Protein AF-0000000076600096 (afdb_homodimer)

Radius of gyration: 20.18 Å; Cα contacts (8 Å, |Δi|>4): 884; chains: 2; bounding box: 50×54×50 Å

Solvent-accessible surface area (backbone atoms only — not comparable to full-atom values): 20828 Å² total; per-residue (Å²): 126,84,81,72,87,71,70,68,54,65,73,51,55,86,84,62,70,56,61,64,47,47,70,24,39,54,45,26,46,51,19,52,51,45,30,46,30,22,57,36,25,26,60,57,58,45,69,58,34,38,52,49,18,53,52,40,37,51,52,20,56,60,38,49,78,26,56,48,52,87,81,65,26,46,39,60,48,21,74,90,38,48,27,22,43,21,84,76,47,61,54,34,40,79,75,45,77,58,99,54,39,36,33,31,35,35,56,42,51,67,57,42,53,36,83,82,81,21,46,25,67,19,56,54,43,22,44,48,41,50,56,52,51,50,60,59,22,49,85,40,66,52,51,44,68,41,32,42,36,37,39,47,72,45,83,42,66,58,76,44,80,29,40,35,44,35,34,62,72,50,74,58,91,55,34,40,33,34,36,37,37,36,24,51,95,85,42,70,23,31,38,37,41,35,36,30,38,46,60,75,80,123,125,84,82,73,88,70,71,68,53,66,74,51,53,87,83,64,70,55,59,65,48,47,70,25,40,53,45,27,45,53,19,52,50,45,30,46,31,22,57,35,25,25,60,57,59,45,70,57,34,39,53,50,18,52,52,40,37,52,52,21,55,61,37,49,78,27,56,49,52,87,81,65,26,46,41,58,49,21,74,90,36,47,28,22,44,20,83,76,47,60,55,34,41,78,75,44,76,57,97,54,39,36,34,30,36,36,56,43,51,66,57,43,53,36,82,80,80,19,46,24,66,19,57,54,43,23,44,49,40,49,55,51,50,52,59,60,20,49,86,40,64,50,51,45,67,40,32,42,36,36,39,46,72,45,83,42,68,59,78,44,79,29,40,35,45,34,35,62,73,50,75,58,90,57,34,39,33,35,35,36,38,36,24,50,96,86,42,69,24,31,38,37,41,36,35,30,38,46,60,76,80,126

Secondary structure (DSSP, 8-state):
------PPPTTSPTT--TTTTHHHHHHHHHHHHHHHHHHHTB---HHHHHHHHHHHHHHHHHHHTTB--GGG-STT--TTSGGGG-SSS---EEEEE-SSEEEEEEE--GGGB-TTSSB-HHHHHHHHHHHHHHHHHTTS--EEEEEEEEEE-SPPPSSSEEEEEEEEEEEETTEEEEEEEEEETTEEEEEEEEEEEEPP--/------PPPTTSPTT--TTTTHHHHHHHHHHHHHHHHHHHTB---HHHHHHHHHHHHHHHHHHHTTB--GGG-STT--TTSGGGG-SSS---EEEEE-SSEEEEEEE--GGGB-TTSSB-HHHHHHHHHHHHHHHHHTTS--EEEEEEEEEE-SPPPSSSEEEEEEEEEEEETTEEEEEEEEEETTEEEEEEEEEEEEPP--

Sequence (404 aa):
MVSIDIPPHPWWKPGLDLHRGGDSYAHLLSATRGLLDAVAGVDAPEAVLAEVAGEVSRIAGRLNSYTTSDESQIAGTRMDLPGRGHPLVVPYRTTSWTSVRMTAEVTFTRIHLGDGGAVHGGVTALLFDEVLGRFANHGRQPARTAFLHVNYRRLVPLDVDLDILTKVDRAEGRKLYITAELSHDGTVLADAEGLFVAVSAQMVSIDIPPHPWWKPGLDLHRGGDSYAHLLSATRGLLDAVAGVDAPEAVLAEVAGEVSRIAGRLNSYTTSDESQIAGTRMDLPGRGHPLVVPYRTTSWTSVRMTAEVTFTRIHLGDGGAVHGGVTALLFDEVLGRFANHGRQPARTAFLHVNYRRLVPLDVDLDILTKVDRAEGRKLYITAELSHDGTVLADAEGLFVAVSAQ

Organism: Saccharopolyspora spinosa (NCBI:txid60894)

Foldseek 3Di:
DPPADFDFFPPADPPADLQPPHVVLLVVLVVLLVVLLCVLPDDDPPVVVVVVVVVVVVVVVVVVVVDDDPNRDNACRNLVFFLSSHNLQFRKHWDDDDLFKTKIKGAAGSSQDDPPQAGDVVNVQSNVCSVQQSSVRTVDARWDWPDKDKDFDAGHHHPDMWMKMKGFPDDDVQKTKMKMFIGDPPHTGMMMIIIIGHDPPD/DPPADFDFFPPADPPADLQPPHVVLLVVLVVLLVVLLCVLPDDDPPVVVVVVVVVVVVVVVVVVVVDDDPNRDNACRNLVFFLSSHNLQFRKHWDDDDLFKTKIKGAAGSSQDDPPQAGDVVNVQSNVCSVQQSSVRTVDARWDWPDKDKDFDAGHHHPDMWMKMKGFPDDDVQKTKMKMFIGDPPHTGMMMIIIIGHDPPD

Structure (mmCIF, N/CA/C/O backbone):
data_AF-0000000076600096-model_v1
#
loop_
_entity.id
_entity.type
_entity.pdbx_description
1 polymer 'Acyl-coenzyme A thioesterase THEM4'
#
loop_
_atom_site.group_PDB
_atom_site.id
_atom_site.type_symbol
_atom_site.label_atom_id
_atom_site.label_alt_id
_atom_site.label_comp_id
_atom_site.label_asym_id
_atom_site.label_entity_id
_atom_site.label_seq_id
_atom_site.pdbx_PDB_ins_code
_atom_site.Cartn_x
_atom_site.Cartn_y
_atom_site.Cartn_z
_atom_site.occupancy
_atom_site.B_iso_or_equiv
_atom_site.auth_seq_id
_atom_site.auth_comp_id
_atom_site.auth_asym_id
_atom_site.auth_atom_id
_atom_site.pdbx_PDB_model_num
ATOM 1 N N . MET A 1 1 ? 2.463 25.812 -10.523 1 37.25 1 MET A N 1
ATOM 2 C CA . MET A 1 1 ? 1.539 24.938 -9.828 1 37.25 1 MET A CA 1
ATOM 3 C C . MET A 1 1 ? 0.868 25.656 -8.664 1 37.25 1 MET A C 1
ATOM 5 O O . MET A 1 1 ? 1.521 26.391 -7.926 1 37.25 1 MET A O 1
ATOM 9 N N . VAL A 1 2 ? -0.386 26.016 -8.805 1 42.91 2 VAL A N 1
ATOM 10 C CA . VAL A 1 2 ? -1.06 26.828 -7.793 1 42.91 2 VAL A CA 1
ATOM 11 C C . VAL A 1 2 ? -0.783 26.25 -6.406 1 42.91 2 VAL A C 1
ATOM 13 O O . VAL A 1 2 ? -0.913 25.047 -6.188 1 42.91 2 VAL A O 1
ATOM 16 N N . SER A 1 3 ? 0.034 26.953 -5.652 1 53.97 3 SER A N 1
ATOM 17 C CA . SER A 1 3 ? 0.345 26.609 -4.266 1 53.97 3 SER A CA 1
ATOM 18 C C . SER A 1 3 ? -0.925 26.391 -3.455 1 53.97 3 SER A C 1
ATOM 20 O O . SER A 1 3 ? -1.774 27.281 -3.361 1 53.97 3 SER A O 1
ATOM 22 N N . ILE A 1 4 ? -1.529 25.188 -3.529 1 65.19 4 ILE A N 1
ATOM 23 C CA . ILE A 1 4 ? -2.693 24.891 -2.699 1 65.19 4 ILE A CA 1
ATOM 24 C C . ILE A 1 4 ? -2.295 24.906 -1.226 1 65.19 4 ILE A C 1
ATOM 26 O O . ILE A 1 4 ? -1.246 24.391 -0.85 1 65.19 4 ILE A O 1
ATOM 30 N N . ASP A 1 5 ? -2.793 25.875 -0.562 1 67.12 5 ASP A N 1
ATOM 31 C CA . ASP A 1 5 ? -2.57 25.938 0.88 1 67.12 5 ASP A CA 1
ATOM 32 C C . ASP A 1 5 ? -3.242 24.766 1.591 1 67.12 5 ASP A C 1
ATOM 34 O O . ASP A 1 5 ? -4.469 24.734 1.716 1 67.12 5 ASP A O 1
ATOM 38 N N . ILE A 1 6 ? -2.5 23.75 1.876 1 68.38 6 ILE A N 1
ATOM 39 C CA . ILE A 1 6 ? -3.025 22.578 2.57 1 68.38 6 ILE A CA 1
ATOM 40 C C . ILE A 1 6 ? -2.656 22.656 4.051 1 68.38 6 ILE A C 1
ATOM 42 O O . ILE A 1 6 ? -1.474 22.672 4.402 1 68.38 6 ILE A O 1
ATOM 46 N N . PRO A 1 7 ? -3.684 22.812 4.855 1 70.75 7 PRO A N 1
ATOM 47 C CA . PRO A 1 7 ? -3.342 22.844 6.277 1 70.75 7 PRO A CA 1
ATOM 48 C C . PRO A 1 7 ? -2.678 21.547 6.746 1 70.75 7 PRO A C 1
ATOM 50 O O . PRO A 1 7 ? -2.885 20.484 6.145 1 70.75 7 PRO A O 1
ATOM 53 N N . PRO A 1 8 ? -1.939 21.688 7.875 1 76.69 8 PRO A N 1
ATOM 54 C CA . PRO A 1 8 ? -1.324 20.484 8.43 1 76.69 8 PRO A CA 1
ATOM 55 C C . PRO A 1 8 ? -2.346 19.531 9.062 1 76.69 8 PRO A C 1
ATOM 57 O O . PRO A 1 8 ? -3.445 19.953 9.422 1 76.69 8 PRO A O 1
ATOM 60 N N . HIS A 1 9 ? -1.987 18.328 9.117 1 80.25 9 HIS A N 1
ATOM 61 C CA . HIS A 1 9 ? -2.834 17.344 9.781 1 80.25 9 HIS A CA 1
ATOM 62 C C . HIS A 1 9 ? -2.949 17.625 11.273 1 80.25 9 HIS A C 1
ATOM 64 O O . HIS A 1 9 ? -1.956 17.953 11.922 1 80.25 9 HIS A O 1
ATOM 70 N N . PRO A 1 10 ? -4.109 17.469 11.75 1 78.06 10 PRO A N 1
ATOM 71 C CA . PRO A 1 10 ? -4.336 17.812 13.148 1 78.06 10 PRO A CA 1
ATOM 72 C C . PRO A 1 10 ? -3.564 16.922 14.117 1 78.06 10 PRO A C 1
ATOM 74 O O . PRO A 1 10 ? -3.393 17.281 15.289 1 78.06 10 PRO A O 1
ATOM 77 N N . TRP A 1 11 ? -3.055 15.828 13.625 1 77 11 TRP A N 1
ATOM 78 C CA . TRP A 1 11 ? -2.316 14.906 14.484 1 77 11 TRP A CA 1
ATOM 79 C C . TRP A 1 11 ? -0.838 15.273 14.539 1 77 11 TRP A C 1
ATOM 81 O O . TRP A 1 11 ? -0.084 14.734 15.352 1 77 11 TRP A O 1
ATOM 91 N N . TRP A 1 12 ? -0.467 16.188 13.695 1 80.88 12 TRP A N 1
ATOM 92 C CA . TRP A 1 12 ? 0.95 16.531 13.648 1 80.88 12 TRP A CA 1
ATOM 93 C C . TRP A 1 12 ? 1.323 17.469 14.797 1 80.88 12 TRP A C 1
ATOM 95 O O . TRP A 1 12 ? 0.49 18.234 15.266 1 80.88 12 TRP A O 1
ATOM 105 N N . LYS A 1 13 ? 2.525 17.312 15.188 1 79.19 13 LYS A N 1
ATOM 106 C CA . LYS A 1 13 ? 3.047 18.234 16.188 1 79.19 13 LYS A CA 1
ATOM 107 C C . LYS A 1 13 ? 2.959 19.672 15.719 1 79.19 13 LYS A C 1
ATOM 109 O O . LYS A 1 13 ? 3.355 19.984 14.594 1 79.19 13 LYS A O 1
ATOM 114 N N . PRO A 1 14 ? 2.404 20.547 16.625 1 79.56 14 PRO A N 1
ATOM 115 C CA . PRO A 1 14 ? 2.359 21.953 16.234 1 79.56 14 PRO A CA 1
ATOM 116 C C . PRO A 1 14 ? 3.744 22.531 15.953 1 79.56 14 PRO A C 1
ATOM 118 O O . PRO A 1 14 ? 4.711 22.203 16.641 1 79.56 14 PRO A O 1
ATOM 121 N N . GLY A 1 15 ? 3.906 23.266 14.875 1 80.75 15 GLY A N 1
ATOM 122 C CA . GLY A 1 15 ? 5.152 23.953 14.562 1 80.75 15 GLY A CA 1
ATOM 123 C C . GLY A 1 15 ? 6.117 23.094 13.766 1 80.75 15 GLY A C 1
ATOM 124 O O . GLY A 1 15 ? 7.266 23.484 13.539 1 80.75 15 GLY A O 1
ATOM 125 N N . LEU A 1 16 ? 5.605 21.938 13.414 1 84.06 16 LEU A N 1
ATOM 126 C CA . LEU A 1 16 ? 6.453 21.078 12.594 1 84.06 16 LEU A CA 1
ATOM 127 C C . LEU A 1 16 ? 6.871 21.797 11.312 1 84.06 16 LEU A C 1
ATOM 129 O O . LEU A 1 16 ? 6.043 22.422 10.648 1 84.06 16 LEU A O 1
ATOM 133 N N . ASP A 1 17 ? 8.203 21.766 11.055 1 86.56 17 ASP A N 1
ATOM 134 C CA . ASP A 1 17 ? 8.672 22.266 9.766 1 86.56 17 ASP A CA 1
ATOM 135 C C . ASP A 1 17 ? 8.25 21.328 8.633 1 86.56 17 ASP A C 1
ATOM 137 O O . ASP A 1 17 ? 8.789 20.234 8.5 1 86.56 17 ASP A O 1
ATOM 141 N N . LEU A 1 18 ? 7.391 21.75 7.777 1 87.06 18 LEU A N 1
ATOM 142 C CA . LEU A 1 18 ? 6.793 20.906 6.742 1 87.06 18 LEU A CA 1
ATOM 143 C C . LEU A 1 18 ? 7.668 20.875 5.496 1 87.06 18 LEU A C 1
ATOM 145 O O . LEU A 1 18 ? 7.293 20.281 4.484 1 87.06 18 LEU A O 1
ATOM 149 N N . HIS A 1 19 ? 8.852 21.484 5.602 1 90.75 19 HIS A N 1
ATOM 150 C CA . HIS A 1 19 ? 9.773 21.469 4.469 1 90.75 19 HIS A CA 1
ATOM 151 C C . HIS A 1 19 ? 11.125 20.875 4.867 1 90.75 19 HIS A C 1
ATOM 153 O O . HIS A 1 19 ? 12.102 21 4.129 1 90.75 19 HIS A O 1
ATOM 159 N N . ARG A 1 20 ? 11.117 20.312 6.012 1 90.5 20 ARG A N 1
ATOM 160 C CA . ARG A 1 20 ? 12.336 19.672 6.5 1 90.5 20 ARG A CA 1
ATOM 161 C C . ARG A 1 20 ? 12.867 18.672 5.492 1 90.5 20 ARG A C 1
ATOM 163 O O . ARG A 1 20 ? 12.102 18.094 4.715 1 90.5 20 ARG A O 1
ATOM 170 N N . GLY A 1 21 ? 14.242 18.469 5.559 1 95 21 GLY A N 1
ATOM 171 C CA . GLY A 1 21 ? 14.93 17.625 4.602 1 95 21 GLY A CA 1
ATOM 172 C C . GLY A 1 21 ? 15.195 18.312 3.273 1 95 21 GLY A C 1
ATOM 173 O O . GLY A 1 21 ? 16 17.828 2.477 1 95 21 GLY A O 1
ATOM 174 N N . GLY A 1 22 ? 14.352 19.328 2.922 1 96.31 22 GLY A N 1
ATOM 175 C CA . GLY A 1 22 ? 14.578 20.141 1.738 1 96.31 22 GLY A CA 1
ATOM 176 C C . GLY A 1 22 ? 14.562 19.328 0.45 1 96.31 22 GLY A C 1
ATOM 177 O O . GLY A 1 22 ? 13.906 18.297 0.366 1 96.31 22 GLY A O 1
ATOM 178 N N . ASP A 1 23 ? 15.258 19.828 -0.551 1 97.88 23 ASP A N 1
ATOM 179 C CA . ASP A 1 23 ? 15.336 19.188 -1.861 1 97.88 23 ASP A CA 1
ATOM 180 C C . ASP A 1 23 ? 16.031 17.828 -1.769 1 97.88 23 ASP A C 1
ATOM 182 O O . ASP A 1 23 ? 15.766 16.938 -2.568 1 97.88 23 ASP A O 1
ATOM 186 N N . SER A 1 24 ? 16.891 17.734 -0.771 1 98.56 24 SER A N 1
ATOM 187 C CA . SER A 1 24 ? 17.625 16.484 -0.612 1 98.56 24 SER A CA 1
ATOM 188 C C . SER A 1 24 ? 16.688 15.344 -0.231 1 98.56 24 SER A C 1
ATOM 190 O O . SER A 1 24 ? 16.828 14.227 -0.736 1 98.56 24 SER A O 1
ATOM 192 N N . TYR A 1 25 ? 15.758 15.641 0.637 1 98.5 25 TYR A N 1
ATOM 193 C CA . TYR A 1 25 ? 14.789 14.602 0.965 1 98.5 25 TYR A CA 1
ATOM 194 C C . TYR A 1 25 ? 13.914 14.273 -0.24 1 98.5 25 TYR A C 1
ATOM 196 O O . TYR A 1 25 ? 13.578 13.109 -0.468 1 98.5 25 TYR A O 1
ATOM 204 N N . ALA A 1 26 ? 13.523 15.273 -0.985 1 98.5 26 ALA A N 1
ATOM 205 C CA . ALA A 1 26 ? 12.758 15.047 -2.205 1 98.5 26 ALA A CA 1
ATOM 206 C C . ALA A 1 26 ? 13.508 14.125 -3.164 1 98.5 26 ALA A C 1
ATOM 208 O O . ALA A 1 26 ? 12.914 13.227 -3.768 1 98.5 26 ALA A O 1
ATOM 209 N N . HIS A 1 27 ? 14.773 14.359 -3.307 1 98.69 27 HIS A N 1
ATOM 210 C CA . HIS A 1 27 ? 15.609 13.523 -4.164 1 98.69 27 HIS A CA 1
ATOM 211 C C . HIS A 1 27 ? 15.695 12.102 -3.627 1 98.69 27 HIS A C 1
ATOM 213 O O . HIS A 1 27 ? 15.625 11.133 -4.395 1 98.69 27 HIS A O 1
ATOM 219 N N . LEU A 1 28 ? 15.859 11.977 -2.328 1 98.81 28 LEU A N 1
ATOM 220 C CA . LEU A 1 28 ? 15.906 10.656 -1.717 1 98.81 28 LEU A CA 1
ATOM 221 C C . LEU A 1 28 ? 14.609 9.898 -1.945 1 98.81 28 LEU A C 1
ATOM 223 O O . LEU A 1 28 ? 14.625 8.703 -2.264 1 98.81 28 LEU A O 1
ATOM 227 N N . LEU A 1 29 ? 13.508 10.594 -1.752 1 98.69 29 LEU A N 1
ATOM 228 C CA . LEU A 1 29 ? 12.195 9.992 -1.991 1 98.69 29 LEU A CA 1
ATOM 229 C C . LEU A 1 29 ? 12.086 9.469 -3.42 1 98.69 29 LEU A C 1
ATOM 231 O O . LEU A 1 29 ? 11.695 8.32 -3.641 1 98.69 29 LEU A O 1
ATOM 235 N N . SER A 1 30 ? 12.477 10.297 -4.352 1 98.62 30 SER A N 1
ATOM 236 C CA . SER A 1 30 ? 12.422 9.922 -5.762 1 98.62 30 SER A CA 1
ATOM 237 C C . SER A 1 30 ? 13.336 8.734 -6.051 1 98.62 30 SER A C 1
ATOM 239 O O . SER A 1 30 ? 12.953 7.809 -6.766 1 98.62 30 SER A O 1
ATOM 241 N N . ALA A 1 31 ? 14.531 8.758 -5.516 1 98.88 31 ALA A N 1
ATOM 242 C CA . ALA A 1 31 ? 15.484 7.664 -5.699 1 98.88 31 ALA A CA 1
ATOM 243 C C . ALA A 1 31 ? 14.945 6.367 -5.105 1 98.88 31 ALA A C 1
ATOM 245 O O . ALA A 1 31 ? 15.094 5.297 -5.695 1 98.88 31 ALA A O 1
ATOM 246 N N . THR A 1 32 ? 14.383 6.473 -3.951 1 98.88 32 THR A N 1
ATOM 247 C CA . THR A 1 32 ? 13.82 5.305 -3.281 1 98.88 32 THR A CA 1
ATOM 248 C C . THR A 1 32 ? 12.703 4.688 -4.117 1 98.88 32 THR A C 1
ATOM 250 O O . THR A 1 32 ? 12.664 3.469 -4.301 1 98.88 32 THR A O 1
ATOM 253 N N . ARG A 1 33 ? 11.844 5.488 -4.688 1 98.69 33 ARG A N 1
ATOM 254 C CA . ARG A 1 33 ? 10.781 4.98 -5.543 1 98.69 33 ARG A CA 1
ATOM 255 C C . ARG A 1 33 ? 11.344 4.375 -6.824 1 98.69 33 ARG A C 1
ATOM 257 O O . ARG A 1 33 ? 10.82 3.379 -7.328 1 98.69 33 ARG A O 1
ATOM 264 N N . GLY A 1 34 ? 12.352 5.023 -7.32 1 98.75 34 GLY A N 1
ATOM 265 C CA . GLY A 1 34 ? 13.031 4.438 -8.461 1 98.75 34 GLY A CA 1
ATOM 266 C C . GLY A 1 34 ? 13.609 3.066 -8.172 1 98.75 34 GLY A C 1
ATOM 267 O O . GLY A 1 34 ? 13.539 2.166 -9.008 1 98.75 34 GLY A O 1
ATOM 268 N N . LEU A 1 35 ? 14.219 2.908 -7.031 1 98.88 35 LEU A N 1
ATOM 269 C CA . LEU A 1 35 ? 14.758 1.611 -6.633 1 98.88 35 LEU A CA 1
ATOM 270 C C . LEU A 1 35 ? 13.641 0.574 -6.516 1 98.88 35 LEU A C 1
ATOM 272 O O . LEU A 1 35 ? 13.812 -0.575 -6.93 1 98.88 35 LEU A O 1
ATOM 276 N N . LEU A 1 36 ? 12.547 0.968 -5.945 1 98.75 36 LEU A N 1
ATOM 277 C CA . LEU A 1 36 ? 11.414 0.058 -5.812 1 98.75 36 LEU A CA 1
ATOM 278 C C . LEU A 1 36 ? 10.953 -0.436 -7.18 1 98.75 36 LEU A C 1
ATOM 280 O O . LEU A 1 36 ? 10.719 -1.633 -7.363 1 98.75 36 LEU A O 1
ATOM 284 N N . ASP A 1 37 ? 10.836 0.479 -8.133 1 98.62 37 ASP A N 1
ATOM 285 C CA . ASP A 1 37 ? 10.461 0.089 -9.484 1 98.62 37 ASP A CA 1
ATOM 286 C C . ASP A 1 37 ? 11.477 -0.875 -10.086 1 98.62 37 ASP A C 1
ATOM 288 O O . ASP A 1 37 ? 11.109 -1.856 -10.734 1 98.62 37 ASP A O 1
ATOM 292 N N . ALA A 1 38 ? 12.719 -0.57 -9.883 1 98.81 38 ALA A N 1
ATOM 293 C CA . ALA A 1 38 ? 13.781 -1.413 -10.422 1 98.81 38 ALA A CA 1
ATOM 294 C C . ALA A 1 38 ? 13.734 -2.814 -9.82 1 98.81 38 ALA A C 1
ATOM 296 O O . ALA A 1 38 ? 13.883 -3.809 -10.539 1 98.81 38 ALA A O 1
ATOM 297 N N . VAL A 1 39 ? 13.516 -2.914 -8.539 1 98.69 39 VAL A N 1
ATOM 298 C CA . VAL A 1 39 ? 13.438 -4.203 -7.863 1 98.69 39 VAL A CA 1
ATOM 299 C C . VAL A 1 39 ? 12.219 -4.977 -8.352 1 98.69 39 VAL A C 1
ATOM 301 O O . VAL A 1 39 ? 12.281 -6.188 -8.57 1 98.69 39 VAL A O 1
ATOM 304 N N . ALA A 1 40 ? 11.125 -4.312 -8.586 1 97.88 40 ALA A N 1
ATOM 305 C CA . ALA A 1 40 ? 9.891 -4.945 -9.047 1 97.88 40 ALA A CA 1
ATOM 306 C C . ALA A 1 40 ? 10.094 -5.617 -10.398 1 97.88 40 ALA A C 1
ATOM 308 O O . ALA A 1 40 ? 9.508 -6.668 -10.672 1 97.88 40 ALA A O 1
ATOM 309 N N . GLY A 1 41 ? 10.938 -5.059 -11.164 1 97.5 41 GLY A N 1
ATOM 310 C CA . GLY A 1 41 ? 11.047 -5.543 -12.531 1 97.5 41 GLY A CA 1
ATOM 311 C C . GLY A 1 41 ? 12.352 -6.273 -12.805 1 97.5 41 GLY A C 1
ATOM 312 O O . GLY A 1 41 ? 12.656 -6.602 -13.953 1 97.5 41 GLY A O 1
ATOM 313 N N . VAL A 1 42 ? 13.094 -6.594 -11.844 1 97.69 42 VAL A N 1
ATOM 314 C CA . VAL A 1 42 ? 14.469 -7.02 -12.07 1 97.69 42 VAL A CA 1
ATOM 315 C C . VAL A 1 42 ? 14.516 -8.523 -12.328 1 97.69 42 VAL A C 1
ATOM 317 O O . VAL A 1 42 ? 13.766 -9.289 -11.703 1 97.69 42 VAL A O 1
ATOM 320 N N . ASP A 1 43 ? 15.25 -8.938 -13.211 1 95.81 43 ASP A N 1
ATOM 321 C CA . ASP A 1 43 ? 15.719 -10.305 -13.391 1 95.81 43 ASP A CA 1
ATOM 322 C C . ASP A 1 43 ? 17.219 -10.336 -13.688 1 95.81 43 ASP A C 1
ATOM 324 O O . ASP A 1 43 ? 17.625 -10.508 -14.836 1 95.81 43 ASP A O 1
ATOM 328 N N . ALA A 1 44 ? 18.078 -10.234 -12.703 1 97.06 44 ALA A N 1
ATOM 329 C CA . ALA A 1 44 ? 19.531 -10.117 -12.789 1 97.06 44 ALA A CA 1
ATOM 330 C C . ALA A 1 44 ? 20.219 -11.391 -12.312 1 97.06 44 ALA A C 1
ATOM 332 O O . ALA A 1 44 ? 19.609 -12.203 -11.609 1 97.06 44 ALA A O 1
ATOM 333 N N . PRO A 1 45 ? 21.484 -11.641 -12.727 1 96.75 45 PRO A N 1
ATOM 334 C CA . PRO A 1 45 ? 22.25 -12.734 -12.141 1 96.75 45 PRO A CA 1
ATOM 335 C C . PRO A 1 45 ? 22.359 -12.633 -10.617 1 96.75 45 PRO A C 1
ATOM 337 O O . PRO A 1 45 ? 22.406 -11.531 -10.07 1 96.75 45 PRO A O 1
ATOM 340 N N . GLU A 1 46 ? 22.406 -13.75 -9.953 1 97.25 46 GLU A N 1
ATOM 341 C CA . GLU A 1 46 ? 22.406 -13.805 -8.492 1 97.25 46 GLU A CA 1
ATOM 342 C C . GLU A 1 46 ? 23.562 -12.992 -7.914 1 97.25 46 GLU A C 1
ATOM 344 O O . GLU A 1 46 ? 23.438 -12.391 -6.848 1 97.25 46 GLU A O 1
ATOM 349 N N . ALA A 1 47 ? 24.672 -13.016 -8.586 1 98.12 47 ALA A N 1
ATOM 350 C CA . ALA A 1 47 ? 25.828 -12.266 -8.094 1 98.12 47 ALA A CA 1
ATOM 351 C C . ALA A 1 47 ? 25.531 -10.773 -8.047 1 98.12 47 ALA A C 1
ATOM 353 O O . ALA A 1 47 ? 25.938 -10.086 -7.109 1 98.12 47 ALA A O 1
ATOM 354 N N . VAL A 1 48 ? 24.844 -10.258 -9.086 1 98.44 48 VAL A N 1
ATOM 355 C CA . VAL A 1 48 ? 24.453 -8.852 -9.133 1 98.44 48 VAL A CA 1
ATOM 356 C C . VAL A 1 48 ? 23.469 -8.547 -8.023 1 98.44 48 VAL A C 1
ATOM 358 O O . VAL A 1 48 ? 23.609 -7.559 -7.301 1 98.44 48 VAL A O 1
ATOM 361 N N . LEU A 1 49 ? 22.469 -9.359 -7.82 1 98.69 49 LEU A N 1
ATOM 362 C CA . LEU A 1 49 ? 21.484 -9.188 -6.77 1 98.69 49 LEU A CA 1
ATOM 363 C C . LEU A 1 49 ? 22.141 -9.141 -5.398 1 98.69 49 LEU A C 1
ATOM 365 O O . LEU A 1 49 ? 21.781 -8.312 -4.559 1 98.69 49 LEU A O 1
ATOM 369 N N . ALA A 1 50 ? 23.078 -10.039 -5.176 1 98.69 50 ALA A N 1
ATOM 370 C CA . ALA A 1 50 ? 23.781 -10.102 -3.893 1 98.69 50 ALA A CA 1
ATOM 371 C C . ALA A 1 50 ? 24.562 -8.82 -3.629 1 98.69 50 ALA A C 1
ATOM 373 O O . ALA A 1 50 ? 24.547 -8.289 -2.518 1 98.69 50 ALA A O 1
ATOM 374 N N . GLU A 1 51 ? 25.266 -8.383 -4.637 1 98.69 51 GLU A N 1
ATOM 375 C CA . GLU A 1 51 ? 26.047 -7.156 -4.504 1 98.69 51 GLU A CA 1
ATOM 376 C C . GLU A 1 51 ? 25.141 -5.965 -4.184 1 98.69 51 GLU A C 1
ATOM 378 O O . GLU A 1 51 ? 25.438 -5.184 -3.275 1 98.69 51 GLU A O 1
ATOM 383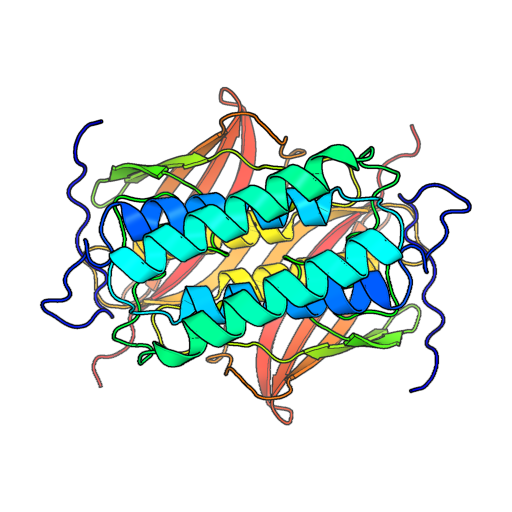 N N . VAL A 1 52 ? 24.094 -5.84 -4.938 1 98.81 52 VAL A N 1
ATOM 384 C CA . VAL A 1 52 ? 23.156 -4.734 -4.742 1 98.81 52 VAL A CA 1
ATOM 385 C C . VAL A 1 52 ? 22.531 -4.836 -3.357 1 98.81 52 VAL A C 1
ATOM 387 O O . VAL A 1 52 ? 22.375 -3.826 -2.662 1 98.81 52 VAL A O 1
ATOM 390 N N . ALA A 1 53 ? 22.188 -6.023 -2.93 1 98.88 53 ALA A N 1
ATOM 391 C CA . ALA A 1 53 ? 21.625 -6.223 -1.595 1 98.88 53 ALA A CA 1
ATOM 392 C C . ALA A 1 53 ? 22.562 -5.68 -0.52 1 98.88 53 ALA A C 1
ATOM 394 O O . ALA A 1 53 ? 22.109 -5.012 0.42 1 98.88 53 ALA A O 1
ATOM 395 N N . GLY A 1 54 ? 23.797 -6.012 -0.674 1 98.88 54 GLY A N 1
ATOM 396 C CA . GLY A 1 54 ? 24.781 -5.504 0.268 1 98.88 54 GLY A CA 1
ATOM 397 C C . GLY A 1 54 ? 24.859 -3.988 0.293 1 98.88 54 GLY A C 1
ATOM 398 O O . GLY A 1 54 ? 24.953 -3.385 1.364 1 98.88 54 GLY A O 1
ATOM 399 N N . GLU A 1 55 ? 24.859 -3.379 -0.883 1 98.88 55 GLU A N 1
ATOM 400 C CA . GLU A 1 55 ? 24.906 -1.925 -0.982 1 98.88 55 GLU A CA 1
ATOM 401 C C . GLU A 1 55 ? 23.688 -1.281 -0.346 1 98.88 55 GLU A C 1
ATOM 403 O O . GLU A 1 55 ? 23.797 -0.32 0.416 1 98.88 55 GLU A O 1
ATOM 408 N N . VAL A 1 56 ? 22.531 -1.808 -0.631 1 98.94 56 VAL A N 1
ATOM 409 C CA . VAL A 1 56 ? 21.281 -1.276 -0.096 1 98.94 56 VAL A CA 1
ATOM 410 C C . VAL A 1 56 ? 21.266 -1.42 1.424 1 98.94 56 VAL A C 1
ATOM 412 O O . VAL A 1 56 ? 20.859 -0.499 2.137 1 98.94 56 VAL A O 1
ATOM 415 N N . SER A 1 57 ? 21.766 -2.535 1.901 1 98.88 57 SER A N 1
ATOM 416 C CA . SER A 1 57 ? 21.844 -2.77 3.34 1 98.88 57 SER A CA 1
ATOM 417 C C . SER A 1 57 ? 22.75 -1.755 4.023 1 98.88 57 SER A C 1
ATOM 419 O O . SER A 1 57 ? 22.438 -1.259 5.105 1 98.88 57 SER A O 1
ATOM 421 N N . ARG A 1 58 ? 23.812 -1.473 3.4 1 98.75 58 ARG A N 1
ATOM 422 C CA . ARG A 1 58 ? 24.75 -0.498 3.959 1 98.75 58 ARG A CA 1
ATOM 423 C C . ARG A 1 58 ? 24.125 0.891 4.012 1 98.75 58 ARG A C 1
ATOM 425 O O . ARG A 1 58 ? 24.281 1.612 5 1 98.75 58 ARG A O 1
ATOM 432 N N . ILE A 1 59 ? 23.422 1.246 2.994 1 98.88 59 ILE A N 1
ATOM 433 C CA . ILE A 1 59 ? 22.75 2.537 2.934 1 98.88 59 ILE A CA 1
ATOM 434 C C . ILE A 1 59 ? 21.703 2.621 4.039 1 98.88 59 ILE A C 1
ATOM 436 O O . ILE A 1 59 ? 21.609 3.633 4.738 1 98.88 59 ILE A O 1
ATOM 440 N N . ALA A 1 60 ? 20.906 1.581 4.211 1 98.81 60 ALA A N 1
ATOM 441 C CA . ALA A 1 60 ? 19.906 1.541 5.281 1 98.81 60 ALA A CA 1
ATOM 442 C C . ALA A 1 60 ? 20.562 1.717 6.648 1 98.81 60 ALA A C 1
ATOM 444 O O . ALA A 1 60 ? 20.062 2.455 7.496 1 98.81 60 ALA A O 1
ATOM 445 N N . GLY A 1 61 ? 21.641 1.037 6.859 1 98.62 61 GLY A N 1
ATOM 446 C CA . GLY A 1 61 ? 22.375 1.178 8.102 1 98.62 61 GLY A CA 1
ATOM 447 C C . GLY A 1 61 ? 22.812 2.605 8.383 1 98.62 61 GLY A C 1
ATOM 448 O O . GLY A 1 61 ? 22.719 3.072 9.523 1 98.62 61 GLY A O 1
ATOM 449 N N . ARG A 1 62 ? 23.297 3.301 7.379 1 98.44 62 ARG A N 1
ATOM 450 C CA . ARG A 1 62 ? 23.688 4.699 7.5 1 98.44 62 ARG A CA 1
ATOM 451 C C . ARG A 1 62 ? 22.5 5.574 7.895 1 98.44 62 ARG A C 1
ATOM 453 O O . ARG A 1 62 ? 22.625 6.418 8.789 1 98.44 62 ARG A O 1
ATOM 460 N N . LEU A 1 63 ? 21.391 5.387 7.258 1 98.69 63 LEU A N 1
ATOM 461 C CA . LEU A 1 63 ? 20.219 6.195 7.547 1 98.69 63 LEU A CA 1
ATOM 462 C C . LEU A 1 63 ? 19.688 5.906 8.953 1 98.69 63 LEU A C 1
ATOM 464 O O . LEU A 1 63 ? 19.172 6.801 9.617 1 98.69 63 LEU A O 1
ATOM 468 N N . ASN A 1 64 ? 19.859 4.672 9.398 1 98.44 64 ASN A N 1
ATOM 469 C CA . ASN A 1 64 ? 19.359 4.273 10.703 1 98.44 64 ASN A CA 1
ATOM 470 C C . ASN A 1 64 ? 20.047 5.031 11.828 1 98.44 64 ASN A C 1
ATOM 472 O O . ASN A 1 64 ? 19.531 5.121 12.945 1 98.44 64 ASN A O 1
ATOM 476 N N . SER A 1 65 ? 21.219 5.629 11.633 1 98.31 65 SER A N 1
ATOM 477 C CA . SER A 1 65 ? 21.922 6.426 12.625 1 98.31 65 SER A CA 1
ATOM 478 C C . SER A 1 65 ? 21.234 7.762 12.859 1 98.31 65 SER A C 1
ATOM 480 O O . SER A 1 65 ? 21.531 8.469 13.828 1 98.31 65 SER A O 1
ATOM 482 N N . TYR A 1 66 ? 20.25 8.078 12 1 98.12 66 TYR A N 1
ATOM 483 C CA . TYR A 1 66 ? 19.531 9.344 12.086 1 98.12 66 TYR A CA 1
ATOM 484 C C . TYR A 1 66 ? 18.047 9.117 12.328 1 98.12 66 TYR A C 1
ATOM 486 O O . TYR A 1 66 ? 17.219 9.977 12.016 1 98.12 66 TYR A O 1
ATOM 494 N N . THR A 1 67 ? 17.672 7.918 12.797 1 97.94 67 THR A N 1
ATOM 495 C CA . THR A 1 67 ? 16.266 7.602 13.055 1 97.94 67 THR A CA 1
ATOM 496 C C . THR A 1 67 ? 15.68 8.555 14.094 1 97.94 67 THR A C 1
ATOM 498 O O . THR A 1 67 ? 16.328 8.867 15.094 1 97.94 67 THR A O 1
ATOM 501 N N . THR A 1 68 ? 14.523 9.023 13.852 1 95.5 68 THR A N 1
ATOM 502 C CA . THR A 1 68 ? 13.844 9.922 14.781 1 95.5 68 THR A CA 1
ATOM 503 C C . THR A 1 68 ? 12.531 9.312 15.266 1 95.5 68 THR A C 1
ATOM 505 O O . THR A 1 68 ? 12.18 8.195 14.875 1 95.5 68 THR A O 1
ATOM 508 N N . SER A 1 69 ? 11.836 10.039 16.141 1 92.81 69 SER A N 1
ATOM 509 C CA . SER A 1 69 ? 10.562 9.578 16.672 1 92.81 69 SER A CA 1
ATOM 510 C C . SER A 1 69 ? 9.445 9.664 15.641 1 92.81 69 SER A C 1
ATOM 512 O O . SER A 1 69 ? 9.594 10.344 14.625 1 92.81 69 SER A O 1
ATOM 514 N N . ASP A 1 70 ? 8.414 8.969 15.914 1 89.75 70 ASP A N 1
ATOM 515 C CA . ASP A 1 70 ? 7.246 8.977 15.031 1 89.75 70 ASP A CA 1
ATOM 516 C C . ASP A 1 70 ? 6.746 10.398 14.789 1 89.75 70 ASP A C 1
ATOM 518 O O . ASP A 1 70 ? 6.395 10.75 13.664 1 89.75 70 ASP A O 1
ATOM 522 N N . GLU A 1 71 ? 6.777 11.242 15.789 1 86.88 71 GLU A N 1
ATOM 523 C CA . GLU A 1 71 ? 6.191 12.57 15.734 1 86.88 71 GLU A CA 1
ATOM 524 C C . GLU A 1 71 ? 7.09 13.539 14.961 1 86.88 71 GLU A C 1
ATOM 526 O O . GLU A 1 71 ? 6.648 14.609 14.547 1 86.88 71 GLU A O 1
ATOM 531 N N . SER A 1 72 ? 8.359 13.094 14.742 1 88.19 72 SER A N 1
ATOM 532 C CA . SER A 1 72 ? 9.328 14.031 14.18 1 88.19 72 SER A CA 1
ATOM 533 C C . SER A 1 72 ? 9.781 13.594 12.789 1 88.19 72 SER A C 1
ATOM 535 O O . SER A 1 72 ? 10.609 14.258 12.164 1 88.19 72 SER A O 1
ATOM 537 N N . GLN A 1 73 ? 9.234 12.516 12.32 1 89.62 73 GLN A N 1
ATOM 538 C CA . GLN A 1 73 ? 9.734 12 11.055 1 89.62 73 GLN A CA 1
ATOM 539 C C . GLN A 1 73 ? 9.344 12.914 9.898 1 89.62 73 GLN A C 1
ATOM 541 O O . GLN A 1 73 ? 8.32 13.602 9.961 1 89.62 73 GLN A O 1
ATOM 546 N N . ILE A 1 74 ? 10.125 12.852 8.805 1 94.62 74 ILE A N 1
ATOM 547 C CA . ILE A 1 74 ? 9.898 13.648 7.605 1 94.62 74 ILE A CA 1
ATOM 548 C C . ILE A 1 74 ? 8.789 13.008 6.766 1 94.62 74 ILE A C 1
ATOM 550 O O . ILE A 1 74 ? 7.875 13.695 6.309 1 94.62 74 ILE A O 1
ATOM 554 N N . ALA A 1 75 ? 8.867 11.688 6.637 1 95.88 75 ALA A N 1
ATOM 555 C CA . ALA A 1 75 ? 7.957 10.938 5.781 1 95.88 75 ALA A CA 1
ATOM 556 C C . ALA A 1 75 ? 6.504 11.188 6.172 1 95.88 75 ALA A C 1
ATOM 558 O O . ALA A 1 75 ? 6.145 11.102 7.348 1 95.88 75 ALA A O 1
ATOM 559 N N . GLY A 1 76 ? 5.742 11.586 5.223 1 93.81 76 GLY A N 1
ATOM 560 C CA . GLY A 1 76 ? 4.312 11.75 5.434 1 93.81 76 GLY A CA 1
ATOM 561 C C . GLY A 1 76 ? 3.926 13.164 5.832 1 93.81 76 GLY A C 1
ATOM 562 O O . GLY A 1 76 ? 2.748 13.445 6.055 1 93.81 76 GLY A O 1
ATOM 563 N N . THR A 1 77 ? 4.918 14.102 5.922 1 92.25 77 THR A N 1
ATOM 564 C CA . THR A 1 77 ? 4.582 15.453 6.371 1 92.25 77 THR A CA 1
ATOM 565 C C . THR A 1 77 ? 4.957 16.484 5.312 1 92.25 77 THR A C 1
ATOM 567 O O . THR A 1 77 ? 4.797 17.688 5.527 1 92.25 77 THR A O 1
ATOM 570 N N . ARG A 1 78 ? 5.496 16.016 4.172 1 92.88 78 ARG A N 1
ATOM 571 C CA . ARG A 1 78 ? 5.883 16.891 3.07 1 92.88 78 ARG A CA 1
ATOM 572 C C . ARG A 1 78 ? 4.742 17.047 2.068 1 92.88 78 ARG A C 1
ATOM 574 O O . ARG A 1 78 ? 4.758 16.422 1.008 1 92.88 78 ARG A O 1
ATOM 581 N N . MET A 1 79 ? 3.859 17.938 2.316 1 89.62 79 MET A N 1
ATOM 582 C CA . MET A 1 79 ? 2.654 18.109 1.512 1 89.62 79 MET A CA 1
ATOM 583 C C . MET A 1 79 ? 2.998 18.625 0.119 1 89.62 79 MET A C 1
ATOM 585 O O . MET A 1 79 ? 2.176 18.562 -0.795 1 89.62 79 MET A O 1
ATOM 589 N N . ASP A 1 80 ? 4.195 19.125 -0.02 1 91.88 80 ASP A N 1
ATOM 590 C CA . ASP A 1 80 ? 4.633 19.656 -1.308 1 91.88 80 ASP A CA 1
ATOM 591 C C . ASP A 1 80 ? 5.133 18.531 -2.221 1 91.88 80 ASP A C 1
ATOM 593 O O . ASP A 1 80 ? 5.391 18.766 -3.404 1 91.88 80 ASP A O 1
ATOM 597 N N . LEU A 1 81 ? 5.277 17.328 -1.71 1 95.5 81 LEU A N 1
ATOM 598 C CA . LEU A 1 81 ? 5.789 16.203 -2.479 1 95.5 81 LEU A CA 1
ATOM 599 C C . LEU A 1 81 ? 4.68 15.188 -2.764 1 95.5 81 LEU A C 1
ATOM 601 O O . LEU A 1 81 ? 3.727 15.078 -1.992 1 95.5 81 LEU A O 1
ATOM 605 N N . PRO A 1 82 ? 4.781 14.422 -3.861 1 96.44 82 PRO A N 1
ATOM 606 C CA . PRO A 1 82 ? 3.797 13.375 -4.145 1 96.44 82 PRO A CA 1
ATOM 607 C C . PRO A 1 82 ? 3.631 12.391 -2.984 1 96.44 82 PRO A C 1
ATOM 609 O O . PRO A 1 82 ? 4.613 12.023 -2.338 1 96.44 82 PRO A O 1
ATOM 612 N N . GLY A 1 83 ? 2.324 12.109 -2.689 1 96.25 83 GLY A N 1
ATOM 613 C CA . GLY A 1 83 ? 2.068 11.203 -1.583 1 96.25 83 GLY A CA 1
ATOM 614 C C . GLY A 1 83 ? 2.502 11.758 -0.24 1 96.25 83 GLY A C 1
ATOM 615 O O . GLY A 1 83 ? 2.916 11.008 0.646 1 96.25 83 GLY A O 1
ATOM 616 N N . ARG A 1 84 ? 2.613 13.094 -0.134 1 93.81 84 ARG A N 1
ATOM 617 C CA . ARG A 1 84 ? 3.055 13.852 1.029 1 93.81 84 ARG A CA 1
ATOM 618 C C . ARG A 1 84 ? 4.453 13.43 1.464 1 93.81 84 ARG A C 1
ATOM 620 O O . ARG A 1 84 ? 4.766 13.43 2.656 1 93.81 84 ARG A O 1
ATOM 627 N N . GLY A 1 85 ? 5.188 12.859 0.542 1 96.56 85 GLY A N 1
ATOM 628 C CA . GLY A 1 85 ? 6.59 12.547 0.786 1 96.56 85 GLY A CA 1
ATOM 629 C C . GLY A 1 85 ? 6.797 11.195 1.437 1 96.56 85 GLY A C 1
ATOM 630 O O . GLY A 1 85 ? 7.879 10.914 1.957 1 96.56 85 GLY A O 1
ATOM 631 N N . HIS A 1 86 ? 5.816 10.391 1.499 1 97.12 86 HIS A N 1
ATOM 632 C CA . HIS A 1 86 ? 5.938 9.055 2.072 1 97.12 86 HIS A CA 1
ATOM 633 C C . HIS A 1 86 ? 6.336 8.031 1.013 1 97.12 86 HIS A C 1
ATOM 635 O O . HIS A 1 86 ? 5.711 7.957 -0.048 1 97.12 86 HIS A O 1
ATOM 641 N N . PRO A 1 87 ? 7.301 7.164 1.253 1 96.69 87 PRO A N 1
ATOM 642 C CA . PRO A 1 87 ? 7.809 6.262 0.216 1 96.69 87 PRO A CA 1
ATOM 643 C C . PRO A 1 87 ? 6.797 5.191 -0.181 1 96.69 87 PRO A C 1
ATOM 645 O O . PRO A 1 87 ? 6.816 4.707 -1.315 1 96.69 87 PRO A O 1
ATOM 648 N N . LEU A 1 88 ? 5.961 4.816 0.739 1 96.69 88 LEU A N 1
ATOM 649 C CA . LEU A 1 88 ? 5.031 3.719 0.492 1 96.69 88 LEU A CA 1
ATOM 650 C C . LEU A 1 88 ? 3.705 4.242 -0.049 1 96.69 88 LEU A C 1
ATOM 652 O O . LEU A 1 88 ? 3.025 3.555 -0.815 1 96.69 88 LEU A O 1
ATOM 656 N N . VAL A 1 89 ? 3.309 5.438 0.353 1 96.94 89 VAL A N 1
ATOM 657 C CA . VAL A 1 89 ? 2.049 6.012 -0.104 1 96.94 89 VAL A CA 1
ATOM 658 C C . VAL A 1 89 ? 2.131 6.316 -1.598 1 96.94 89 VAL A C 1
ATOM 660 O O . VAL A 1 89 ? 3.15 6.816 -2.082 1 96.94 89 VAL A O 1
ATOM 663 N N . VAL A 1 90 ? 1.104 5.973 -2.334 1 97.44 90 VAL A N 1
ATOM 664 C CA . VAL A 1 90 ? 1.027 6.207 -3.771 1 97.44 90 VAL A CA 1
ATOM 665 C C . VAL A 1 90 ? 1.301 7.68 -4.07 1 97.44 90 VAL A C 1
ATOM 667 O O . VAL A 1 90 ? 0.801 8.562 -3.373 1 97.44 90 VAL A O 1
ATOM 670 N N . PRO A 1 91 ? 2.031 7.973 -5.133 1 98 91 PRO A N 1
ATOM 671 C CA . PRO A 1 91 ? 2.48 9.344 -5.387 1 98 91 PRO A CA 1
ATOM 672 C C . PRO A 1 91 ? 1.4 10.203 -6.039 1 98 91 PRO A C 1
ATOM 674 O O . PRO A 1 91 ? 1.6 10.727 -7.137 1 98 91 PRO A O 1
ATOM 677 N N . TYR A 1 92 ? 0.341 10.438 -5.367 1 98.25 92 TYR A N 1
ATOM 678 C CA . TYR A 1 92 ? -0.692 11.344 -5.852 1 98.25 92 TYR A CA 1
ATOM 679 C C . TYR A 1 92 ? -0.313 12.797 -5.582 1 98.25 92 TYR A C 1
ATOM 681 O O . TYR A 1 92 ? 0.526 13.078 -4.723 1 98.25 92 TYR A O 1
ATOM 689 N N . ARG A 1 93 ? -0.867 13.703 -6.348 1 96.69 93 ARG A N 1
ATOM 690 C CA . ARG A 1 93 ? -0.705 15.141 -6.172 1 96.69 93 ARG A CA 1
ATOM 691 C C . ARG A 1 93 ? -2.059 15.844 -6.105 1 96.69 93 ARG A C 1
ATOM 693 O O . ARG A 1 93 ? -2.852 15.758 -7.047 1 96.69 93 ARG A O 1
ATOM 700 N N . THR A 1 94 ? -2.283 16.531 -5.035 1 95.31 94 THR A N 1
ATOM 701 C CA . THR A 1 94 ? -3.52 17.281 -4.898 1 95.31 94 THR A CA 1
ATOM 702 C C . THR A 1 94 ? -3.518 18.5 -5.828 1 95.31 94 THR A C 1
ATOM 704 O O . THR A 1 94 ? -2.521 19.219 -5.922 1 95.31 94 THR A O 1
ATOM 707 N N . THR A 1 95 ? -4.566 18.719 -6.535 1 95.38 95 THR A N 1
ATOM 708 C CA . THR A 1 95 ? -4.621 19.797 -7.508 1 95.38 95 THR A CA 1
ATOM 709 C C . THR A 1 95 ? -5.605 20.875 -7.062 1 95.38 95 THR A C 1
ATOM 711 O O . THR A 1 95 ? -5.535 22.016 -7.523 1 95.38 95 THR A O 1
ATOM 714 N N . SER A 1 96 ? -6.551 20.5 -6.242 1 93.19 96 SER A N 1
ATOM 715 C CA . SER A 1 96 ? -7.469 21.469 -5.652 1 93.19 96 SER A CA 1
ATOM 716 C C . SER A 1 96 ? -8.055 20.953 -4.344 1 93.19 96 SER A C 1
ATOM 718 O O . SER A 1 96 ? -8.125 19.734 -4.125 1 93.19 96 SER A O 1
ATOM 720 N N . TRP A 1 97 ? -8.438 21.922 -3.504 1 90.5 97 TRP A N 1
ATOM 721 C CA . TRP A 1 97 ? -8.945 21.578 -2.184 1 90.5 97 TRP A CA 1
ATOM 722 C C . TRP A 1 97 ? -9.914 22.641 -1.675 1 90.5 97 TRP A C 1
ATOM 724 O O . TRP A 1 97 ? -9.547 23.812 -1.545 1 90.5 97 TRP A O 1
ATOM 734 N N . THR A 1 98 ? -11.086 22.25 -1.492 1 88.81 98 THR A N 1
ATOM 735 C CA . THR A 1 98 ? -12.078 23.031 -0.767 1 88.81 98 THR A CA 1
ATOM 736 C C . THR A 1 98 ? -12.602 22.266 0.441 1 88.81 98 THR A C 1
ATOM 738 O O . THR A 1 98 ? -12.125 21.156 0.736 1 88.81 98 THR A O 1
ATOM 741 N N . SER A 1 99 ? -13.547 22.844 1.121 1 85.56 99 SER A N 1
ATOM 742 C CA . SER A 1 99 ? -14.086 22.188 2.307 1 85.56 99 SER A CA 1
ATOM 743 C C . SER A 1 99 ? -14.93 20.984 1.933 1 85.56 99 SER A C 1
ATOM 745 O O . SER A 1 99 ? -15.172 20.109 2.766 1 85.56 99 SER A O 1
ATOM 747 N N . VAL A 1 100 ? -15.367 20.828 0.658 1 90.44 100 VAL A N 1
ATOM 748 C CA . VAL A 1 100 ? -16.297 19.734 0.367 1 90.44 100 VAL A CA 1
ATOM 749 C C . VAL A 1 100 ? -15.82 18.953 -0.854 1 90.44 100 VAL A C 1
ATOM 751 O O . VAL A 1 100 ? -16.469 17.984 -1.269 1 90.44 100 VAL A O 1
ATOM 754 N N . ARG A 1 101 ? -14.68 19.422 -1.425 1 94.25 101 ARG A N 1
ATOM 755 C CA . ARG A 1 101 ? -14.211 18.766 -2.645 1 94.25 101 ARG A CA 1
ATOM 756 C C . ARG A 1 101 ? -12.695 18.844 -2.752 1 94.25 101 ARG A C 1
ATOM 758 O O . ARG A 1 101 ? -12.094 19.875 -2.453 1 94.25 101 ARG A O 1
ATOM 765 N N . MET A 1 102 ? -12.109 17.719 -3.154 1 95.31 102 MET A N 1
ATOM 766 C CA . MET A 1 102 ? -10.672 17.641 -3.406 1 95.31 102 MET A CA 1
ATOM 767 C C . MET A 1 102 ? -10.391 16.922 -4.719 1 95.31 102 MET A C 1
ATOM 769 O O . MET A 1 102 ? -11.008 15.898 -5.012 1 95.31 102 MET A O 1
ATOM 773 N N . THR A 1 103 ? -9.508 17.469 -5.52 1 97.31 103 THR A N 1
ATOM 774 C CA . THR A 1 103 ? -9.055 16.797 -6.727 1 97.31 103 THR A CA 1
ATOM 775 C C . THR A 1 103 ? -7.559 16.5 -6.645 1 97.31 103 THR A C 1
ATOM 777 O O . THR A 1 103 ? -6.809 17.219 -5.996 1 97.31 103 THR A O 1
ATOM 780 N N . ALA A 1 104 ? -7.172 15.422 -7.27 1 97.94 104 ALA A N 1
ATOM 781 C CA . ALA A 1 104 ? -5.773 15.008 -7.34 1 97.94 104 ALA A CA 1
ATOM 782 C C . ALA A 1 104 ? -5.504 14.203 -8.609 1 97.94 104 ALA A C 1
ATOM 784 O O . ALA A 1 104 ? -6.43 13.883 -9.352 1 97.94 104 ALA A O 1
ATOM 785 N N . GLU A 1 105 ? -4.238 14.031 -8.844 1 98.69 105 GLU A N 1
ATOM 786 C CA . GLU A 1 105 ? -3.752 13.195 -9.945 1 98.69 105 GLU A CA 1
ATOM 787 C C . GLU A 1 105 ? -2.758 12.148 -9.445 1 98.69 105 GLU A C 1
ATOM 789 O O . GLU A 1 105 ? -2.113 12.344 -8.406 1 98.69 105 GLU A O 1
ATOM 794 N N . VAL A 1 106 ? -2.734 11.07 -10.227 1 98.81 106 VAL A N 1
ATOM 795 C CA . VAL A 1 106 ? -1.799 10.016 -9.836 1 98.81 106 VAL A CA 1
ATOM 796 C C . VAL A 1 106 ? -1.331 9.258 -11.078 1 98.81 106 VAL A C 1
ATOM 798 O O . VAL A 1 106 ? -2.08 9.117 -12.047 1 98.81 106 VAL A O 1
ATOM 801 N N . THR A 1 107 ? -0.117 8.852 -11.094 1 98.75 107 THR A N 1
ATOM 802 C CA . THR A 1 107 ? 0.454 7.926 -12.062 1 98.75 107 THR A CA 1
ATOM 803 C C . THR A 1 107 ? 1.07 6.719 -11.359 1 98.75 107 THR A C 1
ATOM 805 O O . THR A 1 107 ? 2.012 6.863 -10.578 1 98.75 107 THR A O 1
ATOM 808 N N . PHE A 1 108 ? 0.491 5.562 -11.641 1 98.75 108 PHE A N 1
ATOM 809 C CA . PHE A 1 108 ? 1.046 4.328 -11.102 1 98.75 108 PHE A CA 1
ATOM 810 C C . PHE A 1 108 ? 2.199 3.83 -11.961 1 98.75 108 PHE A C 1
ATOM 812 O O . PHE A 1 108 ? 2.186 3.992 -13.188 1 98.75 108 PHE A O 1
ATOM 819 N N . THR A 1 109 ? 3.162 3.232 -11.289 1 98.12 109 THR A N 1
ATOM 820 C CA . THR A 1 109 ? 4.352 2.74 -11.977 1 98.12 109 THR A CA 1
ATOM 821 C C . THR A 1 109 ? 4.539 1.246 -11.734 1 98.12 109 THR A C 1
ATOM 823 O O . THR A 1 109 ? 3.637 0.577 -11.227 1 98.12 109 THR A O 1
ATOM 826 N N . ARG A 1 110 ? 5.621 0.694 -12.055 1 97.94 110 ARG A N 1
ATOM 827 C CA . ARG A 1 110 ? 5.895 -0.739 -12.094 1 97.94 110 ARG A CA 1
ATOM 828 C C . ARG A 1 110 ? 5.688 -1.378 -10.727 1 97.94 110 ARG A C 1
ATOM 830 O O . ARG A 1 110 ? 5.18 -2.498 -10.633 1 97.94 110 ARG A O 1
ATOM 837 N N . ILE A 1 111 ? 6.066 -0.705 -9.695 1 98.38 111 ILE A N 1
ATOM 838 C CA . ILE A 1 111 ? 6 -1.265 -8.352 1 98.38 111 ILE A CA 1
ATOM 839 C C . ILE A 1 111 ? 4.547 -1.522 -7.965 1 98.38 111 ILE A C 1
ATOM 841 O O . ILE A 1 111 ? 4.266 -2.303 -7.055 1 98.38 111 ILE A O 1
ATOM 845 N N . HIS A 1 112 ? 3.572 -0.911 -8.703 1 98.5 112 HIS A N 1
ATOM 846 C CA . HIS A 1 112 ? 2.156 -1.003 -8.359 1 98.5 112 HIS A CA 1
ATOM 847 C C . HIS A 1 112 ? 1.465 -2.088 -9.18 1 98.5 112 HIS A C 1
ATOM 849 O O . HIS A 1 112 ? 0.268 -2.332 -9.008 1 98.5 112 HIS A O 1
ATOM 855 N N . LEU A 1 113 ? 2.193 -2.773 -10.031 1 97.25 113 LEU A N 1
ATOM 856 C CA . LEU A 1 113 ? 1.653 -3.779 -10.938 1 97.25 113 LEU A CA 1
ATOM 857 C C . LEU A 1 113 ? 1.166 -5 -10.164 1 97.25 113 LEU A C 1
ATOM 859 O O . LEU A 1 113 ? 1.882 -5.527 -9.312 1 97.25 113 LEU A O 1
ATOM 863 N N . GLY A 1 114 ? -0.042 -5.449 -10.477 1 93.5 114 GLY A N 1
ATOM 864 C CA . GLY A 1 114 ? -0.581 -6.707 -9.984 1 93.5 114 GLY A CA 1
ATOM 865 C C . GLY A 1 114 ? -0.42 -7.848 -10.977 1 93.5 114 GLY A C 1
ATOM 866 O O . GLY A 1 114 ? 0.35 -7.742 -11.93 1 93.5 114 GLY A O 1
ATOM 867 N N . ASP A 1 115 ? -0.985 -9.016 -10.781 1 85.5 115 ASP A N 1
ATOM 868 C CA . ASP A 1 115 ? -0.807 -10.227 -11.578 1 85.5 115 ASP A CA 1
ATOM 869 C C . ASP A 1 115 ? -1.584 -10.148 -12.891 1 85.5 115 ASP A C 1
ATOM 871 O O . ASP A 1 115 ? -1.271 -10.852 -13.852 1 85.5 115 ASP A O 1
ATOM 875 N N . GLY A 1 116 ? -2.41 -9.195 -13.141 1 82 116 GLY A N 1
ATOM 876 C CA . GLY A 1 116 ? -3.26 -9.164 -14.32 1 82 116 GLY A CA 1
ATOM 877 C C . GLY A 1 116 ? -2.979 -7.977 -15.219 1 82 116 GLY A C 1
ATOM 878 O O . GLY A 1 116 ? -3.861 -7.527 -15.961 1 82 116 GLY A O 1
ATOM 879 N N . GLY A 1 117 ? -1.741 -7.406 -15.086 1 89.69 117 GLY A N 1
ATOM 880 C CA . GLY A 1 117 ? -1.32 -6.355 -16 1 89.69 117 GLY A CA 1
ATOM 881 C C . GLY A 1 117 ? -1.889 -4.996 -15.648 1 89.69 117 GLY A C 1
ATOM 882 O O . GLY A 1 117 ? -1.809 -4.059 -16.438 1 89.69 117 GLY A O 1
ATOM 883 N N . ALA A 1 118 ? -2.564 -4.949 -14.609 1 96.19 118 ALA A N 1
ATOM 884 C CA . ALA A 1 118 ? -3.137 -3.705 -14.102 1 96.19 118 ALA A CA 1
ATOM 885 C C . ALA A 1 118 ? -2.654 -3.426 -12.68 1 96.19 118 ALA A C 1
ATOM 887 O O . ALA A 1 118 ? -1.983 -4.258 -12.07 1 96.19 118 ALA A O 1
ATOM 888 N N . VAL A 1 119 ? -2.947 -2.242 -12.25 1 98.44 119 VAL A N 1
ATOM 889 C CA . VAL A 1 119 ? -2.58 -1.857 -10.891 1 98.44 119 VAL A CA 1
ATOM 890 C C . VAL A 1 119 ? -3.186 -2.844 -9.891 1 98.44 119 VAL A C 1
ATOM 892 O O . VAL A 1 119 ? -4.344 -3.24 -10.031 1 98.44 119 VAL A O 1
ATOM 895 N N . HIS A 1 120 ? -2.396 -3.289 -8.961 1 98 120 HIS A N 1
ATOM 896 C CA . HIS A 1 120 ? -2.844 -4.148 -7.867 1 98 120 HIS A CA 1
ATOM 897 C C . HIS A 1 120 ? -4.047 -3.545 -7.148 1 98 120 HIS A C 1
ATOM 899 O O . HIS A 1 120 ? -4.023 -2.375 -6.758 1 98 120 HIS A O 1
ATOM 905 N N . GLY A 1 121 ? -5.094 -4.277 -6.953 1 98.38 121 GLY A N 1
ATOM 906 C CA . GLY A 1 121 ? -6.297 -3.766 -6.312 1 98.38 121 GLY A CA 1
ATOM 907 C C . GLY A 1 121 ? -6.039 -3.199 -4.926 1 98.38 121 GLY A C 1
ATOM 908 O O . GLY A 1 121 ? -6.688 -2.234 -4.516 1 98.38 121 GLY A O 1
ATOM 909 N N . GLY A 1 122 ? -5.133 -3.809 -4.191 1 98.69 122 GLY A N 1
ATOM 910 C CA . GLY A 1 122 ? -4.777 -3.314 -2.871 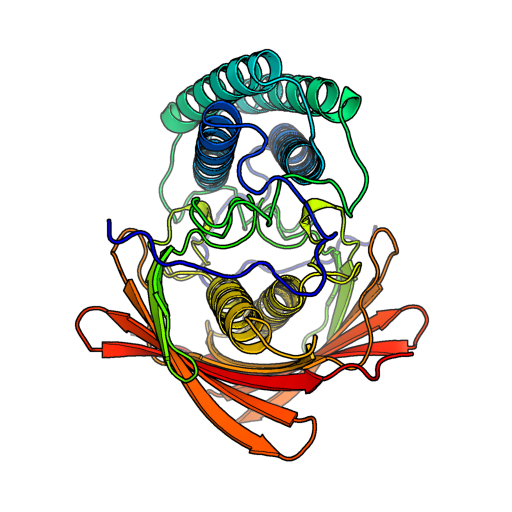1 98.69 122 GLY A CA 1
ATOM 911 C C . GLY A 1 122 ? -4.105 -1.955 -2.902 1 98.69 122 GLY A C 1
ATOM 912 O O . GLY A 1 122 ? -4.238 -1.169 -1.963 1 98.69 122 GLY A O 1
ATOM 913 N N . VAL A 1 123 ? -3.359 -1.655 -3.961 1 98.81 123 VAL A N 1
ATOM 914 C CA . VAL A 1 123 ? -2.736 -0.347 -4.125 1 98.81 123 VAL A CA 1
ATOM 915 C C . VAL A 1 123 ? -3.809 0.709 -4.379 1 98.81 123 VAL A C 1
ATOM 917 O O . VAL A 1 123 ? -3.73 1.822 -3.855 1 98.81 123 VAL A O 1
ATOM 920 N N . THR A 1 124 ? -4.805 0.328 -5.156 1 98.94 124 THR A N 1
ATOM 921 C CA . THR A 1 124 ? -5.945 1.209 -5.371 1 98.94 124 THR A CA 1
ATOM 922 C C . THR A 1 124 ? -6.656 1.506 -4.055 1 98.94 124 THR A C 1
ATOM 924 O O . THR A 1 124 ? -7.012 2.654 -3.779 1 98.94 124 THR A O 1
ATOM 927 N N . ALA A 1 125 ? -6.875 0.517 -3.223 1 98.94 125 ALA A N 1
ATOM 928 C CA . ALA A 1 125 ? -7.5 0.7 -1.915 1 98.94 125 ALA A CA 1
ATOM 929 C C . ALA A 1 125 ? -6.648 1.599 -1.023 1 98.94 125 ALA A C 1
ATOM 931 O O . ALA A 1 125 ? -7.176 2.443 -0.298 1 98.94 125 ALA A O 1
ATOM 932 N N . LEU A 1 126 ? -5.355 1.394 -1.022 1 98.88 126 LEU A N 1
ATOM 933 C CA . LEU A 1 126 ? -4.426 2.232 -0.275 1 98.88 126 LEU A CA 1
ATOM 934 C C . LEU A 1 126 ? -4.562 3.695 -0.684 1 98.88 126 LEU A C 1
ATOM 936 O O . LEU A 1 126 ? -4.641 4.578 0.172 1 98.88 126 LEU A O 1
ATOM 940 N N . LEU A 1 127 ? -4.586 3.963 -2.002 1 98.88 127 LEU A N 1
ATOM 941 C CA . LEU A 1 127 ? -4.777 5.316 -2.512 1 98.88 127 LEU A CA 1
ATOM 942 C C . LEU A 1 127 ? -6.059 5.93 -1.958 1 98.88 127 LEU A C 1
ATOM 944 O O . LEU A 1 127 ? -6.047 7.062 -1.467 1 98.88 127 LEU A O 1
ATOM 948 N N . PHE A 1 128 ? -7.129 5.141 -2.033 1 98.94 128 PHE A N 1
ATOM 949 C CA . PHE A 1 128 ? -8.414 5.672 -1.599 1 98.94 128 PHE A CA 1
ATOM 950 C C . PHE A 1 128 ? -8.398 5.984 -0.108 1 98.94 128 PHE A C 1
ATOM 952 O O . PHE A 1 128 ? -8.867 7.043 0.317 1 98.94 128 PHE A O 1
ATOM 959 N N . ASP A 1 129 ? -7.898 5.066 0.682 1 98.81 129 ASP A N 1
ATOM 960 C CA . ASP A 1 129 ? -7.809 5.348 2.111 1 98.81 129 ASP A CA 1
ATOM 961 C C . ASP A 1 129 ? -7.02 6.629 2.373 1 98.81 129 ASP A C 1
ATOM 963 O O . ASP A 1 129 ? -7.422 7.453 3.193 1 98.81 129 ASP A O 1
ATOM 967 N N . GLU A 1 130 ? -5.902 6.777 1.703 1 97.69 130 GLU A N 1
ATOM 968 C CA . GLU A 1 130 ? -5.027 7.934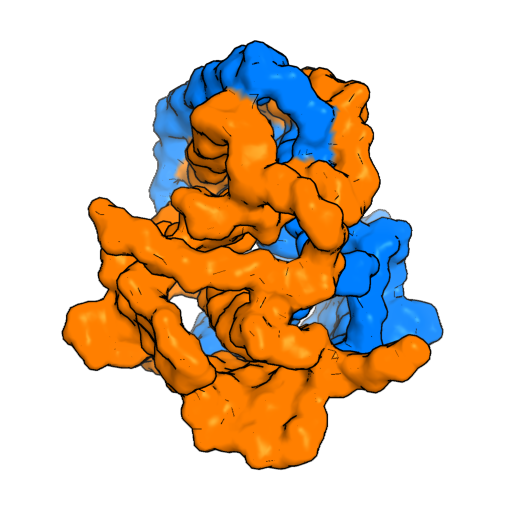 1.851 1 97.69 130 GLU A CA 1
ATOM 969 C C . GLU A 1 130 ? -5.762 9.227 1.519 1 97.69 130 GLU A C 1
ATOM 971 O O . GLU A 1 130 ? -5.793 10.156 2.33 1 97.69 130 GLU A O 1
ATOM 976 N N . VAL A 1 131 ? -6.398 9.305 0.377 1 97.44 131 VAL A N 1
ATOM 977 C CA . VAL A 1 131 ? -6.984 10.57 -0.067 1 97.44 131 VAL A CA 1
ATOM 978 C C . VAL A 1 131 ? -8.234 10.875 0.756 1 97.44 131 VAL A C 1
ATOM 980 O O . VAL A 1 131 ? -8.477 12.031 1.108 1 97.44 131 VAL A O 1
ATOM 983 N N . LEU A 1 132 ? -9.031 9.836 1.089 1 97.75 132 LEU A N 1
ATOM 984 C CA . LEU A 1 132 ? -10.211 10.055 1.928 1 97.75 132 LEU A CA 1
ATOM 985 C C . LEU A 1 132 ? -9.797 10.508 3.324 1 97.75 132 LEU A C 1
ATOM 987 O O . LEU A 1 132 ? -10.383 11.453 3.867 1 97.75 132 LEU A O 1
ATOM 991 N N . GLY A 1 133 ? -8.836 9.789 3.861 1 95.69 133 GLY A N 1
ATOM 992 C CA . GLY A 1 133 ? -8.375 10.125 5.199 1 95.69 133 GLY A CA 1
ATOM 993 C C . GLY A 1 133 ? -7.812 11.523 5.301 1 95.69 133 GLY A C 1
ATOM 994 O O . GLY A 1 133 ? -8.109 12.25 6.25 1 95.69 133 GLY A O 1
ATOM 995 N N . ARG A 1 134 ? -6.984 11.883 4.34 1 92.62 134 ARG A N 1
ATOM 996 C CA . ARG A 1 134 ? -6.434 13.234 4.316 1 92.62 134 ARG A CA 1
ATOM 997 C C . ARG A 1 134 ? -7.539 14.281 4.215 1 92.62 134 ARG A C 1
ATOM 999 O O . ARG A 1 134 ? -7.512 15.289 4.918 1 92.62 134 ARG A O 1
ATOM 1006 N N . PHE A 1 135 ? -8.453 14.031 3.375 1 93.5 135 PHE A N 1
ATOM 1007 C CA . PHE A 1 135 ? -9.562 14.961 3.17 1 93.5 135 PHE A CA 1
ATOM 1008 C C . PHE A 1 135 ? -10.422 15.062 4.422 1 93.5 135 PHE A C 1
ATOM 1010 O O . PHE A 1 135 ? -10.852 16.156 4.801 1 93.5 135 PHE A O 1
ATOM 1017 N N . ALA A 1 136 ? -10.633 13.984 5.062 1 93.5 136 ALA A N 1
ATOM 1018 C CA . ALA A 1 136 ? -11.453 13.945 6.27 1 93.5 136 ALA A CA 1
ATOM 1019 C C . ALA A 1 136 ? -10.812 14.742 7.398 1 93.5 136 ALA A C 1
ATOM 1021 O O . ALA A 1 136 ? -11.5 15.273 8.266 1 93.5 136 ALA A O 1
ATOM 1022 N N . ASN A 1 137 ? -9.492 14.836 7.418 1 89.81 137 ASN A N 1
ATOM 1023 C CA . ASN A 1 137 ? -8.781 15.383 8.57 1 89.81 137 ASN A CA 1
ATOM 1024 C C . ASN A 1 137 ? -8.211 16.766 8.273 1 89.81 137 ASN A C 1
ATOM 1026 O O . ASN A 1 137 ? -7.516 17.344 9.102 1 89.81 137 ASN A O 1
ATOM 1030 N N . HIS A 1 138 ? -8.484 17.234 7.152 1 80.31 138 HIS A N 1
ATOM 1031 C CA . HIS A 1 138 ? -7.992 18.562 6.82 1 80.31 138 HIS A CA 1
ATOM 1032 C C . HIS A 1 138 ? -8.93 19.641 7.352 1 80.31 138 HIS A C 1
ATOM 1034 O O . HIS A 1 138 ? -10.039 19.812 6.84 1 80.31 138 HIS A O 1
ATOM 1040 N N . GLY A 1 139 ? -8.359 20.312 8.32 1 78.56 139 GLY A N 1
ATOM 1041 C CA . GLY A 1 139 ? -9.117 21.422 8.883 1 78.56 139 GLY A CA 1
ATOM 1042 C C . GLY A 1 139 ? -10.281 20.969 9.742 1 78.56 139 GLY A C 1
ATOM 1043 O O . GLY A 1 139 ? -11.258 21.703 9.906 1 78.56 139 GLY A O 1
ATOM 1044 N N . ARG A 1 140 ? -10.297 19.766 10.102 1 84.06 140 ARG A N 1
ATOM 1045 C CA . ARG A 1 140 ? -11.375 19.188 10.906 1 84.06 140 ARG A CA 1
ATOM 1046 C C . ARG A 1 140 ? -10.836 18.516 12.164 1 84.06 140 ARG A C 1
ATOM 1048 O O . ARG A 1 140 ? -9.617 18.453 12.359 1 84.06 140 ARG A O 1
ATOM 1055 N N . GLN A 1 141 ? -11.797 18.125 13.016 1 86.25 141 GLN A N 1
ATOM 1056 C CA . GLN A 1 141 ? -11.406 17.312 14.164 1 86.25 141 GLN A CA 1
ATOM 1057 C C . GLN A 1 141 ? -10.742 16.016 13.711 1 86.25 141 GLN A C 1
ATOM 1059 O O . GLN A 1 141 ? -11.195 15.375 12.758 1 86.25 141 GLN A O 1
ATOM 1064 N N . PRO A 1 142 ? -9.703 15.672 14.414 1 90 142 PRO A N 1
ATOM 1065 C CA . PRO A 1 142 ? -9.07 14.398 14.07 1 90 142 PRO A CA 1
ATOM 1066 C C . PR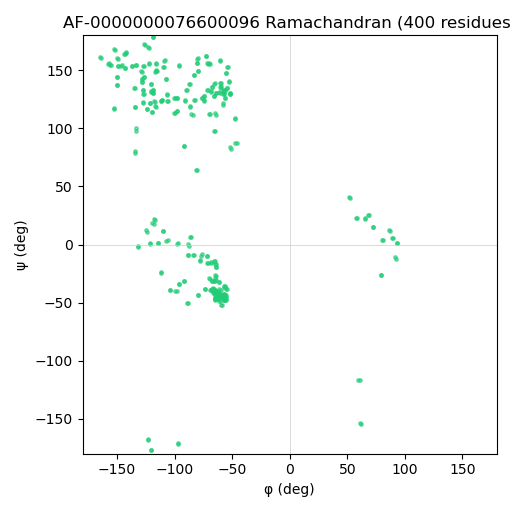O A 1 142 ? -10.062 13.234 14.023 1 90 142 PRO A C 1
ATOM 1068 O O . PRO A 1 142 ? -10.914 13.109 14.906 1 90 142 PRO A O 1
ATOM 1071 N N . ALA A 1 143 ? -10.039 12.477 12.984 1 94.12 143 ALA A N 1
ATOM 1072 C CA . ALA A 1 143 ? -10.961 11.367 12.781 1 94.12 143 ALA A CA 1
ATOM 1073 C C . ALA A 1 143 ? -10.219 10.117 12.312 1 94.12 143 ALA A C 1
ATOM 1075 O O . ALA A 1 143 ? -9.117 10.211 11.758 1 94.12 143 ALA A O 1
ATOM 1076 N N . ARG A 1 144 ? -10.781 8.961 12.578 1 95.19 144 ARG A N 1
ATOM 1077 C CA . ARG A 1 144 ? -10.234 7.684 12.133 1 95.19 144 ARG A CA 1
ATOM 1078 C C . ARG A 1 144 ? -11.188 6.988 11.164 1 95.19 144 ARG A C 1
ATOM 1080 O O . ARG A 1 144 ? -12.406 7.172 11.25 1 95.19 144 ARG A O 1
ATOM 1087 N N . THR A 1 145 ? -10.594 6.25 10.281 1 97.31 145 THR A N 1
ATOM 1088 C CA . THR A 1 145 ? -11.391 5.453 9.352 1 97.31 145 THR A CA 1
ATOM 1089 C C . THR A 1 145 ? -12.156 4.363 10.094 1 97.31 145 THR A C 1
ATOM 1091 O O . THR A 1 145 ? -11.57 3.596 10.859 1 97.31 145 THR A O 1
ATOM 1094 N N . ALA A 1 146 ? -13.414 4.297 9.891 1 98.62 146 ALA A N 1
ATOM 1095 C CA . ALA A 1 146 ? -14.242 3.236 10.453 1 98.62 146 ALA A CA 1
ATOM 1096 C C . ALA A 1 146 ? -14.5 2.133 9.438 1 98.62 146 ALA A C 1
ATOM 1098 O O . ALA A 1 146 ? -14.461 0.946 9.766 1 98.62 146 ALA A O 1
ATOM 1099 N N . PHE A 1 147 ? -14.734 2.537 8.203 1 98.88 147 PHE A N 1
ATOM 1100 C CA . PHE A 1 147 ? -14.75 1.548 7.133 1 98.88 147 PHE A CA 1
ATOM 1101 C C . PHE A 1 147 ? -14.297 2.164 5.816 1 98.88 147 PHE A C 1
ATOM 1103 O O . PHE A 1 147 ? -14.305 3.387 5.66 1 98.88 147 PHE A O 1
ATOM 1110 N N . LEU A 1 148 ? -13.891 1.38 4.895 1 98.94 148 LEU A N 1
ATOM 1111 C CA . LEU A 1 148 ? -13.547 1.688 3.51 1 98.94 148 LEU A CA 1
ATOM 1112 C C . LEU A 1 148 ? -14.164 0.671 2.557 1 98.94 148 LEU A C 1
ATOM 1114 O O . LEU A 1 148 ? -13.891 -0.528 2.664 1 98.94 148 LEU A O 1
ATOM 1118 N N . HIS A 1 149 ? -15.008 1.138 1.696 1 98.94 149 HIS A N 1
ATOM 1119 C CA . HIS A 1 149 ? -15.594 0.318 0.642 1 98.94 149 HIS A CA 1
ATOM 1120 C C . HIS A 1 149 ? -15.086 0.739 -0.732 1 98.94 149 HIS A C 1
ATOM 1122 O O . HIS A 1 149 ? -15.219 1.902 -1.118 1 98.94 149 HIS A O 1
ATOM 1128 N N . VAL A 1 150 ? -14.531 -0.2 -1.421 1 98.94 150 VAL A N 1
ATOM 1129 C CA . VAL A 1 150 ? -13.984 0.07 -2.75 1 98.94 150 VAL A CA 1
ATOM 1130 C C . VAL A 1 150 ? -14.711 -0.784 -3.787 1 98.94 150 VAL A C 1
ATOM 1132 O O . VAL A 1 150 ? -14.93 -1.98 -3.574 1 98.94 150 VAL A O 1
ATOM 1135 N N . ASN A 1 151 ? -15.094 -0.192 -4.84 1 98.94 151 ASN A N 1
ATOM 1136 C CA . ASN A 1 151 ? -15.617 -0.88 -6.016 1 98.94 151 ASN A CA 1
ATOM 1137 C C . ASN A 1 151 ? -14.664 -0.784 -7.199 1 98.94 151 ASN A C 1
ATOM 1139 O O . ASN A 1 151 ? -14.289 0.315 -7.613 1 98.94 151 ASN A O 1
ATOM 1143 N N . TYR A 1 152 ? -14.336 -1.927 -7.68 1 98.81 152 TYR A N 1
ATOM 1144 C CA . TYR A 1 152 ? -13.469 -2.006 -8.852 1 98.81 152 TYR A CA 1
ATOM 1145 C C . TYR A 1 152 ? -14.289 -2.207 -10.117 1 98.81 152 TYR A C 1
ATOM 1147 O O . TYR A 1 152 ? -14.867 -3.273 -10.328 1 98.81 152 TYR A O 1
ATOM 1155 N N . ARG A 1 153 ? -14.25 -1.223 -10.977 1 98.56 153 ARG A N 1
ATOM 1156 C CA . ARG A 1 153 ? -15.164 -1.21 -12.109 1 98.56 153 ARG A CA 1
ATOM 1157 C C . ARG A 1 153 ? -14.445 -1.603 -13.398 1 98.56 153 ARG A C 1
ATOM 1159 O O . ARG A 1 153 ? -15.016 -2.279 -14.258 1 98.56 153 ARG A O 1
ATOM 1166 N N . ARG A 1 154 ? -13.227 -1.144 -13.555 1 98.12 154 ARG A N 1
ATOM 1167 C CA . ARG A 1 154 ? -12.367 -1.435 -14.703 1 98.12 154 ARG A CA 1
ATOM 1168 C C . ARG A 1 154 ? -10.906 -1.566 -14.266 1 98.12 154 ARG A C 1
ATOM 1170 O O . ARG A 1 154 ? -10.547 -1.156 -13.164 1 98.12 154 ARG A O 1
ATOM 1177 N N . LEU A 1 155 ? -10.125 -2.162 -15.172 1 97.56 155 LEU A N 1
ATOM 1178 C CA . LEU A 1 155 ? -8.695 -2.287 -14.906 1 97.56 155 LEU A CA 1
ATOM 1179 C C . LEU A 1 155 ? -8.039 -0.914 -14.82 1 97.56 155 LEU A C 1
ATOM 1181 O O . LEU A 1 155 ? -8.312 -0.035 -15.641 1 97.56 155 LEU A O 1
ATOM 1185 N N . VAL A 1 156 ? -7.277 -0.664 -13.797 1 98.75 156 VAL A N 1
ATOM 1186 C CA . VAL A 1 156 ? -6.535 0.581 -13.625 1 98.75 156 VAL A CA 1
ATOM 1187 C C . VAL A 1 156 ? -5.18 0.476 -14.328 1 98.75 156 VAL A C 1
ATOM 1189 O O . VAL A 1 156 ? -4.355 -0.37 -13.969 1 98.75 156 VAL A O 1
ATOM 1192 N N . PRO A 1 157 ? -4.875 1.304 -15.305 1 98.5 157 PRO A N 1
ATOM 1193 C CA . PRO A 1 157 ? -3.629 1.183 -16.062 1 98.5 157 PRO A CA 1
ATOM 1194 C C . PRO A 1 157 ? -2.432 1.782 -15.336 1 98.5 157 PRO A C 1
ATOM 1196 O O . PRO A 1 157 ? -2.602 2.607 -14.43 1 98.5 157 PRO A O 1
ATOM 1199 N N . LEU A 1 158 ? -1.284 1.356 -15.75 1 98.12 158 LEU A N 1
ATOM 1200 C CA . LEU A 1 158 ? -0.025 1.95 -15.312 1 98.12 158 LEU A CA 1
ATOM 1201 C C . LEU A 1 158 ? 0.467 2.984 -16.328 1 98.12 158 LEU A C 1
ATOM 1203 O O . LEU A 1 158 ? 0.06 2.967 -17.484 1 98.12 158 LEU A O 1
ATOM 1207 N N . ASP A 1 159 ? 1.235 3.926 -15.844 1 97.88 159 ASP A N 1
ATOM 1208 C CA . ASP A 1 159 ? 2.035 4.852 -16.641 1 97.88 159 ASP A CA 1
ATOM 1209 C C . ASP A 1 159 ? 1.147 5.824 -17.406 1 97.88 159 ASP A C 1
ATOM 1211 O O . ASP A 1 159 ? 1.494 6.25 -18.516 1 97.88 159 ASP A O 1
ATOM 1215 N N . VAL A 1 160 ? -0.038 6.078 -16.922 1 98.38 160 VAL A N 1
ATOM 1216 C CA . VAL A 1 160 ? -0.92 7.129 -17.422 1 98.38 160 VAL A CA 1
ATOM 1217 C C . VAL A 1 160 ? -1.4 7.996 -16.266 1 98.38 160 VAL A C 1
ATOM 1219 O O . VAL A 1 160 ? -1.466 7.535 -15.125 1 98.38 160 VAL A O 1
ATOM 1222 N N . ASP A 1 161 ? -1.63 9.242 -16.562 1 98.56 161 ASP A N 1
ATOM 1223 C CA . ASP A 1 161 ? -2.176 10.125 -15.531 1 98.56 161 ASP A CA 1
ATOM 1224 C C . ASP A 1 161 ? -3.658 9.844 -15.297 1 98.56 161 ASP A C 1
ATOM 1226 O O . ASP A 1 161 ? -4.449 9.812 -16.25 1 98.56 161 ASP A O 1
ATOM 1230 N N . LEU A 1 162 ? -4.047 9.625 -14.086 1 98.94 162 LEU A N 1
ATOM 1231 C CA . LEU A 1 162 ? -5.43 9.391 -13.68 1 98.94 162 LEU A CA 1
ATOM 1232 C C . LEU A 1 162 ? -5.914 10.5 -12.75 1 98.94 162 LEU A C 1
ATOM 1234 O O . LEU A 1 162 ? -5.113 11.141 -12.07 1 98.94 162 LEU A O 1
ATOM 1238 N N . ASP A 1 163 ? -7.176 10.664 -12.727 1 98.88 163 ASP A N 1
ATOM 1239 C CA . ASP A 1 163 ? -7.789 11.727 -11.93 1 98.88 163 ASP A CA 1
ATOM 1240 C C . ASP A 1 163 ? -8.5 11.141 -10.711 1 98.88 163 ASP A C 1
ATOM 1242 O O . ASP A 1 163 ? -9.148 10.102 -10.797 1 98.88 163 ASP A O 1
ATOM 1246 N N . ILE A 1 164 ? -8.406 11.844 -9.609 1 98.88 164 ILE A N 1
ATOM 1247 C CA . ILE A 1 164 ? -9.125 11.492 -8.391 1 98.88 164 ILE A CA 1
ATOM 1248 C C . ILE A 1 164 ? -10.07 12.633 -8.008 1 98.88 164 ILE A C 1
ATOM 1250 O O . ILE A 1 164 ? -9.68 13.797 -7.988 1 98.88 164 ILE A O 1
ATOM 1254 N N . LEU A 1 165 ? -11.242 12.297 -7.758 1 98.75 165 LEU A N 1
ATOM 1255 C CA . LEU A 1 165 ? -12.234 13.227 -7.227 1 98.75 165 LEU A CA 1
ATOM 1256 C C . LEU A 1 165 ? -12.781 12.734 -5.895 1 98.75 165 LEU A C 1
ATOM 1258 O O . LEU A 1 165 ? -13.289 11.609 -5.805 1 98.75 165 LEU A O 1
ATOM 1262 N N . THR A 1 166 ? -12.648 13.523 -4.859 1 98.31 166 THR A N 1
ATOM 1263 C CA . THR A 1 166 ? -13.125 13.195 -3.52 1 98.31 166 THR A CA 1
ATOM 1264 C C . THR A 1 166 ? -14.133 14.234 -3.039 1 98.31 166 THR A C 1
ATOM 1266 O O . THR A 1 166 ? -13.93 15.438 -3.217 1 98.31 166 THR A O 1
ATOM 1269 N N . LYS A 1 167 ? -15.195 13.766 -2.406 1 98.06 167 LYS A N 1
ATOM 1270 C CA . LYS A 1 167 ? -16.25 14.672 -1.953 1 98.06 167 LYS A CA 1
ATOM 1271 C C . LYS A 1 167 ? -16.828 14.219 -0.616 1 98.06 167 LYS A C 1
ATOM 1273 O O . LYS A 1 167 ? -16.922 13.016 -0.349 1 98.06 167 LYS A O 1
ATOM 1278 N N . VAL A 1 168 ? -17.297 15.195 0.097 1 97 168 VAL A N 1
ATOM 1279 C CA . VAL A 1 168 ? -18.109 14.875 1.264 1 97 168 VAL A CA 1
ATOM 1280 C C . VAL A 1 168 ? -19.5 14.453 0.816 1 97 168 VAL A C 1
ATOM 1282 O O . VAL A 1 168 ? -20.156 15.148 0.033 1 97 168 VAL A O 1
ATOM 1285 N N . ASP A 1 169 ? -19.906 13.328 1.251 1 97.38 169 ASP A N 1
ATOM 1286 C CA . ASP A 1 169 ? -21.25 12.859 0.931 1 97.38 169 ASP A CA 1
ATOM 1287 C C . ASP A 1 169 ? -22.25 13.344 1.965 1 97.38 169 ASP A C 1
ATOM 1289 O O . ASP A 1 169 ? -23.281 13.93 1.609 1 97.38 169 ASP A O 1
ATOM 1293 N N . ARG A 1 170 ? -21.922 13.125 3.279 1 96 170 ARG A N 1
ATOM 1294 C CA . ARG A 1 170 ? -22.781 13.602 4.363 1 96 170 ARG A CA 1
ATOM 1295 C C . ARG A 1 170 ? -22.031 13.578 5.695 1 96 170 ARG A C 1
ATOM 1297 O O . ARG A 1 170 ? -21.031 12.875 5.836 1 96 170 ARG A O 1
ATOM 1304 N N . ALA A 1 171 ? -22.547 14.32 6.645 1 95 171 ALA A N 1
ATOM 1305 C CA . ALA A 1 171 ? -22.047 14.391 8.016 1 95 171 ALA A CA 1
ATOM 1306 C C . ALA A 1 171 ? -23.172 14.133 9.016 1 95 171 ALA A C 1
ATOM 1308 O O . ALA A 1 171 ? -24.266 14.68 8.883 1 95 171 ALA A O 1
ATOM 1309 N N . GLU A 1 172 ? -22.906 13.25 9.898 1 96.94 172 GLU A N 1
ATOM 1310 C CA . GLU A 1 172 ? -23.844 12.906 10.969 1 96.94 172 GLU A CA 1
ATOM 1311 C C . GLU A 1 172 ? -23.141 12.852 12.32 1 96.94 172 GLU A C 1
ATOM 1313 O O . GLU A 1 172 ? -22.609 11.812 12.711 1 96.94 172 GLU A O 1
ATOM 1318 N N . GLY A 1 173 ? -23.234 13.961 13.117 1 94.75 173 GLY A N 1
ATOM 1319 C CA . GLY A 1 173 ? -22.5 14.008 14.375 1 94.75 173 GLY A CA 1
ATOM 1320 C C . GLY A 1 173 ? -21 13.906 14.195 1 94.75 173 GLY A C 1
ATOM 1321 O O . GLY A 1 173 ? -20.391 14.719 13.484 1 94.75 173 GLY A O 1
ATOM 1322 N N . ARG A 1 174 ? -20.5 12.836 14.75 1 95.62 174 ARG A N 1
ATOM 1323 C CA . ARG A 1 174 ? -19.062 12.625 14.672 1 95.62 174 ARG A CA 1
ATOM 1324 C C . ARG A 1 174 ? -18.688 11.867 13.398 1 95.62 174 ARG A C 1
ATOM 1326 O O . ARG A 1 174 ? -17.516 11.625 13.141 1 95.62 174 ARG A O 1
ATOM 1333 N N . LYS A 1 175 ? -19.703 11.57 12.641 1 97.12 175 LYS A N 1
ATOM 1334 C CA . LYS A 1 175 ? -19.469 10.727 11.477 1 97.12 175 LYS A CA 1
ATOM 1335 C C . LYS A 1 175 ? -19.391 11.562 10.203 1 97.12 175 LYS A C 1
ATOM 1337 O O . LYS A 1 175 ? -20.281 12.383 9.93 1 97.12 175 LYS A O 1
ATOM 1342 N N . LEU A 1 176 ? -18.344 11.406 9.477 1 97.25 176 LEU A N 1
ATOM 1343 C CA . LEU A 1 176 ? -18.172 12.031 8.164 1 97.25 176 LEU A CA 1
ATOM 1344 C C . LEU A 1 176 ? -18.062 10.969 7.07 1 97.25 176 LEU A C 1
ATOM 1346 O O . LEU A 1 176 ? -17.203 10.102 7.125 1 97.25 176 LEU A O 1
ATOM 1350 N N . TYR A 1 177 ? -19.016 11.008 6.105 1 98.31 177 TYR A N 1
ATOM 1351 C CA . TYR A 1 177 ? -19.016 10.102 4.961 1 98.31 177 TYR A CA 1
ATOM 1352 C C . TYR A 1 177 ? -18.406 10.781 3.734 1 98.31 177 TYR A C 1
ATOM 1354 O O . TYR A 1 177 ? -18.844 11.859 3.334 1 98.31 177 TYR A O 1
ATOM 1362 N N . ILE A 1 178 ? -17.422 10.125 3.182 1 98.5 178 ILE A N 1
ATOM 1363 C CA . ILE A 1 178 ? -16.688 10.688 2.059 1 98.5 178 ILE A CA 1
ATOM 1364 C C . ILE A 1 178 ? -16.641 9.688 0.909 1 98.5 178 ILE A C 1
ATOM 1366 O O . ILE A 1 178 ? -16.531 8.477 1.134 1 98.5 178 ILE A O 1
ATOM 1370 N N . THR A 1 179 ? -16.734 10.156 -0.315 1 98.88 179 THR A N 1
ATOM 1371 C CA . THR A 1 179 ? -16.625 9.32 -1.505 1 98.88 179 THR A CA 1
ATOM 1372 C C . THR A 1 179 ? -15.5 9.797 -2.406 1 98.88 179 THR A C 1
ATOM 1374 O O . THR A 1 179 ? -15.07 10.953 -2.316 1 98.88 179 THR A O 1
ATOM 1377 N N . ALA A 1 180 ? -14.984 8.906 -3.207 1 98.88 180 ALA A N 1
ATOM 1378 C CA . ALA A 1 180 ? -13.961 9.25 -4.188 1 98.88 180 ALA A CA 1
ATOM 1379 C C . ALA A 1 180 ? -14.094 8.398 -5.445 1 98.88 180 ALA A C 1
ATOM 1381 O O . ALA A 1 180 ? -14.617 7.285 -5.395 1 98.88 180 ALA A O 1
ATOM 1382 N N . GLU A 1 181 ? -13.625 8.961 -6.504 1 98.94 181 GLU A N 1
ATOM 1383 C CA . GLU A 1 181 ? -13.539 8.273 -7.785 1 98.94 181 GLU A CA 1
ATOM 1384 C C . GLU A 1 181 ? -12.133 8.375 -8.367 1 98.94 181 GLU A C 1
ATOM 1386 O O . GLU A 1 181 ? -11.492 9.43 -8.266 1 98.94 181 GLU A O 1
ATOM 1391 N N . LEU A 1 182 ? -11.672 7.301 -8.945 1 98.94 182 LEU A N 1
ATOM 1392 C CA . LEU A 1 182 ? -10.492 7.246 -9.797 1 98.94 182 LEU A CA 1
ATOM 1393 C C . LEU A 1 182 ? -10.891 7.078 -11.258 1 98.94 182 LEU A C 1
ATOM 1395 O O . LEU A 1 182 ? -11.594 6.133 -11.617 1 98.94 182 LEU A O 1
ATOM 1399 N N . SER A 1 183 ? -10.445 7.996 -12.133 1 98.94 183 SER A N 1
ATOM 1400 C CA . SER A 1 183 ? -10.938 7.969 -13.508 1 98.94 183 SER A CA 1
ATOM 1401 C C . SER A 1 183 ? -9.805 8.203 -14.5 1 98.94 183 SER A C 1
ATOM 1403 O O . SER A 1 183 ? -8.773 8.781 -14.156 1 98.94 183 SER A O 1
ATOM 1405 N N . HIS A 1 184 ? -9.977 7.703 -15.641 1 98.75 184 HIS A N 1
ATOM 1406 C CA . HIS A 1 184 ? -9.141 7.949 -16.812 1 98.75 184 HIS A CA 1
ATOM 1407 C C . HIS A 1 184 ? -9.953 8.57 -17.953 1 98.75 184 HIS A C 1
ATOM 1409 O O . HIS A 1 184 ? -10.867 7.938 -18.484 1 98.75 184 HIS A O 1
ATOM 1415 N N . ASP A 1 185 ? -9.672 9.812 -18.328 1 97.44 185 ASP A N 1
ATOM 1416 C CA . ASP A 1 185 ? -10.375 10.516 -19.406 1 97.44 185 ASP A CA 1
ATOM 1417 C C . ASP A 1 185 ? -11.883 10.461 -19.203 1 97.44 185 ASP A C 1
ATOM 1419 O O . ASP A 1 185 ? -12.633 10.117 -20.125 1 97.44 185 ASP A O 1
ATOM 1423 N N . GLY A 1 186 ? -12.281 10.625 -17.969 1 97.81 186 GLY A N 1
ATOM 1424 C CA . GLY A 1 186 ? -13.695 10.75 -17.656 1 97.81 186 GLY A CA 1
ATOM 1425 C C . GLY A 1 186 ? -14.352 9.414 -17.344 1 97.81 186 GLY A C 1
ATOM 1426 O O . GLY A 1 186 ? -15.484 9.375 -16.859 1 97.81 186 GLY A O 1
ATOM 1427 N N . THR A 1 187 ? -13.672 8.312 -17.594 1 98.75 187 THR A N 1
ATOM 1428 C CA . THR A 1 187 ? -14.203 6.988 -17.297 1 98.75 187 THR A CA 1
ATOM 1429 C C . THR A 1 187 ? -13.805 6.555 -15.891 1 98.75 187 THR A C 1
ATOM 1431 O O . THR A 1 187 ? -12.617 6.484 -15.57 1 98.75 187 THR A O 1
ATOM 1434 N N . VAL A 1 188 ? -14.797 6.219 -15.055 1 98.94 188 VAL A N 1
ATOM 1435 C CA . VAL A 1 188 ? -14.523 5.785 -13.688 1 98.94 188 VAL A CA 1
ATOM 1436 C C . VAL A 1 188 ? -13.977 4.359 -13.703 1 98.94 188 VAL A C 1
ATOM 1438 O O . VAL A 1 188 ? -14.602 3.451 -14.25 1 98.94 188 VAL A O 1
ATOM 1441 N N . LEU A 1 189 ? -12.836 4.176 -13.141 1 98.94 189 LEU A N 1
ATOM 1442 C CA . LEU A 1 189 ? -12.172 2.877 -13.07 1 98.94 189 LEU A CA 1
ATOM 1443 C C . LEU A 1 189 ? -12.453 2.195 -11.734 1 98.94 189 LEU A C 1
ATOM 1445 O O . LEU A 1 189 ? -12.555 0.968 -11.664 1 98.94 189 LEU A O 1
ATOM 1449 N N . ALA A 1 190 ? -12.57 2.949 -10.688 1 98.94 190 ALA A N 1
ATOM 1450 C CA . ALA A 1 190 ? -12.898 2.504 -9.336 1 98.94 190 ALA A CA 1
ATOM 1451 C C . ALA A 1 190 ? -13.484 3.643 -8.508 1 98.94 190 ALA A C 1
ATOM 1453 O O . ALA A 1 190 ? -13.258 4.816 -8.812 1 98.94 190 ALA A O 1
ATOM 1454 N N . ASP A 1 191 ? -14.242 3.311 -7.504 1 98.94 191 ASP A N 1
ATOM 1455 C CA . ASP A 1 191 ? -14.758 4.301 -6.566 1 98.94 191 ASP A CA 1
ATOM 1456 C C . ASP A 1 191 ? -14.766 3.756 -5.141 1 98.94 191 ASP A C 1
ATOM 1458 O O . ASP A 1 191 ? -14.586 2.555 -4.93 1 98.94 191 ASP A O 1
ATOM 1462 N N . ALA A 1 192 ? -14.93 4.68 -4.195 1 98.94 192 ALA A N 1
ATOM 1463 C CA . ALA A 1 192 ? -14.844 4.277 -2.793 1 98.94 192 ALA A CA 1
ATOM 1464 C C . ALA A 1 192 ? -15.734 5.148 -1.915 1 98.94 192 ALA A C 1
ATOM 1466 O O . ALA A 1 192 ? -16.062 6.277 -2.285 1 98.94 192 ALA A O 1
ATOM 1467 N N . GLU A 1 193 ? -16.125 4.574 -0.86 1 98.88 193 GLU A N 1
ATOM 1468 C CA . GLU A 1 193 ? -16.766 5.262 0.253 1 98.88 193 GLU A CA 1
ATOM 1469 C C . GLU A 1 193 ? -16.062 4.957 1.572 1 98.88 193 GLU A C 1
ATOM 1471 O O . GLU A 1 193 ? -15.727 3.807 1.852 1 98.88 193 GLU A O 1
ATOM 1476 N N . GLY A 1 194 ? -15.812 5.969 2.309 1 98.88 194 GLY A N 1
ATOM 1477 C CA . GLY A 1 194 ? -15.242 5.812 3.635 1 98.88 194 GLY A CA 1
ATOM 1478 C C . GLY A 1 194 ? -16.031 6.508 4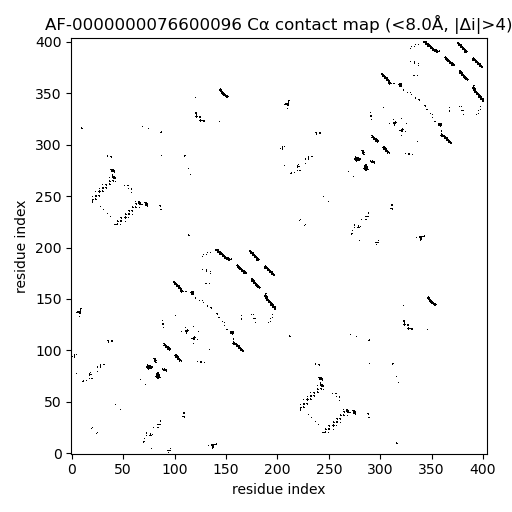.719 1 98.88 194 GLY A C 1
ATOM 1479 O O . GLY A 1 194 ? -16.672 7.535 4.469 1 98.88 194 GLY A O 1
ATOM 1480 N N . LEU A 1 195 ? -16.062 5.906 5.836 1 98.81 195 LEU A N 1
ATOM 1481 C CA . LEU A 1 195 ? -16.594 6.531 7.043 1 98.81 195 LEU A CA 1
ATOM 1482 C C . LEU A 1 195 ? -15.469 6.918 7.996 1 98.81 195 LEU A C 1
ATOM 1484 O O . LEU A 1 195 ? -14.602 6.094 8.312 1 98.81 195 LEU A O 1
ATOM 1488 N N . PHE A 1 196 ? -15.484 8.117 8.43 1 97.88 196 PHE A N 1
ATOM 1489 C CA . PHE A 1 196 ? -14.508 8.648 9.383 1 97.88 196 PHE A CA 1
ATOM 1490 C C . PHE A 1 196 ? -15.203 9.148 10.641 1 97.88 196 PHE A C 1
ATOM 1492 O O . PHE A 1 196 ? -16.172 9.898 10.562 1 97.88 196 PHE A O 1
ATOM 1499 N N . VAL A 1 197 ? -14.68 8.758 11.758 1 97.31 197 VAL A N 1
ATOM 1500 C CA . VAL A 1 197 ? -15.297 9.102 13.031 1 97.31 197 VAL A CA 1
ATOM 1501 C C . VAL A 1 197 ? -14.344 9.953 13.859 1 97.31 197 VAL A C 1
ATOM 1503 O O . VAL A 1 197 ? -13.211 9.539 14.141 1 97.31 197 VAL A O 1
ATOM 1506 N N . ALA A 1 198 ? -14.82 11.117 14.234 1 95.31 198 ALA A N 1
ATOM 1507 C CA . ALA A 1 198 ? -14.023 12.023 15.055 1 95.31 198 ALA A CA 1
ATOM 1508 C C . ALA A 1 198 ? -13.68 11.398 16.406 1 95.31 198 ALA A C 1
ATOM 1510 O O . ALA A 1 198 ? -14.531 10.758 17.031 1 95.31 198 ALA A O 1
ATOM 1511 N N . VAL A 1 199 ? -12.398 11.461 16.781 1 90.06 199 VAL A N 1
ATOM 1512 C CA . VAL A 1 199 ? -11.938 10.883 18.031 1 90.06 199 VAL A CA 1
ATOM 1513 C C . VAL A 1 199 ? -12.195 11.859 19.188 1 90.06 199 VAL A C 1
ATOM 1515 O O . VAL A 1 199 ? -12.062 13.07 19.016 1 90.06 199 VAL A O 1
ATOM 1518 N N . SER A 1 200 ? -12.906 11.375 20.188 1 74.88 200 SER A N 1
ATOM 1519 C CA . SER A 1 200 ? -13.227 12.211 21.344 1 74.88 200 SER A CA 1
ATOM 1520 C C . SER A 1 200 ? -11.961 12.742 22 1 74.88 200 SER A C 1
ATOM 1522 O O . SER A 1 200 ? -10.945 12.047 22.047 1 74.88 200 SER A O 1
ATOM 1524 N N . ALA A 1 201 ? -11.883 14.141 22.031 1 61.16 201 ALA A N 1
ATOM 1525 C CA . ALA A 1 201 ? -10.82 14.797 22.797 1 61.16 201 ALA A CA 1
ATOM 1526 C C . ALA A 1 201 ? -10.672 14.18 24.188 1 61.16 201 ALA A C 1
ATOM 1528 O O . ALA A 1 201 ? -11.664 13.922 24.859 1 61.16 201 ALA A O 1
ATOM 1529 N N . GLN A 1 202 ? -9.805 13.039 24.328 1 43.19 202 GLN A N 1
ATOM 1530 C CA . GLN A 1 202 ? -9.672 12.781 25.766 1 43.19 202 GLN A CA 1
ATOM 1531 C C . GLN A 1 202 ? -9.484 14.086 26.531 1 43.19 202 GLN A C 1
ATOM 1533 O O . GLN A 1 202 ? -8.961 15.062 26 1 43.19 202 GLN A O 1
ATOM 1538 N N . MET B 1 1 ? 9.422 -25.266 9.148 1 37.5 1 MET B N 1
ATOM 1539 C CA . MET B 1 1 ? 8.227 -24.578 8.664 1 37.5 1 MET B CA 1
ATOM 1540 C C . MET B 1 1 ? 7.488 -25.422 7.637 1 37.5 1 MET B C 1
ATOM 1542 O O . MET B 1 1 ? 8.109 -26.031 6.766 1 37.5 1 MET B O 1
ATOM 1546 N N . VAL B 1 2 ? 6.379 -26.016 8.008 1 43.19 2 VAL B N 1
ATOM 1547 C CA . VAL B 1 2 ? 5.688 -26.953 7.129 1 43.19 2 VAL B CA 1
ATOM 1548 C C . VAL B 1 2 ? 5.562 -26.344 5.73 1 43.19 2 VAL B C 1
ATOM 1550 O O . VAL B 1 2 ? 5.152 -25.203 5.574 1 43.19 2 VAL B O 1
ATOM 1553 N N . SER B 1 3 ? 6.328 -26.891 4.805 1 54.84 3 SER B N 1
ATOM 1554 C CA . SER B 1 3 ? 6.281 -26.516 3.396 1 54.84 3 SER B CA 1
ATOM 1555 C C . SER B 1 3 ? 4.852 -26.562 2.859 1 54.84 3 SER B C 1
ATOM 1557 O O . SER B 1 3 ? 4.188 -27.594 2.938 1 54.84 3 SER B O 1
ATOM 1559 N N . ILE B 1 4 ? 4.059 -25.469 3.061 1 66.38 4 ILE B N 1
ATOM 1560 C CA . ILE B 1 4 ? 2.717 -25.422 2.488 1 66.38 4 ILE B CA 1
ATOM 1561 C C . ILE B 1 4 ? 2.809 -25.406 0.963 1 66.38 4 ILE B C 1
ATOM 1563 O O . ILE B 1 4 ? 3.648 -24.703 0.392 1 66.38 4 ILE B O 1
ATOM 1567 N N . ASP B 1 5 ? 2.357 -26.453 0.405 1 68.06 5 ASP B N 1
ATOM 1568 C CA . ASP B 1 5 ? 2.295 -26.516 -1.053 1 68.06 5 ASP B CA 1
ATOM 1569 C C . ASP B 1 5 ? 1.287 -25.5 -1.598 1 68.06 5 ASP B C 1
ATOM 1571 O O . ASP B 1 5 ? 0.077 -25.688 -1.469 1 68.06 5 ASP B O 1
ATOM 1575 N N . ILE B 1 6 ? 1.757 -24.375 -2.018 1 69.06 6 ILE B N 1
ATOM 1576 C CA . ILE B 1 6 ? 0.894 -23.344 -2.578 1 69.06 6 ILE B CA 1
ATOM 1577 C C . ILE B 1 6 ? 0.971 -23.375 -4.102 1 69.06 6 ILE B C 1
ATOM 1579 O O . ILE B 1 6 ? 2.045 -23.188 -4.68 1 69.06 6 ILE B O 1
ATOM 1583 N N . PRO B 1 7 ? -0.136 -23.734 -4.688 1 70.88 7 PRO B N 1
ATOM 1584 C CA . PRO B 1 7 ? -0.081 -23.719 -6.152 1 70.88 7 PRO B CA 1
ATOM 1585 C C . PRO B 1 7 ? 0.228 -22.344 -6.719 1 70.88 7 PRO B C 1
ATOM 1587 O O . PRO B 1 7 ? -0.035 -21.328 -6.062 1 70.88 7 PRO B O 1
ATOM 1590 N N . PRO B 1 8 ? 0.736 -22.359 -7.984 1 76.75 8 PRO B N 1
ATOM 1591 C CA . PRO B 1 8 ? 0.996 -21.078 -8.625 1 76.75 8 PRO B CA 1
ATOM 1592 C C . PRO B 1 8 ? -0.286 -20.344 -9.023 1 76.75 8 PRO B C 1
ATOM 1594 O O . PRO B 1 8 ? -1.339 -20.969 -9.164 1 76.75 8 PRO B O 1
ATOM 1597 N N . HIS B 1 9 ? -0.182 -19.094 -9.133 1 80 9 HIS B N 1
ATOM 1598 C CA . HIS B 1 9 ? -1.309 -18.297 -9.594 1 80 9 HIS B CA 1
ATOM 1599 C C . HIS B 1 9 ? -1.656 -18.609 -11.047 1 80 9 HIS B C 1
ATOM 1601 O O . HIS B 1 9 ? -0.764 -18.766 -11.883 1 80 9 HIS B O 1
ATOM 1607 N N . PRO B 1 10 ? -2.881 -18.688 -11.289 1 78.06 10 PRO B N 1
ATOM 1608 C CA . PRO B 1 10 ? -3.307 -19.109 -12.633 1 78.06 10 PRO B CA 1
ATOM 1609 C C . PRO B 1 10 ? -2.92 -18.094 -13.711 1 78.06 10 PRO B C 1
ATOM 1611 O O . PRO B 1 10 ? -2.92 -18.422 -14.898 1 78.06 10 PRO B O 1
ATOM 1614 N N . TRP B 1 11 ? -2.551 -16.922 -13.289 1 77 11 TRP B N 1
ATOM 1615 C CA . TRP B 1 11 ? -2.182 -15.883 -14.25 1 77 11 TRP B CA 1
ATOM 1616 C C . TRP B 1 11 ? -0.699 -15.961 -14.594 1 77 11 TRP B C 1
ATOM 1618 O O . TRP B 1 11 ? -0.232 -15.289 -15.516 1 77 11 TRP B O 1
ATOM 1628 N N . TRP B 1 12 ? 0.001 -16.781 -13.875 1 80.81 12 TRP B N 1
ATOM 1629 C CA . TRP B 1 12 ? 1.439 -16.844 -14.109 1 80.81 12 TRP B CA 1
ATOM 1630 C C . TRP B 1 12 ? 1.755 -17.703 -15.328 1 80.81 12 TRP B C 1
ATOM 1632 O O . TRP B 1 12 ? 1.004 -18.625 -15.648 1 80.81 12 TRP B O 1
ATOM 1642 N N . LYS B 1 13 ? 2.812 -17.328 -15.945 1 79.62 13 LYS B N 1
ATOM 1643 C CA . LYS B 1 13 ? 3.299 -18.141 -17.047 1 79.62 13 LYS B CA 1
ATOM 1644 C C . LYS B 1 13 ? 3.578 -19.578 -16.594 1 79.62 13 LYS B C 1
ATOM 1646 O O . LYS B 1 13 ? 4.234 -19.797 -15.578 1 79.62 13 LYS B O 1
ATOM 1651 N N . PRO B 1 14 ? 3.029 -20.547 -17.375 1 79.25 14 PRO B N 1
ATOM 1652 C CA . PRO B 1 14 ? 3.328 -21.938 -17.031 1 79.25 14 PRO B CA 1
ATOM 1653 C C . PRO B 1 14 ? 4.824 -22.234 -17.031 1 79.25 14 PRO B C 1
ATOM 1655 O O . PRO B 1 14 ? 5.559 -21.734 -17.891 1 79.25 14 PRO B O 1
ATOM 1658 N N . GLY B 1 15 ? 5.324 -22.891 -16.016 1 80.88 15 GLY B N 1
ATOM 1659 C CA . GLY B 1 15 ? 6.715 -23.328 -15.961 1 80.88 15 GLY B CA 1
ATOM 1660 C C . GLY B 1 15 ? 7.637 -22.297 -15.344 1 80.88 15 GLY B C 1
ATOM 1661 O O . GLY B 1 15 ? 8.859 -22.453 -15.352 1 80.88 15 GLY B O 1
ATOM 1662 N N . LEU B 1 16 ? 6.988 -21.266 -14.883 1 84.12 16 LEU B N 1
ATOM 1663 C CA . LEU B 1 16 ? 7.801 -20.25 -14.227 1 84.12 16 LEU B CA 1
ATOM 1664 C C . LEU B 1 16 ? 8.586 -20.844 -13.062 1 84.12 16 LEU B C 1
ATOM 1666 O O . LEU B 1 16 ? 8.039 -21.609 -12.266 1 84.12 16 LEU B O 1
ATOM 1670 N N . ASP B 1 17 ? 9.914 -20.562 -13.07 1 86.44 17 ASP B N 1
ATOM 1671 C CA . ASP B 1 17 ? 10.711 -20.938 -11.906 1 86.44 17 ASP B CA 1
ATOM 1672 C C . ASP B 1 17 ? 10.352 -20.078 -10.695 1 86.44 17 ASP B C 1
ATOM 1674 O O . ASP B 1 17 ? 10.688 -18.891 -10.648 1 86.44 17 ASP B O 1
ATOM 1678 N N . LEU B 1 18 ? 9.758 -20.641 -9.695 1 87 18 LEU B N 1
ATOM 1679 C CA . LEU B 1 18 ? 9.227 -19.922 -8.547 1 87 18 LEU B CA 1
ATOM 1680 C C . LEU B 1 18 ? 10.305 -19.703 -7.496 1 87 18 LEU B C 1
ATOM 1682 O O . LEU B 1 18 ? 10.023 -19.172 -6.414 1 87 18 LEU B O 1
ATOM 1686 N N . HIS B 1 19 ? 11.547 -20.062 -7.836 1 90.69 19 HIS B N 1
ATOM 1687 C CA . HIS B 1 19 ? 12.648 -19.844 -6.906 1 90.69 19 HIS B CA 1
ATOM 1688 C C . HIS B 1 19 ? 13.758 -19.016 -7.555 1 90.69 19 HIS B C 1
ATOM 1690 O O . HIS B 1 19 ? 14.867 -18.938 -7.027 1 90.69 19 HIS B O 1
ATOM 1696 N N . ARG B 1 20 ? 13.414 -18.469 -8.656 1 90.44 20 ARG B N 1
ATOM 1697 C CA . ARG B 1 20 ? 14.367 -17.625 -9.367 1 90.44 20 ARG B CA 1
ATOM 1698 C C . ARG B 1 20 ? 14.891 -16.516 -8.461 1 90.44 20 ARG B C 1
ATOM 1700 O O . ARG B 1 20 ? 14.203 -16.078 -7.535 1 90.44 20 ARG B O 1
ATOM 1707 N N . GLY B 1 21 ? 16.156 -16.062 -8.805 1 94.94 21 GLY B N 1
ATOM 1708 C CA . GLY B 1 21 ? 16.859 -15.078 -7.984 1 94.94 21 GLY B CA 1
ATOM 1709 C C . GLY B 1 21 ? 17.5 -15.68 -6.746 1 94.94 21 GLY B C 1
ATOM 1710 O O . GLY B 1 21 ? 18.359 -15.047 -6.121 1 94.94 21 GLY B O 1
ATOM 1711 N N . GLY B 1 22 ? 16.938 -16.828 -6.246 1 96.25 22 GLY B N 1
ATOM 1712 C CA . GLY B 1 22 ? 17.547 -17.562 -5.148 1 96.25 22 GLY B CA 1
ATOM 1713 C C . GLY B 1 22 ? 17.641 -16.75 -3.869 1 96.25 22 GLY B C 1
ATOM 1714 O O . GLY B 1 22 ? 16.828 -15.844 -3.637 1 96.25 22 GLY B O 1
ATOM 1715 N N . ASP B 1 23 ? 18.594 -17.094 -3.027 1 97.88 23 ASP B N 1
ATOM 1716 C CA . ASP B 1 23 ? 18.797 -16.422 -1.748 1 97.88 23 ASP B CA 1
ATOM 1717 C C . ASP B 1 23 ? 19.203 -14.961 -1.953 1 97.88 23 ASP B C 1
ATOM 1719 O O . ASP B 1 23 ? 18.922 -14.109 -1.1 1 97.88 23 ASP B O 1
ATOM 1723 N N . SER B 1 24 ? 19.812 -14.727 -3.1 1 98.56 24 SER B N 1
ATOM 1724 C CA . SER B 1 24 ? 20.25 -13.359 -3.381 1 98.56 24 SER B CA 1
ATOM 1725 C C . SER B 1 24 ? 19.062 -12.422 -3.549 1 98.56 24 SER B C 1
ATOM 1727 O O . SER B 1 24 ? 19.094 -11.289 -3.064 1 98.56 24 SER B O 1
ATOM 1729 N N . TYR B 1 25 ? 18.047 -12.906 -4.219 1 98.44 25 TYR B N 1
ATOM 1730 C CA . TYR B 1 25 ? 16.859 -12.078 -4.328 1 98.44 25 TYR B CA 1
ATOM 1731 C C . TYR B 1 25 ? 16.188 -11.891 -2.971 1 98.44 25 TYR B C 1
ATOM 1733 O O . TYR B 1 25 ? 15.688 -10.812 -2.658 1 98.44 25 TYR B O 1
ATOM 1741 N N . ALA B 1 26 ? 16.156 -12.938 -2.178 1 98.5 26 ALA B N 1
ATOM 1742 C CA . ALA B 1 26 ? 15.609 -12.836 -0.825 1 98.5 26 ALA B CA 1
ATOM 1743 C C . ALA B 1 26 ? 16.344 -11.773 -0.017 1 98.5 26 ALA B C 1
ATOM 1745 O O . ALA B 1 26 ? 15.727 -10.992 0.708 1 98.5 26 ALA B O 1
ATOM 1746 N N . HIS B 1 27 ? 17.625 -11.758 -0.141 1 98.69 27 HIS B N 1
ATOM 1747 C CA . HIS B 1 27 ? 18.438 -10.758 0.55 1 98.69 27 HIS B CA 1
ATOM 1748 C C . HIS B 1 27 ? 18.156 -9.352 0.034 1 98.69 27 HIS B C 1
ATOM 1750 O O . HIS B 1 27 ? 18.047 -8.406 0.819 1 98.69 27 HIS B O 1
ATOM 1756 N N . LEU B 1 28 ? 18.031 -9.227 -1.271 1 98.81 28 LEU B N 1
ATOM 1757 C CA . LEU B 1 28 ? 17.719 -7.93 -1.858 1 98.81 28 LEU B CA 1
ATOM 1758 C C . LEU B 1 28 ? 16.359 -7.43 -1.365 1 98.81 28 LEU B C 1
ATOM 1760 O O . LEU B 1 28 ? 16.203 -6.254 -1.032 1 98.81 28 LEU B O 1
ATOM 1764 N N . LEU B 1 29 ? 15.391 -8.328 -1.344 1 98.69 29 LEU B N 1
ATOM 1765 C CA . LEU B 1 29 ? 14.062 -7.984 -0.842 1 98.69 29 LEU B CA 1
ATOM 1766 C C . LEU B 1 29 ? 14.141 -7.465 0.59 1 98.69 29 LEU B C 1
ATOM 1768 O O . LEU B 1 29 ? 13.586 -6.41 0.903 1 98.69 29 LEU B O 1
ATOM 1772 N N . SER B 1 30 ? 14.852 -8.188 1.411 1 98.62 30 SER B N 1
ATOM 1773 C CA . SER B 1 30 ? 15.008 -7.801 2.811 1 98.62 30 SER B CA 1
ATOM 1774 C C . SER B 1 30 ? 15.719 -6.457 2.939 1 98.62 30 SER B C 1
ATOM 1776 O O . SER B 1 30 ? 15.305 -5.605 3.732 1 98.62 30 SER B O 1
ATOM 1778 N N . ALA B 1 31 ? 16.766 -6.258 2.188 1 98.88 31 ALA B N 1
ATOM 1779 C CA . ALA B 1 31 ? 17.5 -4.996 2.199 1 98.88 31 ALA B CA 1
ATOM 1780 C C . ALA B 1 31 ? 16.625 -3.838 1.746 1 98.88 31 ALA B C 1
ATOM 1782 O O . ALA B 1 31 ? 16.688 -2.746 2.316 1 98.88 31 ALA B O 1
ATOM 1783 N N . THR B 1 32 ? 15.875 -4.07 0.716 1 98.88 32 THR B N 1
ATOM 1784 C CA . THR B 1 32 ? 14.984 -3.047 0.191 1 98.88 32 THR B CA 1
ATOM 1785 C C . THR B 1 32 ? 13.953 -2.637 1.242 1 98.88 32 THR B C 1
ATOM 1787 O O . THR B 1 32 ? 13.719 -1.446 1.454 1 98.88 32 THR B O 1
ATOM 1790 N N . ARG B 1 33 ? 13.398 -3.58 1.958 1 98.69 33 ARG B N 1
ATOM 1791 C CA . ARG B 1 33 ? 12.445 -3.273 3.016 1 98.69 33 ARG B CA 1
ATOM 1792 C C . ARG B 1 33 ? 13.117 -2.547 4.172 1 98.69 33 ARG B C 1
ATOM 1794 O O . ARG B 1 33 ? 12.523 -1.66 4.789 1 98.69 33 ARG B O 1
ATOM 1801 N N . GLY B 1 34 ? 14.312 -2.975 4.449 1 98.75 34 GLY B N 1
ATOM 1802 C CA . GLY B 1 34 ? 15.078 -2.248 5.445 1 98.75 34 GLY B CA 1
ATOM 1803 C C . GLY B 1 34 ? 15.312 -0.795 5.074 1 98.75 34 GLY B C 1
ATOM 1804 O O . GLY B 1 34 ? 15.234 0.089 5.93 1 98.75 34 GLY B O 1
ATOM 1805 N N . LEU B 1 35 ? 15.641 -0.547 3.846 1 98.88 35 LEU B N 1
ATOM 1806 C CA . LEU B 1 35 ? 15.828 0.821 3.375 1 98.88 35 LEU B CA 1
ATOM 1807 C C . LEU B 1 35 ? 14.539 1.623 3.494 1 98.88 35 LEU B C 1
ATOM 1809 O O . LEU B 1 35 ? 14.562 2.791 3.893 1 98.88 35 LEU B O 1
ATOM 1813 N N . LEU B 1 36 ? 13.445 1.014 3.139 1 98.75 36 LEU B N 1
ATOM 1814 C CA . LEU B 1 36 ? 12.156 1.686 3.248 1 98.75 36 LEU B CA 1
ATOM 1815 C C . LEU B 1 36 ? 11.883 2.105 4.688 1 98.75 36 LEU B C 1
ATOM 1817 O O . LEU B 1 36 ? 11.469 3.238 4.941 1 98.75 36 LEU B O 1
ATOM 1821 N N . ASP B 1 37 ? 12.141 1.206 5.629 1 98.62 37 ASP B N 1
ATOM 1822 C CA . ASP B 1 37 ? 11.969 1.541 7.039 1 98.62 37 ASP B CA 1
ATOM 1823 C C . ASP B 1 37 ? 12.883 2.693 7.445 1 98.62 37 ASP B C 1
ATOM 1825 O O . ASP B 1 37 ? 12.469 3.596 8.172 1 98.62 37 ASP B O 1
ATOM 1829 N N . ALA B 1 38 ? 14.102 2.639 6.996 1 98.81 38 ALA B N 1
ATOM 1830 C CA . ALA B 1 38 ? 15.062 3.682 7.336 1 98.81 38 ALA B CA 1
ATOM 1831 C C . ALA B 1 38 ? 14.625 5.035 6.781 1 98.81 38 ALA B C 1
ATOM 1833 O O . ALA B 1 38 ? 14.719 6.055 7.473 1 98.81 38 ALA B O 1
ATOM 1834 N N . VAL B 1 39 ? 14.148 5.059 5.57 1 98.69 39 VAL B N 1
ATOM 1835 C CA . VAL B 1 39 ? 13.695 6.301 4.945 1 98.69 39 VAL B CA 1
ATOM 1836 C C . VAL B 1 39 ? 12.461 6.828 5.676 1 98.69 39 VAL B C 1
ATOM 1838 O O . VAL B 1 39 ? 12.336 8.039 5.895 1 98.69 39 VAL B O 1
ATOM 1841 N N . ALA B 1 40 ? 11.586 5.969 6.113 1 97.94 40 ALA B N 1
ATOM 1842 C CA . ALA B 1 40 ? 10.367 6.363 6.82 1 97.94 40 ALA B CA 1
ATOM 1843 C C . ALA B 1 40 ? 10.695 7.09 8.117 1 97.94 40 ALA B C 1
ATOM 1845 O O . ALA B 1 40 ? 9.977 8.008 8.523 1 97.94 40 ALA B O 1
ATOM 1846 N N . GLY B 1 41 ? 11.758 6.723 8.695 1 97.5 41 GLY B N 1
ATOM 1847 C CA . GLY B 1 41 ? 12.039 7.25 10.023 1 97.5 41 GLY B CA 1
ATOM 1848 C C . GLY B 1 41 ? 13.211 8.219 10.039 1 97.5 41 GLY B C 1
ATOM 1849 O O . GLY B 1 41 ? 13.672 8.609 11.117 1 97.5 41 GLY B O 1
ATOM 1850 N N . VAL B 1 42 ? 13.68 8.648 8.961 1 97.69 42 VAL B N 1
ATOM 1851 C CA . VAL B 1 42 ? 14.961 9.336 8.914 1 97.69 42 VAL B CA 1
ATOM 1852 C C . VAL B 1 42 ? 14.766 10.82 9.188 1 97.69 42 VAL B C 1
ATOM 1854 O O . VAL B 1 42 ? 13.789 11.422 8.734 1 97.69 42 VAL B O 1
ATOM 1857 N N . ASP B 1 43 ? 15.57 11.383 9.914 1 95.94 43 ASP B N 1
ATOM 1858 C CA . ASP B 1 43 ? 15.797 12.82 10.031 1 95.94 43 ASP B CA 1
ATOM 1859 C C . ASP B 1 43 ? 17.281 13.148 10.023 1 95.94 43 ASP B C 1
ATOM 1861 O O . ASP B 1 43 ? 17.875 13.422 11.07 1 95.94 43 ASP B O 1
ATOM 1865 N N . ALA B 1 44 ? 17.953 13.18 8.898 1 97.19 44 ALA B N 1
ATOM 1866 C CA . ALA B 1 44 ? 19.391 13.352 8.695 1 97.19 44 ALA B CA 1
ATOM 1867 C C . ALA B 1 44 ? 19.703 14.727 8.117 1 97.19 44 ALA B C 1
ATOM 1869 O O . ALA B 1 44 ? 18.828 15.383 7.551 1 97.19 44 ALA B O 1
ATOM 1870 N N . PRO B 1 45 ? 20.953 15.219 8.273 1 96.81 45 PRO B N 1
ATOM 1871 C CA . PRO B 1 45 ? 21.375 16.438 7.566 1 96.81 45 PRO B CA 1
ATOM 1872 C C . PRO B 1 45 ? 21.188 16.328 6.055 1 96.81 45 PRO B C 1
ATOM 1874 O O . PRO B 1 45 ? 21.344 15.242 5.488 1 96.81 45 PRO B O 1
ATOM 1877 N N . GLU B 1 46 ? 20.891 17.406 5.418 1 97.31 46 GLU B N 1
ATOM 1878 C CA . GLU B 1 46 ? 20.609 17.438 3.988 1 97.31 46 GLU B CA 1
ATOM 1879 C C . GLU B 1 46 ? 21.75 16.859 3.18 1 97.31 46 GLU B C 1
ATOM 1881 O O . GLU B 1 46 ? 21.531 16.219 2.148 1 97.31 46 GLU B O 1
ATOM 1886 N N . ALA B 1 47 ? 22.938 17.094 3.631 1 98.12 47 ALA B N 1
ATOM 1887 C CA . ALA B 1 47 ? 24.094 16.578 2.91 1 98.12 47 ALA B CA 1
ATOM 1888 C C . ALA B 1 47 ? 24.094 15.055 2.891 1 98.12 47 ALA B C 1
ATOM 1890 O O . ALA B 1 47 ? 24.422 14.438 1.877 1 98.12 47 ALA B O 1
ATOM 1891 N N . VAL B 1 48 ? 23.734 14.438 4.035 1 98.5 48 VAL B N 1
ATOM 1892 C CA . VAL B 1 48 ? 23.641 12.984 4.133 1 98.5 48 VAL B CA 1
ATOM 1893 C C . VAL B 1 48 ? 22.531 12.477 3.227 1 98.5 48 VAL B C 1
ATOM 1895 O O . VAL B 1 48 ? 22.719 11.523 2.475 1 98.5 48 VAL B O 1
ATOM 1898 N N . LEU B 1 49 ? 21.391 13.086 3.24 1 98.69 49 LEU B N 1
ATOM 1899 C CA . LEU B 1 49 ? 20.25 12.703 2.398 1 98.69 49 LEU B CA 1
ATOM 1900 C C . LEU B 1 49 ? 20.625 12.758 0.923 1 98.69 49 LEU B C 1
ATOM 1902 O O . LEU B 1 49 ? 20.281 11.859 0.155 1 98.69 49 LEU B O 1
ATOM 1906 N N . ALA B 1 50 ? 21.328 13.812 0.54 1 98.69 50 ALA B N 1
ATOM 1907 C CA . ALA B 1 50 ? 21.734 13.977 -0.853 1 98.69 50 ALA B CA 1
ATOM 1908 C C . ALA B 1 50 ? 22.688 12.867 -1.287 1 98.69 50 ALA B C 1
ATOM 1910 O O . ALA B 1 50 ? 22.547 12.32 -2.385 1 98.69 50 ALA B O 1
ATOM 1911 N N . GLU B 1 51 ? 23.625 12.594 -0.443 1 98.69 51 GLU B N 1
ATOM 1912 C CA . GLU B 1 51 ? 24.594 11.539 -0.75 1 98.69 51 GLU B CA 1
ATOM 1913 C C . GLU B 1 51 ? 23.891 10.188 -0.911 1 98.69 51 GLU B C 1
ATOM 1915 O O . GLU B 1 51 ? 24.141 9.461 -1.874 1 98.69 51 GLU B O 1
ATOM 1920 N N . VAL B 1 52 ? 23.062 9.883 0.029 1 98.81 52 VAL B N 1
ATOM 1921 C CA . VAL B 1 52 ? 22.328 8.617 -0 1 98.81 52 VAL B CA 1
ATOM 1922 C C . VAL B 1 52 ? 21.422 8.562 -1.232 1 98.81 52 VAL B C 1
ATOM 1924 O O . VAL B 1 52 ? 21.344 7.535 -1.904 1 98.81 52 VAL B O 1
ATOM 1927 N N . ALA B 1 53 ? 20.781 9.664 -1.56 1 98.88 53 ALA B N 1
ATOM 1928 C CA . ALA B 1 53 ? 19.938 9.719 -2.754 1 98.88 53 ALA B CA 1
ATOM 1929 C C . ALA B 1 53 ? 20.734 9.352 -4 1 98.88 53 ALA B C 1
ATOM 1931 O O . ALA B 1 53 ? 20.25 8.594 -4.848 1 98.88 53 ALA B O 1
ATOM 1932 N N . GLY B 1 54 ? 21.906 9.922 -4.082 1 98.88 54 GLY B N 1
ATOM 1933 C CA . GLY B 1 54 ? 22.766 9.594 -5.211 1 98.88 54 GLY B CA 1
ATOM 1934 C C . GLY B 1 54 ? 23.125 8.125 -5.281 1 98.88 54 GLY B C 1
ATOM 1935 O O . GLY B 1 54 ? 23.109 7.527 -6.359 1 98.88 54 GLY B O 1
ATOM 1936 N N . GLU B 1 55 ? 23.469 7.543 -4.137 1 98.88 55 GLU B N 1
ATOM 1937 C CA . GLU B 1 55 ? 23.812 6.129 -4.082 1 98.88 55 GLU B CA 1
ATOM 1938 C C . GLU B 1 55 ? 22.625 5.25 -4.48 1 98.88 55 GLU B C 1
ATOM 1940 O O . GLU B 1 55 ? 22.781 4.316 -5.27 1 98.88 55 GLU B O 1
ATOM 1945 N N . VAL B 1 56 ? 21.469 5.551 -3.965 1 98.94 56 VAL B N 1
ATOM 1946 C CA . VAL B 1 56 ? 20.266 4.781 -4.258 1 98.94 56 VAL B CA 1
ATOM 1947 C C . VAL B 1 56 ? 19.938 4.891 -5.742 1 98.94 56 VAL B C 1
ATOM 1949 O O . VAL B 1 56 ? 19.578 3.896 -6.379 1 98.94 56 VAL B O 1
ATOM 1952 N N . SER B 1 57 ? 20.109 6.074 -6.289 1 98.88 57 SER B N 1
ATOM 1953 C CA . SER B 1 57 ? 19.859 6.289 -7.707 1 98.88 57 SER B CA 1
ATOM 1954 C C . SER B 1 57 ? 20.797 5.453 -8.57 1 98.88 57 SER B C 1
ATOM 1956 O O . SER B 1 57 ? 20.375 4.887 -9.586 1 98.88 57 SER B O 1
ATOM 1958 N N . ARG B 1 58 ? 22 5.395 -8.18 1 98.75 58 ARG B N 1
ATOM 1959 C CA . ARG B 1 58 ? 22.969 4.605 -8.93 1 98.75 58 ARG B CA 1
ATOM 1960 C C . ARG B 1 58 ? 22.625 3.123 -8.883 1 98.75 58 ARG B C 1
ATOM 1962 O O . ARG B 1 58 ? 22.719 2.426 -9.898 1 98.75 58 ARG B O 1
ATOM 1969 N N . ILE B 1 59 ? 22.219 2.656 -7.758 1 98.88 59 ILE B N 1
ATOM 1970 C CA . ILE B 1 59 ? 21.828 1.261 -7.594 1 98.88 59 ILE B CA 1
ATOM 1971 C C . ILE B 1 59 ? 20.625 0.957 -8.477 1 98.88 59 ILE B C 1
ATOM 1973 O O . ILE B 1 59 ? 20.578 -0.066 -9.164 1 98.88 59 ILE B O 1
ATOM 1977 N N . ALA B 1 60 ? 19.625 1.817 -8.469 1 98.81 60 ALA B N 1
ATOM 1978 C CA . ALA B 1 60 ? 18.453 1.646 -9.32 1 98.81 60 ALA B CA 1
ATOM 1979 C C . ALA B 1 60 ? 18.844 1.573 -10.789 1 98.81 60 ALA B C 1
ATOM 1981 O O . ALA B 1 60 ? 18.328 0.737 -11.539 1 98.81 60 ALA B O 1
ATOM 1982 N N . GLY B 1 61 ? 19.703 2.449 -11.18 1 98.62 61 GLY B N 1
ATOM 1983 C CA . GLY B 1 61 ? 20.203 2.43 -12.547 1 98.62 61 GLY B CA 1
ATOM 1984 C C . GLY B 1 61 ? 20.828 1.105 -12.938 1 98.62 61 GLY B C 1
ATOM 1985 O O . GLY B 1 61 ? 20.609 0.608 -14.047 1 98.62 61 GLY B O 1
ATOM 1986 N N . ARG B 1 62 ? 21.625 0.53 -12.062 1 98.5 62 ARG B N 1
ATOM 1987 C CA . ARG B 1 62 ? 22.25 -0.768 -12.289 1 98.5 62 ARG B CA 1
ATOM 1988 C C . ARG B 1 62 ? 21.203 -1.861 -12.461 1 98.5 62 ARG B C 1
ATOM 1990 O O . ARG B 1 62 ? 21.297 -2.684 -13.375 1 98.5 62 ARG B O 1
ATOM 1997 N N . LEU B 1 63 ? 20.219 -1.879 -11.617 1 98.69 63 LEU B N 1
ATOM 1998 C CA . LEU B 1 63 ? 19.188 -2.9 -11.688 1 98.69 63 LEU B CA 1
ATOM 1999 C C . LEU B 1 63 ? 18.344 -2.746 -12.953 1 98.69 63 LEU B C 1
ATOM 2001 O O . LEU B 1 63 ? 17.891 -3.736 -13.531 1 98.69 63 LEU B O 1
ATOM 2005 N N . ASN B 1 64 ? 18.188 -1.515 -13.398 1 98.44 64 ASN B N 1
ATOM 2006 C CA . ASN B 1 64 ? 17.375 -1.246 -14.578 1 98.44 64 ASN B CA 1
ATOM 2007 C C . ASN B 1 64 ? 17.969 -1.873 -15.828 1 98.44 64 ASN B C 1
ATOM 2009 O O . ASN B 1 64 ? 17.266 -2.08 -16.828 1 98.44 64 ASN B O 1
ATOM 2013 N N . SER B 1 65 ? 19.25 -2.229 -15.875 1 98.31 65 SER B N 1
ATOM 2014 C CA . SER B 1 65 ? 19.891 -2.896 -17.016 1 98.31 65 SER B CA 1
ATOM 2015 C C . SER B 1 65 ? 19.422 -4.344 -17.125 1 98.31 65 SER B C 1
ATOM 2017 O O . SER B 1 65 ? 19.672 -4.996 -18.141 1 98.31 65 SER B O 1
ATOM 2019 N N . TYR B 1 66 ? 18.719 -4.828 -16.109 1 98.12 66 TYR B N 1
ATOM 2020 C CA . TYR B 1 66 ? 18.25 -6.211 -16.062 1 98.12 66 TYR B CA 1
ATOM 2021 C C . TYR B 1 66 ? 16.734 -6.273 -16.016 1 98.12 66 TYR B C 1
ATOM 2023 O O . TYR B 1 66 ? 16.156 -7.273 -15.57 1 98.12 66 TYR B O 1
ATOM 2031 N N . THR B 1 67 ? 16.031 -5.188 -16.375 1 97.94 67 THR B N 1
ATOM 2032 C CA . THR B 1 67 ? 14.578 -5.148 -16.344 1 97.94 67 THR B CA 1
ATOM 2033 C C . THR B 1 67 ? 13.992 -6.211 -17.266 1 97.94 67 THR B C 1
ATOM 2035 O O . THR B 1 67 ? 14.484 -6.41 -18.391 1 97.94 67 THR B O 1
ATOM 2038 N N . THR B 1 68 ? 13.023 -6.891 -16.812 1 95.56 68 THR B N 1
ATOM 2039 C CA . THR B 1 68 ? 12.359 -7.922 -17.594 1 95.56 68 THR B CA 1
ATOM 2040 C C . THR B 1 68 ? 10.891 -7.586 -17.812 1 95.56 68 THR B C 1
ATOM 2042 O O . THR B 1 68 ? 10.406 -6.559 -17.328 1 95.56 68 THR B O 1
ATOM 2045 N N . SER B 1 69 ? 10.188 -8.438 -18.547 1 92.94 69 SER B N 1
ATOM 2046 C CA . SER B 1 69 ? 8.766 -8.25 -18.828 1 92.94 69 SER B CA 1
ATOM 2047 C C . SER B 1 69 ? 7.918 -8.531 -17.594 1 92.94 69 SER B C 1
ATOM 2049 O O . SER B 1 69 ? 8.391 -9.156 -16.641 1 92.94 69 SER B O 1
ATOM 2051 N N . ASP B 1 70 ? 6.73 -8.062 -17.641 1 89.88 70 ASP B N 1
ATOM 2052 C CA . ASP B 1 70 ? 5.785 -8.273 -16.547 1 89.88 70 ASP B CA 1
ATOM 2053 C C . ASP B 1 70 ? 5.625 -9.758 -16.234 1 89.88 70 ASP B C 1
ATOM 2055 O O . ASP B 1 70 ? 5.59 -10.156 -15.07 1 89.88 70 ASP B O 1
ATOM 2059 N N . GLU B 1 71 ? 5.617 -10.594 -17.234 1 86.94 71 GLU B N 1
ATOM 2060 C CA . GLU B 1 71 ? 5.32 -12.016 -17.078 1 86.94 71 GLU B CA 1
ATOM 2061 C C . GLU B 1 71 ? 6.52 -12.773 -16.531 1 86.94 71 GLU B C 1
ATOM 2063 O O . GLU B 1 71 ? 6.383 -13.906 -16.047 1 86.94 71 GLU B O 1
ATOM 2068 N N . SER B 1 72 ? 7.695 -12.094 -16.562 1 88.38 72 SER B N 1
ATOM 2069 C CA . SER B 1 72 ? 8.922 -12.812 -16.203 1 88.38 72 SER B CA 1
ATOM 2070 C C . SER B 1 72 ? 9.539 -12.266 -14.922 1 88.38 72 SER B C 1
ATOM 2072 O O . SER B 1 72 ? 10.586 -12.734 -14.484 1 88.38 72 SER B O 1
ATOM 2074 N N . GLN B 1 73 ? 8.898 -11.305 -14.344 1 89.62 73 GLN B N 1
ATOM 2075 C CA . GLN B 1 73 ? 9.516 -10.672 -13.18 1 89.62 73 GLN B CA 1
ATOM 2076 C C . GLN B 1 73 ? 9.547 -11.625 -11.984 1 89.62 73 GLN B C 1
ATOM 2078 O O . GLN B 1 73 ? 8.688 -12.5 -11.867 1 89.62 73 GLN B O 1
ATOM 2083 N N . ILE B 1 74 ? 10.492 -11.398 -11.07 1 94.62 74 ILE B N 1
ATOM 2084 C CA . ILE B 1 74 ? 10.656 -12.195 -9.867 1 94.62 74 ILE B CA 1
ATOM 2085 C C . ILE B 1 74 ? 9.641 -11.766 -8.812 1 94.62 74 ILE B C 1
ATOM 2087 O O . ILE B 1 74 ? 8.977 -12.609 -8.203 1 94.62 74 ILE B O 1
ATOM 2091 N N . ALA B 1 75 ? 9.492 -10.453 -8.672 1 95.88 75 ALA B N 1
ATOM 2092 C CA . ALA B 1 75 ? 8.633 -9.875 -7.645 1 95.88 75 ALA B CA 1
ATOM 2093 C C . ALA B 1 75 ? 7.211 -10.406 -7.75 1 95.88 75 ALA B C 1
ATOM 2095 O O . ALA B 1 75 ? 6.617 -10.406 -8.836 1 95.88 75 ALA B O 1
ATOM 2096 N N . GLY B 1 76 ? 6.738 -10.914 -6.676 1 93.81 76 GLY B N 1
ATOM 2097 C CA . GLY B 1 76 ? 5.352 -11.352 -6.613 1 93.81 76 GLY B CA 1
ATOM 2098 C C . GLY B 1 76 ? 5.168 -12.812 -6.953 1 93.81 76 GLY B C 1
ATOM 2099 O O . GLY B 1 76 ? 4.043 -13.32 -6.949 1 93.81 76 GLY B O 1
ATOM 2100 N N . THR B 1 77 ? 6.285 -13.555 -7.246 1 92.25 77 THR B N 1
ATOM 2101 C CA . THR B 1 77 ? 6.129 -14.953 -7.648 1 92.25 77 THR B CA 1
ATOM 2102 C C . THR B 1 77 ? 6.891 -15.875 -6.699 1 92.25 77 THR B C 1
ATOM 2104 O O . THR B 1 77 ? 6.91 -17.094 -6.898 1 92.25 77 THR B O 1
ATOM 2107 N N . ARG B 1 78 ? 7.547 -15.297 -5.684 1 92.88 78 ARG B N 1
ATOM 2108 C CA . ARG B 1 78 ? 8.297 -16.062 -4.699 1 92.88 78 ARG B CA 1
ATOM 2109 C C . ARG B 1 78 ? 7.434 -16.406 -3.496 1 92.88 78 ARG B C 1
ATOM 2111 O O . ARG B 1 78 ? 7.539 -15.773 -2.443 1 92.88 78 ARG B O 1
ATOM 2118 N N . MET B 1 79 ? 6.707 -17.453 -3.58 1 89.62 79 MET B N 1
ATOM 2119 C CA . MET B 1 79 ? 5.738 -17.844 -2.557 1 89.62 79 MET B CA 1
ATOM 2120 C C . MET B 1 79 ? 6.445 -18.266 -1.271 1 89.62 79 MET B C 1
ATOM 2122 O O . MET B 1 79 ? 5.82 -18.344 -0.212 1 89.62 79 MET B O 1
ATOM 2126 N N . ASP B 1 80 ? 7.719 -18.5 -1.381 1 91.88 80 ASP B N 1
ATOM 2127 C CA . ASP B 1 80 ? 8.5 -18.922 -0.217 1 91.88 80 ASP B CA 1
ATOM 2128 C C . ASP B 1 80 ? 8.945 -17.703 0.601 1 91.88 80 ASP B C 1
ATOM 2130 O O . ASP B 1 80 ? 9.477 -17.859 1.705 1 91.88 80 ASP B O 1
ATOM 2134 N N . LEU B 1 81 ? 8.75 -16.516 0.105 1 95.44 81 LEU B N 1
ATOM 2135 C CA . LEU B 1 81 ? 9.18 -15.289 0.779 1 95.44 81 LEU B CA 1
ATOM 2136 C C . LEU B 1 81 ? 7.973 -14.5 1.292 1 95.44 81 LEU B C 1
ATOM 2138 O O . LEU B 1 81 ? 6.883 -14.586 0.727 1 95.44 81 LEU B O 1
ATOM 2142 N N . PRO B 1 82 ? 8.141 -13.711 2.357 1 96.44 82 PRO B N 1
ATOM 2143 C CA . PRO B 1 82 ? 7.047 -12.867 2.842 1 96.44 82 PRO B CA 1
ATOM 2144 C C . PRO B 1 82 ? 6.473 -11.961 1.756 1 96.44 82 PRO B C 1
ATOM 2146 O O . PRO B 1 82 ? 7.223 -11.422 0.938 1 96.44 82 PRO B O 1
ATOM 2149 N N . GLY B 1 83 ? 5.102 -11.938 1.73 1 96.19 83 GLY B N 1
ATOM 2150 C CA . GLY B 1 83 ? 4.469 -11.117 0.711 1 96.19 83 GLY B CA 1
ATOM 2151 C C . GLY B 1 83 ? 4.734 -11.602 -0.7 1 96.19 83 GLY B C 1
ATOM 2152 O O . GLY B 1 83 ? 4.824 -10.805 -1.634 1 96.19 83 GLY B O 1
ATOM 2153 N N . ARG B 1 84 ? 5.078 -12.883 -0.858 1 93.75 84 ARG B N 1
ATOM 2154 C CA . ARG B 1 84 ? 5.422 -13.57 -2.102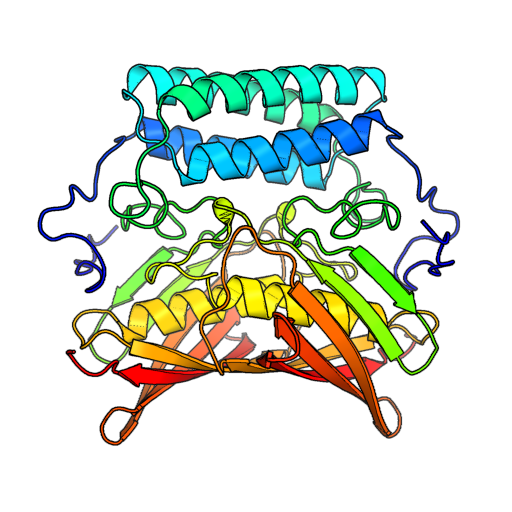 1 93.75 84 ARG B CA 1
ATOM 2155 C C . ARG B 1 84 ? 6.605 -12.891 -2.789 1 93.75 84 ARG B C 1
ATOM 2157 O O . ARG B 1 84 ? 6.68 -12.859 -4.02 1 93.75 84 ARG B O 1
ATOM 2164 N N . GLY B 1 85 ? 7.379 -12.18 -2.018 1 96.5 85 GLY B N 1
ATOM 2165 C CA . GLY B 1 85 ? 8.617 -11.609 -2.523 1 96.5 85 GLY B CA 1
ATOM 2166 C C . GLY B 1 85 ? 8.43 -10.258 -3.18 1 96.5 85 GLY B C 1
ATOM 2167 O O . GLY B 1 85 ? 9.312 -9.781 -3.9 1 96.5 85 GLY B O 1
ATOM 2168 N N . HIS B 1 86 ? 7.324 -9.656 -3.021 1 97.12 86 HIS B N 1
ATOM 2169 C CA . HIS B 1 86 ? 7.07 -8.328 -3.58 1 97.12 86 HIS B CA 1
ATOM 2170 C C . HIS B 1 86 ? 7.461 -7.234 -2.598 1 97.12 86 HIS B C 1
ATOM 2172 O O . HIS B 1 86 ? 7.051 -7.258 -1.437 1 97.12 86 HIS B O 1
ATOM 2178 N N . PRO B 1 87 ? 8.18 -6.199 -3 1 96.56 87 PRO B N 1
ATOM 2179 C CA . PRO B 1 87 ? 8.695 -5.199 -2.061 1 96.56 87 PRO B CA 1
ATOM 2180 C C . PRO B 1 87 ? 7.598 -4.324 -1.464 1 96.56 87 PRO B C 1
ATOM 2182 O O . PRO B 1 87 ? 7.746 -3.816 -0.35 1 96.56 87 PRO B O 1
ATOM 2185 N N . LEU B 1 88 ? 6.547 -4.141 -2.201 1 96.5 88 LEU B N 1
ATOM 2186 C CA . LEU B 1 88 ? 5.488 -3.238 -1.761 1 96.5 88 LEU B CA 1
ATOM 2187 C C . LEU B 1 88 ? 4.418 -3.992 -0.983 1 96.5 88 LEU B C 1
ATOM 2189 O O . LEU B 1 88 ? 3.785 -3.434 -0.085 1 96.5 88 LEU B O 1
ATOM 2193 N N . VAL B 1 89 ? 4.191 -5.25 -1.327 1 96.88 89 VAL B N 1
ATOM 2194 C CA . VAL B 1 89 ? 3.176 -6.047 -0.645 1 96.88 89 VAL B CA 1
ATOM 2195 C C . VAL B 1 89 ? 3.604 -6.301 0.799 1 96.88 89 VAL B C 1
ATOM 2197 O O . VAL B 1 89 ? 4.773 -6.586 1.065 1 96.88 89 VAL B O 1
ATOM 2200 N N . VAL B 1 90 ? 2.693 -6.145 1.722 1 97.44 90 VAL B N 1
ATOM 2201 C CA . VAL B 1 90 ? 2.943 -6.363 3.143 1 97.44 90 VAL B CA 1
ATOM 2202 C C . VAL B 1 90 ? 3.545 -7.75 3.357 1 97.44 90 VAL B C 1
ATOM 2204 O O . VAL B 1 90 ? 3.098 -8.727 2.752 1 97.44 90 VAL B O 1
ATOM 2207 N N . PRO B 1 91 ? 4.512 -7.875 4.25 1 98 91 PRO B N 1
ATOM 2208 C CA . PRO B 1 91 ? 5.254 -9.133 4.391 1 98 91 PRO B CA 1
ATOM 2209 C C . PRO B 1 91 ? 4.504 -10.172 5.219 1 98 91 PRO B C 1
ATOM 2211 O O . PRO B 1 91 ? 5.008 -10.625 6.25 1 98 91 PRO B O 1
ATOM 2214 N N . TYR B 1 92 ? 3.4 -10.609 4.762 1 98.25 92 TYR B N 1
ATOM 2215 C CA . TYR B 1 92 ? 2.674 -11.688 5.426 1 98.25 92 TYR B CA 1
ATOM 2216 C C . TYR B 1 92 ? 3.26 -13.047 5.059 1 98.25 92 TYR B C 1
ATOM 2218 O O . TYR B 1 92 ? 3.947 -13.18 4.047 1 98.25 92 TYR B O 1
ATOM 2226 N N . ARG B 1 93 ? 3.043 -14.023 5.906 1 96.69 93 ARG B N 1
ATOM 2227 C CA . ARG B 1 93 ? 3.439 -15.414 5.676 1 96.69 93 ARG B CA 1
ATOM 2228 C C . ARG B 1 93 ? 2.258 -16.359 5.859 1 96.69 93 ARG B C 1
ATOM 2230 O O . ARG B 1 93 ? 1.662 -16.406 6.938 1 96.69 93 ARG B O 1
ATOM 2237 N N . THR B 1 94 ? 1.961 -17.094 4.828 1 95.38 94 THR B N 1
ATOM 2238 C CA . THR B 1 94 ? 0.888 -18.078 4.918 1 95.38 94 THR B CA 1
ATOM 2239 C C . THR B 1 94 ? 1.297 -19.25 5.809 1 95.38 94 THR B C 1
ATOM 2241 O O . THR B 1 94 ? 2.41 -19.766 5.691 1 95.38 94 THR B O 1
ATOM 2244 N N . THR B 1 95 ? 0.466 -19.641 6.703 1 95.44 95 THR B N 1
ATOM 2245 C CA . THR B 1 95 ? 0.81 -20.703 7.648 1 95.44 95 THR B CA 1
ATOM 2246 C C . THR B 1 95 ? -0.022 -21.953 7.387 1 95.44 95 THR B C 1
ATOM 2248 O O . THR B 1 95 ? 0.351 -23.047 7.801 1 95.44 95 THR B O 1
ATOM 2251 N N . SER B 1 96 ? -1.163 -21.781 6.762 1 93.25 96 SER B N 1
ATOM 2252 C CA . SER B 1 96 ? -1.978 -22.922 6.34 1 93.25 96 SER B CA 1
ATOM 2253 C C . SER B 1 96 ? -2.889 -22.547 5.176 1 93.25 96 SER B C 1
ATOM 2255 O O . SER B 1 96 ? -3.229 -21.375 5 1 93.25 96 SER B O 1
ATOM 2257 N N . TRP B 1 97 ? -3.234 -23.594 4.418 1 90.56 97 TRP B N 1
ATOM 2258 C CA . TRP B 1 97 ? -4.047 -23.375 3.227 1 90.56 97 TRP B CA 1
ATOM 2259 C C . TRP B 1 97 ? -4.879 -24.609 2.898 1 90.56 97 TRP B C 1
ATOM 2261 O O . TRP B 1 97 ? -4.328 -25.688 2.68 1 90.56 97 TRP B O 1
ATOM 2271 N N . THR B 1 98 ? -6.109 -24.453 2.947 1 88.88 98 THR B N 1
ATOM 2272 C CA . THR B 1 98 ? -7.059 -25.422 2.416 1 88.88 98 THR B CA 1
ATOM 2273 C C . THR B 1 98 ? -7.941 -24.797 1.346 1 88.88 98 THR B C 1
ATOM 2275 O O . THR B 1 98 ? -7.746 -23.625 0.981 1 88.88 98 THR B O 1
ATOM 2278 N N . SER B 1 99 ? -8.867 -25.547 0.845 1 85.56 99 SER B N 1
ATOM 2279 C CA . SER B 1 99 ? -9.742 -25.031 -0.2 1 85.56 99 SER B CA 1
ATOM 2280 C C . SER B 1 99 ? -10.719 -24 0.356 1 85.56 99 SER B C 1
ATOM 2282 O O . SER B 1 99 ? -11.281 -23.203 -0.396 1 85.56 99 SER B O 1
ATOM 2284 N N . VAL B 1 100 ? -10.914 -23.906 1.697 1 90.38 100 VAL B N 1
ATOM 2285 C CA . VAL B 1 100 ? -11.969 -23.031 2.186 1 90.38 100 VAL B CA 1
ATOM 2286 C C . VAL B 1 100 ? -11.422 -22.141 3.307 1 90.38 100 VAL B C 1
ATOM 2288 O O . VAL B 1 100 ? -12.141 -21.312 3.857 1 90.38 100 VAL B O 1
ATOM 2291 N N . ARG B 1 101 ? -10.125 -22.375 3.623 1 94.25 101 ARG B N 1
ATOM 2292 C CA . ARG B 1 101 ? -9.555 -21.625 4.738 1 94.25 101 ARG B CA 1
ATOM 2293 C C . ARG B 1 101 ? -8.062 -21.406 4.547 1 94.25 101 ARG B C 1
ATOM 2295 O O . ARG B 1 101 ? -7.344 -22.297 4.113 1 94.25 101 ARG B O 1
ATOM 2302 N N . MET B 1 102 ? -7.625 -20.172 4.863 1 95.38 102 MET B N 1
ATOM 2303 C CA . MET B 1 102 ? -6.207 -19.828 4.836 1 95.38 102 MET B CA 1
ATOM 2304 C C . MET B 1 102 ? -5.816 -19.031 6.078 1 95.38 102 MET B C 1
ATOM 2306 O O . MET B 1 102 ? -6.551 -18.141 6.5 1 95.38 102 MET B O 1
ATOM 2310 N N . THR B 1 103 ? -4.715 -19.391 6.688 1 97.38 103 THR B N 1
ATOM 2311 C CA . THR B 1 103 ? -4.172 -18.609 7.793 1 97.38 103 THR B CA 1
ATOM 2312 C C . THR B 1 103 ? -2.807 -18.031 7.43 1 97.38 103 THR B C 1
ATOM 2314 O O . THR B 1 103 ? -2.072 -18.625 6.633 1 97.38 103 THR B O 1
ATOM 2317 N N . ALA B 1 104 ? -2.51 -16.906 7.992 1 97.94 104 ALA B N 1
ATOM 2318 C CA . ALA B 1 104 ? -1.23 -16.234 7.797 1 97.94 104 ALA B CA 1
ATOM 2319 C C . ALA B 1 104 ? -0.877 -15.367 9.008 1 97.94 104 ALA B C 1
ATOM 2321 O O . ALA B 1 104 ? -1.686 -15.211 9.922 1 97.94 104 ALA B O 1
ATOM 2322 N N . GLU B 1 105 ? 0.343 -14.945 8.992 1 98.69 105 GLU B N 1
ATOM 2323 C CA . GLU B 1 105 ? 0.863 -14.016 9.992 1 98.69 105 GLU B CA 1
ATOM 2324 C C . GLU B 1 105 ? 1.524 -12.812 9.328 1 98.69 105 GLU B C 1
ATOM 2326 O O . GLU B 1 105 ? 1.977 -12.891 8.18 1 98.69 105 GLU B O 1
ATOM 2331 N N . VAL B 1 106 ? 1.496 -11.727 10.109 1 98.81 106 VAL B N 1
ATOM 2332 C CA . VAL B 1 106 ? 2.119 -10.523 9.57 1 98.81 106 VAL B C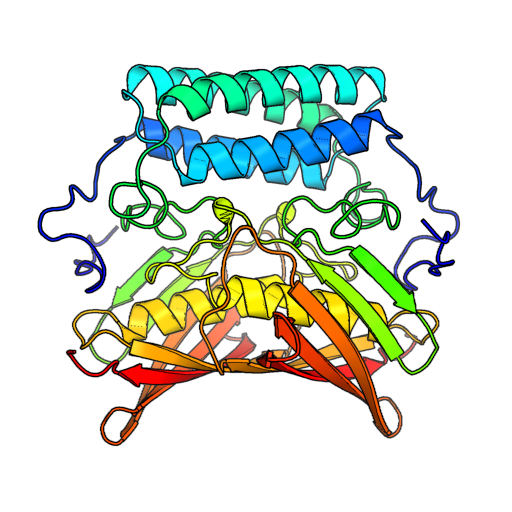A 1
ATOM 2333 C C . VAL B 1 106 ? 2.668 -9.664 10.703 1 98.81 106 VAL B C 1
ATOM 2335 O O . VAL B 1 106 ? 2.109 -9.656 11.805 1 98.81 106 VAL B O 1
ATOM 2338 N N . THR B 1 107 ? 3.76 -9.031 10.5 1 98.75 107 THR B N 1
ATOM 2339 C CA . THR B 1 107 ? 4.324 -8 11.359 1 98.75 107 THR B CA 1
ATOM 2340 C C . THR B 1 107 ? 4.551 -6.711 10.57 1 98.75 107 THR B C 1
ATOM 2342 O O . THR B 1 107 ? 5.332 -6.688 9.617 1 98.75 107 THR B O 1
ATOM 2345 N N . PHE B 1 108 ? 3.836 -5.68 10.977 1 98.75 108 PHE B N 1
ATOM 2346 C CA . PHE B 1 108 ? 4.027 -4.375 10.367 1 98.75 108 PHE B CA 1
ATOM 2347 C C . PHE B 1 108 ? 5.211 -3.648 10.992 1 98.75 108 PHE B C 1
ATOM 2349 O O . PHE B 1 108 ? 5.469 -3.793 12.195 1 98.75 108 PHE B O 1
ATOM 2356 N N . THR B 1 109 ? 5.887 -2.891 10.172 1 98.06 109 THR B N 1
ATOM 2357 C CA . THR B 1 109 ? 7.07 -2.168 10.625 1 98.06 109 THR B CA 1
ATOM 2358 C C . THR B 1 109 ? 6.918 -0.67 10.383 1 98.06 109 THR B C 1
ATOM 2360 O O . THR B 1 109 ? 5.82 -0.195 10.078 1 98.06 109 THR B O 1
ATOM 2363 N N . ARG B 1 110 ? 7.922 0.082 10.484 1 97.88 110 ARG B N 1
ATOM 2364 C CA . ARG B 1 110 ? 7.91 1.542 10.508 1 97.88 110 ARG B CA 1
ATOM 2365 C C . ARG B 1 110 ? 7.328 2.102 9.211 1 97.88 110 ARG B C 1
ATOM 2367 O O . ARG B 1 110 ? 6.613 3.105 9.234 1 97.88 110 ARG B O 1
ATOM 2374 N N . ILE B 1 111 ? 7.621 1.495 8.109 1 98.38 111 ILE B N 1
ATOM 2375 C CA . ILE B 1 111 ? 7.195 2.004 6.809 1 98.38 111 ILE B CA 1
ATOM 2376 C C . ILE B 1 111 ? 5.668 1.974 6.723 1 98.38 111 ILE B C 1
ATOM 2378 O O . ILE B 1 111 ? 5.078 2.668 5.891 1 98.38 111 ILE B O 1
ATOM 2382 N N . HIS B 1 112 ? 4.992 1.204 7.629 1 98.56 112 HIS B N 1
ATOM 2383 C CA . HIS B 1 112 ? 3.549 1.018 7.57 1 98.56 112 HIS B CA 1
ATOM 2384 C C . HIS B 1 112 ? 2.832 1.967 8.523 1 98.56 112 HIS B C 1
ATOM 2386 O O . HIS B 1 112 ? 1.601 1.976 8.586 1 98.56 112 HIS B O 1
ATOM 2392 N N . LEU B 1 113 ? 3.564 2.795 9.219 1 97.25 113 LEU B N 1
ATOM 2393 C CA . LEU B 1 113 ? 3.029 3.699 10.227 1 97.25 113 LEU B CA 1
ATOM 2394 C C . LEU B 1 113 ? 2.178 4.789 9.586 1 97.25 113 LEU B C 1
ATOM 2396 O O . LEU B 1 113 ? 2.602 5.422 8.617 1 97.25 113 LEU B O 1
ATOM 2400 N N . GLY B 1 114 ? 0.985 5 10.133 1 93.5 114 GLY B N 1
ATOM 2401 C CA . GLY B 1 114 ? 0.137 6.125 9.781 1 93.5 114 GLY B CA 1
ATOM 2402 C C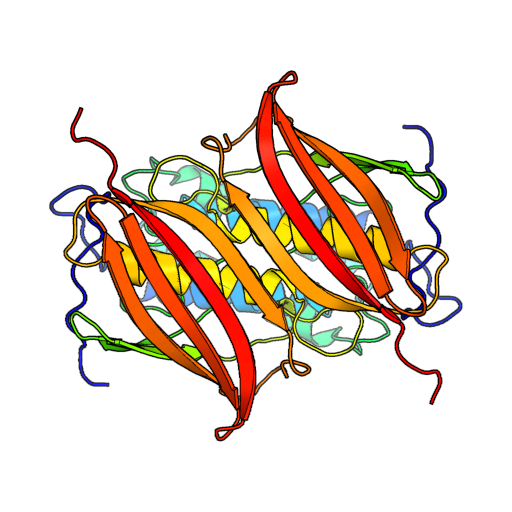 . GLY B 1 114 ? 0.271 7.293 10.742 1 93.5 114 GLY B C 1
ATOM 2403 O O . GLY B 1 114 ? 1.226 7.359 11.516 1 93.5 114 GLY B O 1
ATOM 2404 N N . ASP B 1 115 ? -0.541 8.328 10.688 1 85.69 115 ASP B N 1
ATOM 2405 C CA . ASP B 1 115 ? -0.442 9.57 11.445 1 85.69 115 ASP B CA 1
ATOM 2406 C C . ASP B 1 115 ? -0.906 9.367 12.883 1 85.69 115 ASP B C 1
ATOM 2408 O O . ASP B 1 115 ? -0.546 10.148 13.773 1 85.69 115 ASP B O 1
ATOM 2412 N N . GLY B 1 116 ? -1.486 8.289 13.266 1 82 116 GLY B N 1
ATOM 2413 C CA . GLY B 1 116 ? -2.062 8.125 14.594 1 82 116 GLY B CA 1
ATOM 2414 C C . GLY B 1 116 ? -1.39 7.039 15.414 1 82 116 GLY B C 1
ATOM 2415 O O . GLY B 1 116 ? -2.006 6.457 16.312 1 82 116 GLY B O 1
ATOM 2416 N N . GLY B 1 117 ? -0.119 6.699 15.023 1 89.56 117 GLY B N 1
ATOM 2417 C CA . GLY B 1 117 ? 0.661 5.766 15.82 1 89.56 117 GLY B CA 1
ATOM 2418 C C . GLY B 1 117 ? 0.303 4.316 15.562 1 89.56 117 GLY B C 1
ATOM 2419 O O . GLY B 1 117 ? 0.715 3.428 16.312 1 89.56 117 GLY B O 1
ATOM 2420 N N . ALA B 1 118 ? -0.533 4.113 14.68 1 96.19 118 ALA B N 1
ATOM 2421 C CA . ALA B 1 118 ? -0.944 2.773 14.273 1 96.19 118 ALA B CA 1
ATOM 2422 C C . ALA B 1 118 ? -0.707 2.561 12.781 1 96.19 118 ALA B C 1
ATOM 2424 O O . ALA B 1 118 ? -0.344 3.496 12.062 1 96.19 118 ALA B O 1
ATOM 2425 N N . VAL B 1 119 ? -0.847 1.331 12.391 1 98.44 119 VAL B N 1
ATOM 2426 C CA . VAL B 1 119 ? -0.689 0.998 10.977 1 98.44 119 VAL B CA 1
ATOM 2427 C C . VAL B 1 119 ? -1.655 1.83 10.141 1 98.44 119 VAL B C 1
ATOM 2429 O O . VAL B 1 119 ? -2.818 2.002 10.508 1 98.44 119 VAL B O 1
ATOM 2432 N N . HIS B 1 120 ? -1.159 2.404 9.086 1 98.06 120 HIS B N 1
ATOM 2433 C CA . HIS B 1 120 ? -1.965 3.141 8.117 1 98.06 120 HIS B CA 1
ATOM 2434 C C . HIS B 1 120 ? -3.145 2.305 7.633 1 98.06 120 HIS B C 1
ATOM 2436 O O . HIS B 1 120 ? -2.969 1.158 7.215 1 98.06 120 HIS B O 1
ATOM 2442 N N . GLY B 1 121 ? -4.324 2.812 7.652 1 98.38 121 GLY B N 1
ATOM 2443 C CA . GLY B 1 121 ? -5.508 2.068 7.246 1 98.38 121 GLY B CA 1
ATOM 2444 C C . GLY B 1 121 ? -5.422 1.54 5.828 1 98.38 121 GLY B C 1
ATOM 2445 O O . GLY B 1 121 ? -5.938 0.461 5.527 1 98.38 121 GLY B O 1
ATOM 2446 N N . GLY B 1 122 ? -4.824 2.291 4.941 1 98.69 122 GLY B N 1
ATOM 2447 C CA . GLY B 1 122 ? -4.645 1.852 3.568 1 98.69 122 GLY B CA 1
ATOM 2448 C C . GLY B 1 122 ? -3.729 0.648 3.441 1 98.69 122 GLY B C 1
ATOM 2449 O O . GLY B 1 122 ? -3.889 -0.165 2.527 1 98.69 122 GLY B O 1
ATOM 2450 N N . VAL B 1 123 ? -2.746 0.524 4.328 1 98.81 123 VAL B N 1
ATOM 2451 C CA . VAL B 1 123 ? -1.863 -0.638 4.344 1 98.81 123 VAL B CA 1
ATOM 2452 C C . VAL B 1 123 ? -2.645 -1.875 4.777 1 98.81 123 VAL B C 1
ATOM 2454 O O . VAL B 1 123 ? -2.459 -2.961 4.223 1 98.81 123 VAL B O 1
ATOM 2457 N N . THR B 1 124 ? -3.518 -1.68 5.742 1 98.94 124 THR B N 1
ATOM 2458 C CA . THR B 1 124 ? -4.406 -2.76 6.16 1 98.94 124 THR B CA 1
ATOM 2459 C C . THR B 1 124 ? -5.289 -3.209 5 1 98.94 124 THR B C 1
ATOM 2461 O O . THR B 1 124 ? -5.465 -4.41 4.773 1 98.94 124 THR B O 1
ATOM 2464 N N . ALA B 1 125 ? -5.863 -2.301 4.254 1 98.94 125 ALA B N 1
ATOM 2465 C CA . ALA B 1 125 ? -6.68 -2.621 3.086 1 98.94 125 ALA B CA 1
ATOM 2466 C C . ALA B 1 125 ? -5.863 -3.357 2.029 1 98.94 125 ALA B C 1
ATOM 2468 O O . ALA B 1 125 ? -6.352 -4.309 1.409 1 98.94 125 ALA B O 1
ATOM 2469 N N . LEU B 1 126 ? -4.656 -2.908 1.779 1 98.88 126 LEU B N 1
ATOM 2470 C CA . LEU B 1 126 ? -3.748 -3.568 0.849 1 98.88 126 LEU B CA 1
ATOM 2471 C C . LEU B 1 126 ? -3.521 -5.023 1.249 1 98.88 126 LEU B C 1
ATOM 2473 O O . LEU B 1 126 ? -3.596 -5.922 0.407 1 98.88 126 LEU B O 1
ATOM 2477 N N . LEU B 1 127 ? -3.238 -5.266 2.537 1 98.88 127 LEU B N 1
ATOM 2478 C CA . LEU B 1 127 ? -3.064 -6.621 3.047 1 98.88 127 LEU B CA 1
ATOM 2479 C C . LEU B 1 127 ? -4.289 -7.477 2.74 1 98.88 127 LEU B C 1
ATOM 2481 O O . LEU B 1 127 ? -4.16 -8.594 2.234 1 98.88 127 LEU B O 1
ATOM 2485 N N . PHE B 1 128 ? -5.453 -6.914 3.021 1 98.94 128 PHE B N 1
ATOM 2486 C CA . PHE B 1 128 ? -6.672 -7.688 2.836 1 98.94 128 PHE B CA 1
ATOM 2487 C C . PHE B 1 128 ? -6.887 -8.016 1.362 1 98.94 128 PHE B C 1
ATOM 2489 O O . PHE B 1 128 ? -7.227 -9.148 1.017 1 98.94 128 PHE B O 1
ATOM 2496 N N . ASP B 1 129 ? -6.746 -7.035 0.489 1 98.81 129 ASP B N 1
ATOM 2497 C CA . ASP B 1 129 ? -6.883 -7.328 -0.935 1 98.81 129 ASP B CA 1
ATOM 2498 C C . ASP B 1 129 ? -5.926 -8.438 -1.365 1 98.81 129 ASP B C 1
ATOM 2500 O O . ASP B 1 129 ? -6.312 -9.344 -2.107 1 98.81 129 ASP B O 1
ATOM 2504 N N . GLU B 1 130 ? -4.691 -8.352 -0.892 1 97.69 130 GLU B N 1
ATOM 2505 C CA . GLU B 1 130 ? -3.652 -9.32 -1.225 1 97.69 130 GLU B CA 1
ATOM 2506 C C . GLU B 1 130 ? -4.047 -10.727 -0.78 1 97.69 130 GLU B C 1
ATOM 2508 O O . GLU B 1 130 ? -4.059 -11.656 -1.587 1 97.69 130 GLU B O 1
ATOM 2513 N N . VAL B 1 131 ? -4.426 -10.898 0.459 1 97.44 131 VAL B N 1
ATOM 2514 C CA . VAL B 1 131 ? -4.66 -12.242 0.984 1 97.44 131 VAL B CA 1
ATOM 2515 C C . VAL B 1 131 ? -5.961 -12.797 0.412 1 97.44 131 VAL B C 1
ATOM 2517 O O . VAL B 1 131 ? -6.047 -13.984 0.091 1 97.44 131 VAL B O 1
ATOM 2520 N N . LEU B 1 132 ? -7 -11.938 0.264 1 97.75 132 LEU B N 1
ATOM 2521 C CA . LEU B 1 132 ? -8.25 -12.391 -0.336 1 97.75 132 LEU B CA 1
ATOM 2522 C C . LEU B 1 132 ? -8.039 -12.789 -1.794 1 97.75 132 LEU B C 1
ATOM 2524 O O . LEU B 1 132 ? -8.523 -13.836 -2.23 1 97.75 132 LEU B O 1
ATOM 2528 N N . GLY B 1 133 ? -7.363 -11.898 -2.496 1 95.75 133 GLY B N 1
ATOM 2529 C CA . GLY B 1 133 ? -7.113 -12.164 -3.904 1 95.75 133 GLY B CA 1
ATOM 2530 C C . GLY B 1 133 ? -6.32 -13.438 -4.141 1 95.75 133 GLY B C 1
ATOM 2531 O O . GLY B 1 133 ? -6.648 -14.219 -5.031 1 95.75 133 GLY B O 1
ATOM 2532 N N . ARG B 1 134 ? -5.27 -13.609 -3.361 1 92.69 134 ARG B N 1
ATOM 2533 C CA . ARG B 1 134 ? -4.477 -14.828 -3.471 1 92.69 134 ARG B CA 1
ATOM 2534 C C . ARG B 1 134 ? -5.324 -16.062 -3.18 1 92.69 134 ARG B C 1
ATOM 2536 O O . ARG B 1 134 ? -5.246 -17.062 -3.898 1 92.69 134 ARG B O 1
ATOM 2543 N N . PHE B 1 135 ? -6.086 -15.977 -2.176 1 93.44 135 PHE B N 1
ATOM 2544 C CA . PHE B 1 135 ? -6.934 -17.094 -1.778 1 93.44 135 PHE B CA 1
ATOM 2545 C C . PHE B 1 135 ? -7.984 -17.375 -2.842 1 93.44 135 PHE B C 1
ATOM 2547 O O . PHE B 1 135 ? -8.266 -18.547 -3.15 1 93.44 135 PHE B O 1
ATOM 2554 N N . ALA B 1 136 ? -8.523 -16.375 -3.404 1 93.62 136 ALA B N 1
ATOM 2555 C CA . ALA B 1 136 ? -9.555 -16.516 -4.43 1 93.62 136 ALA B CA 1
ATOM 2556 C C . ALA B 1 136 ? -9 -17.203 -5.68 1 93.62 136 ALA B C 1
ATOM 2558 O O . ALA B 1 136 ? -9.734 -17.875 -6.406 1 93.62 136 ALA B O 1
ATOM 2559 N N . ASN B 1 137 ? -7.719 -17.016 -5.969 1 90.06 137 ASN B N 1
ATOM 2560 C CA . ASN B 1 137 ? -7.152 -17.438 -7.246 1 90.06 137 ASN B CA 1
ATOM 2561 C C . ASN B 1 137 ? -6.285 -18.688 -7.098 1 90.06 137 ASN B C 1
ATOM 2563 O O . ASN B 1 137 ? -5.652 -19.125 -8.062 1 90.06 137 ASN B O 1
ATOM 2567 N N . HIS B 1 138 ? -6.246 -19.188 -5.961 1 80.44 138 HIS B N 1
ATOM 2568 C CA . HIS B 1 138 ? -5.445 -20.391 -5.77 1 80.44 138 HIS B CA 1
ATOM 2569 C C . HIS B 1 138 ? -6.25 -21.641 -6.105 1 80.44 138 HIS B C 1
ATOM 2571 O O . HIS B 1 138 ? -7.184 -22 -5.383 1 80.44 138 HIS B O 1
ATOM 2577 N N . GLY B 1 139 ? -5.766 -22.219 -7.176 1 78.62 139 GLY B N 1
ATOM 2578 C CA . GLY B 1 139 ? -6.398 -23.469 -7.586 1 78.62 139 GLY B CA 1
ATOM 2579 C C . GLY B 1 139 ? -7.777 -23.266 -8.188 1 78.62 139 GLY B C 1
ATOM 2580 O O . GLY B 1 139 ? -8.617 -24.172 -8.156 1 78.62 139 GLY B O 1
ATOM 2581 N N . ARG B 1 140 ? -8.086 -22.094 -8.531 1 84.19 140 ARG B N 1
ATOM 2582 C CA . ARG B 1 140 ? -9.391 -21.75 -9.094 1 84.19 140 ARG B CA 1
ATOM 2583 C C . ARG B 1 140 ? -9.242 -21.016 -10.422 1 84.19 140 ARG B C 1
ATOM 2585 O O . ARG B 1 140 ? -8.125 -20.734 -10.852 1 84.19 140 ARG B O 1
ATOM 2592 N N . GLN B 1 141 ? -10.406 -20.812 -11.055 1 86.38 141 GLN B N 1
ATOM 2593 C CA . GLN B 1 141 ? -10.406 -19.969 -12.242 1 86.38 141 GLN B CA 1
ATOM 2594 C C . GLN B 1 141 ? -9.922 -18.547 -11.906 1 86.38 141 GLN B C 1
ATOM 2596 O O . GLN B 1 141 ? -10.281 -18 -10.859 1 86.38 141 GLN B O 1
ATOM 2601 N N . PRO B 1 142 ? -9.133 -18.031 -12.789 1 90 142 PRO B N 1
ATOM 2602 C CA . PRO B 1 142 ? -8.695 -16.656 -12.555 1 90 142 PRO B CA 1
ATOM 2603 C C . PRO B 1 142 ? -9.859 -15.703 -12.289 1 90 142 PRO B C 1
ATOM 2605 O O . PRO B 1 142 ? -10.875 -15.758 -12.984 1 90 142 PRO B O 1
ATOM 2608 N N . ALA B 1 143 ? -9.781 -14.938 -11.258 1 94.19 143 ALA B N 1
ATOM 2609 C CA . ALA B 1 143 ? -10.844 -14.008 -10.859 1 94.19 143 ALA B CA 1
ATOM 2610 C C . ALA B 1 143 ? -10.273 -12.633 -10.523 1 94.19 143 ALA B C 1
ATOM 2612 O O . ALA B 1 143 ? -9.086 -12.508 -10.195 1 94.19 143 ALA B O 1
ATOM 2613 N N . ARG B 1 144 ? -11.078 -11.617 -10.656 1 95.19 144 ARG B N 1
ATOM 2614 C CA . ARG B 1 144 ? -10.719 -10.25 -10.297 1 95.19 144 ARG B CA 1
ATOM 2615 C C . ARG B 1 144 ? -11.578 -9.734 -9.156 1 95.19 144 ARG B C 1
ATOM 2617 O O . ARG B 1 144 ? -12.734 -10.141 -9.008 1 95.19 144 ARG B O 1
ATOM 2624 N N . THR B 1 145 ? -10.984 -8.883 -8.383 1 97.38 145 THR B N 1
ATOM 2625 C CA . THR B 1 145 ? -11.719 -8.242 -7.301 1 97.38 145 THR B CA 1
ATOM 2626 C C . THR B 1 145 ? -12.812 -7.328 -7.859 1 97.38 145 THR B C 1
ATOM 2628 O O . THR B 1 145 ? -12.539 -6.473 -8.703 1 97.38 145 THR B O 1
ATOM 2631 N N . ALA B 1 146 ? -13.984 -7.492 -7.414 1 98.62 146 ALA B N 1
ATOM 2632 C CA . ALA B 1 146 ? -15.094 -6.621 -7.793 1 98.62 146 ALA B CA 1
ATOM 2633 C C . ALA B 1 146 ? -15.359 -5.57 -6.715 1 98.62 146 ALA B C 1
ATOM 2635 O O . ALA B 1 146 ? -15.609 -4.402 -7.027 1 98.62 146 ALA B O 1
ATOM 2636 N N . PHE B 1 147 ? -15.273 -5.988 -5.477 1 98.88 147 PHE B N 1
ATOM 2637 C CA . PHE B 1 147 ? -15.273 -5.004 -4.402 1 98.88 147 PHE B CA 1
ATOM 2638 C C . PHE B 1 147 ? -14.461 -5.492 -3.213 1 98.88 147 PHE B C 1
ATOM 2640 O O . PHE B 1 147 ? -14.203 -6.691 -3.08 1 98.88 147 PHE B O 1
ATOM 2647 N N . LEU B 1 148 ? -14.031 -4.625 -2.363 1 98.94 148 LEU B N 1
ATOM 2648 C CA . LEU B 1 148 ? -13.375 -4.836 -1.081 1 98.94 148 LEU B CA 1
ATOM 2649 C C . LEU B 1 148 ? -13.977 -3.939 -0.005 1 98.94 148 LEU B C 1
ATOM 2651 O O . LEU B 1 148 ? -13.969 -2.713 -0.14 1 98.94 148 LEU B O 1
ATOM 2655 N N . HIS B 1 149 ? -14.531 -4.543 0.999 1 98.94 149 HIS B N 1
ATOM 2656 C CA . HIS B 1 149 ? -15.047 -3.828 2.162 1 98.94 149 HIS B CA 1
ATOM 2657 C C . HIS B 1 149 ? -14.203 -4.117 3.402 1 98.94 149 HIS B C 1
ATOM 2659 O O . HIS B 1 149 ? -14.039 -5.277 3.789 1 98.94 149 HIS B O 1
ATOM 2665 N N . VAL B 1 150 ? -13.711 -3.08 3.982 1 98.94 150 VAL B N 1
ATOM 2666 C CA . VAL B 1 150 ? -12.875 -3.219 5.176 1 98.94 150 VAL B CA 1
ATOM 2667 C C . VAL B 1 150 ? -13.531 -2.498 6.348 1 98.94 150 VAL B C 1
ATOM 2669 O O . VAL B 1 150 ? -14 -1.366 6.207 1 98.94 150 VAL B O 1
ATOM 2672 N N . ASN B 1 151 ? -13.586 -3.129 7.441 1 98.94 151 ASN B N 1
ATOM 2673 C CA . ASN B 1 151 ? -14 -2.531 8.703 1 98.94 151 ASN B CA 1
ATOM 2674 C C . ASN B 1 151 ? -12.828 -2.42 9.68 1 98.94 151 ASN B C 1
ATOM 2676 O O . ASN B 1 151 ? -12.18 -3.418 9.992 1 98.94 151 ASN B O 1
ATOM 2680 N N . TYR B 1 152 ? -12.641 -1.233 10.109 1 98.81 152 TYR B N 1
ATOM 2681 C CA . TYR B 1 152 ? -11.594 -0.968 11.094 1 98.81 152 TYR B CA 1
ATOM 2682 C C . TYR B 1 152 ? -12.164 -0.9 12.5 1 98.81 152 TYR B C 1
ATOM 2684 O O . TYR B 1 152 ? -12.891 0.042 12.836 1 98.81 152 TYR B O 1
ATOM 2692 N N . ARG B 1 153 ? -11.773 -1.828 13.312 1 98.56 153 ARG B N 1
ATOM 2693 C CA . ARG B 1 153 ? -12.43 -1.989 14.609 1 98.56 153 ARG B CA 1
ATOM 2694 C C . ARG B 1 153 ? -11.562 -1.444 15.734 1 98.56 153 ARG B C 1
ATOM 2696 O O . ARG B 1 153 ? -12.07 -0.871 16.703 1 98.56 153 ARG B O 1
ATOM 2703 N N . ARG B 1 154 ? -10.273 -1.669 15.641 1 98.12 154 ARG B N 1
ATOM 2704 C CA . ARG B 1 154 ? -9.273 -1.199 16.594 1 98.12 154 ARG B CA 1
ATOM 2705 C C . ARG B 1 154 ? -7.984 -0.802 15.891 1 98.12 154 ARG B C 1
ATOM 2707 O O . ARG B 1 154 ? -7.773 -1.152 14.727 1 98.12 154 ARG B O 1
ATOM 2714 N N . LEU B 1 155 ? -7.172 -0.053 16.641 1 97.56 155 LEU B N 1
ATOM 2715 C CA . LEU B 1 155 ? -5.871 0.336 16.109 1 97.56 155 LEU B CA 1
ATOM 2716 C C . LEU B 1 155 ? -4.992 -0.888 15.875 1 97.56 155 LEU B C 1
ATOM 2718 O O . LEU B 1 155 ? -4.934 -1.787 16.719 1 97.56 155 LEU B O 1
ATOM 2722 N N . VAL B 1 156 ? -4.41 -1.008 14.719 1 98.69 156 VAL B N 1
ATOM 2723 C CA . VAL B 1 156 ? -3.492 -2.092 14.383 1 98.69 156 VAL B CA 1
ATOM 2724 C C . VAL B 1 156 ? -2.072 -1.719 14.805 1 98.69 156 VAL B C 1
ATOM 2726 O O . VAL B 1 156 ? -1.511 -0.736 14.32 1 98.69 156 VAL B O 1
ATOM 2729 N N . PRO B 1 157 ? -1.438 -2.453 15.695 1 98.5 157 PRO B N 1
ATOM 2730 C CA . PRO B 1 157 ? -0.115 -2.084 16.203 1 98.5 157 PRO B CA 1
ATOM 2731 C C . PRO B 1 157 ? 1.011 -2.459 15.25 1 98.5 157 PRO B C 1
ATOM 2733 O O . PRO B 1 157 ? 0.829 -3.32 14.383 1 98.5 157 PRO B O 1
ATOM 2736 N N . LEU B 1 158 ? 2.117 -1.826 15.438 1 98.12 158 LEU B N 1
ATOM 2737 C CA . LEU B 1 158 ? 3.355 -2.176 14.75 1 98.12 158 LEU B CA 1
ATOM 2738 C C . LEU B 1 158 ? 4.223 -3.078 15.625 1 98.12 158 LEU B C 1
ATOM 2740 O O . LEU B 1 158 ? 4.047 -3.123 16.844 1 98.12 158 LEU B O 1
ATOM 2744 N N . ASP B 1 159 ? 5.055 -3.854 14.984 1 97.88 159 ASP B N 1
ATOM 2745 C CA . ASP B 1 159 ? 6.156 -4.594 15.594 1 97.88 159 ASP B CA 1
ATOM 2746 C C . ASP B 1 159 ? 5.633 -5.707 16.5 1 97.88 159 ASP B C 1
ATOM 2748 O O . ASP B 1 159 ? 6.258 -6.035 17.516 1 97.88 159 ASP B O 1
ATOM 2752 N N . VAL B 1 160 ? 4.453 -6.184 16.25 1 98.31 160 VAL B N 1
ATOM 2753 C CA . VAL B 1 160 ? 3.898 -7.371 16.891 1 98.31 160 VAL B CA 1
ATOM 2754 C C . VAL B 1 160 ? 3.377 -8.336 15.828 1 98.31 160 VAL B C 1
ATOM 2756 O O . VAL B 1 160 ? 2.996 -7.922 14.734 1 98.31 160 VAL B O 1
ATOM 2759 N N . ASP B 1 161 ? 3.455 -9.602 16.141 1 98.56 161 ASP B N 1
ATOM 2760 C CA . ASP B 1 161 ? 2.898 -10.594 15.219 1 98.56 161 ASP B CA 1
ATOM 2761 C C . ASP B 1 161 ? 1.373 -10.602 15.289 1 98.56 161 ASP B C 1
ATOM 2763 O O . ASP B 1 161 ? 0.792 -10.711 16.375 1 98.56 161 ASP B O 1
ATOM 2767 N N . LEU B 1 162 ? 0.715 -10.484 14.18 1 98.94 162 LEU B N 1
ATOM 2768 C CA . LEU B 1 162 ? -0.738 -10.523 14.055 1 98.94 162 LEU B CA 1
ATOM 2769 C C . LEU B 1 162 ? -1.177 -11.719 13.219 1 98.94 162 LEU B C 1
ATOM 2771 O O . LEU B 1 162 ? -0.413 -12.211 12.383 1 98.94 162 LEU B O 1
ATOM 2775 N N . ASP B 1 163 ? -2.361 -12.133 13.43 1 98.88 163 ASP B N 1
ATOM 2776 C CA . ASP B 1 163 ? -2.906 -13.305 12.742 1 98.88 163 ASP B CA 1
ATOM 2777 C C . ASP B 1 163 ? -3.939 -12.891 11.695 1 98.88 163 ASP B C 1
ATOM 2779 O O . ASP B 1 163 ? -4.746 -11.992 11.938 1 98.88 163 ASP B O 1
ATOM 2783 N N . ILE B 1 164 ? -3.938 -13.578 10.594 1 98.88 164 ILE B N 1
ATOM 2784 C CA . ILE B 1 164 ? -4.93 -13.398 9.539 1 98.88 164 ILE B CA 1
ATOM 2785 C C . ILE B 1 164 ? -5.699 -14.695 9.328 1 98.88 164 ILE B C 1
ATOM 2787 O O . ILE B 1 164 ? -5.102 -15.766 9.211 1 98.88 164 ILE B O 1
ATOM 2791 N N . LEU B 1 165 ? -6.934 -14.602 9.32 1 98.75 165 LEU B N 1
ATOM 2792 C CA . LEU B 1 165 ? -7.812 -15.719 8.977 1 98.75 165 LEU B CA 1
ATOM 2793 C C . LEU B 1 165 ? -8.695 -15.359 7.781 1 98.75 165 LEU B C 1
ATOM 2795 O O . LEU B 1 165 ? -9.406 -14.352 7.812 1 98.75 165 LEU B O 1
ATOM 2799 N N . THR B 1 166 ? -8.617 -16.125 6.727 1 98.38 166 THR B N 1
ATOM 2800 C CA . THR B 1 166 ? -9.391 -15.922 5.512 1 98.38 166 THR B CA 1
ATOM 2801 C C . THR B 1 166 ? -10.258 -17.141 5.215 1 98.38 166 THR B C 1
ATOM 2803 O O . THR B 1 166 ? -9.797 -18.281 5.328 1 98.38 166 THR B O 1
ATOM 2806 N N . LYS B 1 167 ? -11.5 -16.906 4.805 1 98.06 167 LYS B N 1
ATOM 2807 C CA . LYS B 1 167 ? -12.43 -18 4.543 1 98.06 167 LYS B CA 1
ATOM 2808 C C . LYS B 1 167 ? -13.328 -17.688 3.355 1 98.06 167 LYS B C 1
ATOM 2810 O O . LYS B 1 167 ? -13.695 -16.531 3.129 1 98.06 167 LYS B O 1
ATOM 2815 N N . VAL B 1 168 ? -13.734 -18.75 2.725 1 96.94 168 VAL B N 1
ATOM 2816 C CA . VAL B 1 168 ? -14.805 -18.609 1.748 1 96.94 168 VAL B CA 1
ATOM 2817 C C . VAL B 1 168 ? -16.141 -18.453 2.469 1 96.94 168 VAL B C 1
ATOM 2819 O O . VAL B 1 168 ? -16.484 -19.25 3.35 1 96.94 168 VAL B O 1
ATOM 2822 N N . ASP B 1 169 ? -16.828 -17.438 2.143 1 97.25 169 ASP B N 1
ATOM 2823 C CA . ASP B 1 169 ? -18.141 -17.234 2.727 1 97.25 169 ASP B CA 1
ATOM 2824 C C . ASP B 1 169 ? -19.219 -17.922 1.895 1 97.25 169 ASP B C 1
ATOM 2826 O O . ASP B 1 169 ? -20.031 -18.672 2.428 1 97.25 169 ASP B O 1
ATOM 2830 N N . ARG B 1 170 ? -19.203 -17.656 0.559 1 96 170 ARG B N 1
ATOM 2831 C CA . ARG B 1 170 ? -20.141 -18.297 -0.352 1 96 170 ARG B CA 1
ATOM 2832 C C . ARG B 1 170 ? -19.688 -18.156 -1.801 1 96 170 ARG B C 1
ATOM 2834 O O . ARG B 1 170 ? -18.891 -17.281 -2.121 1 96 170 ARG B O 1
ATOM 2841 N N . ALA B 1 171 ? -20.219 -19.016 -2.645 1 95 171 ALA B N 1
ATOM 2842 C CA . ALA B 1 171 ? -20 -19.016 -4.09 1 95 171 ALA B CA 1
ATOM 2843 C C . ALA B 1 171 ? -21.328 -19 -4.848 1 95 171 ALA B C 1
ATOM 2845 O O . ALA B 1 171 ? -22.25 -19.75 -4.516 1 95 171 ALA B O 1
ATOM 2846 N N . GLU B 1 172 ? -21.406 -18.094 -5.742 1 96.94 172 GLU B N 1
ATOM 2847 C CA . GLU B 1 172 ? -22.578 -17.969 -6.602 1 96.94 172 GLU B CA 1
ATOM 2848 C C . GLU B 1 172 ? -22.172 -17.797 -8.062 1 96.94 172 GLU B C 1
ATOM 2850 O O . GLU B 1 172 ? -21.938 -16.688 -8.523 1 96.94 172 GLU B O 1
ATOM 2855 N N . GLY B 1 173 ? -22.234 -18.922 -8.859 1 94.75 173 GLY B N 1
ATOM 2856 C CA . GLY B 1 173 ? -21.75 -18.859 -10.234 1 94.75 173 GLY B CA 1
ATOM 2857 C C . GLY B 1 173 ? -20.297 -18.469 -10.344 1 94.75 173 GLY B C 1
ATOM 2858 O O . GLY B 1 173 ? -19.422 -19.141 -9.781 1 94.75 173 GLY B O 1
ATOM 2859 N N . ARG B 1 174 ? -20.125 -17.344 -10.961 1 95.69 174 ARG B N 1
ATOM 2860 C CA . ARG B 1 174 ? -18.766 -16.844 -11.164 1 95.69 174 ARG B CA 1
ATOM 2861 C C . ARG B 1 174 ? -18.297 -16.016 -9.977 1 95.69 174 ARG B C 1
ATOM 2863 O O . ARG B 1 174 ? -17.156 -15.547 -9.938 1 95.69 174 ARG B O 1
ATOM 2870 N N . LYS B 1 175 ? -19.188 -15.883 -9.031 1 97.12 175 LYS B N 1
ATOM 2871 C CA . LYS B 1 175 ? -18.891 -14.992 -7.91 1 97.12 175 LYS B CA 1
ATOM 2872 C C . LYS B 1 175 ? -18.406 -15.773 -6.695 1 97.12 175 LYS B C 1
ATOM 2874 O O . LYS B 1 175 ? -19.047 -16.734 -6.273 1 97.12 175 LYS B O 1
ATOM 2879 N N . LEU B 1 176 ? -17.297 -15.414 -6.184 1 97.25 176 LEU B N 1
ATOM 2880 C CA . LEU B 1 176 ? -16.75 -15.969 -4.949 1 97.25 176 LEU B CA 1
ATOM 2881 C C . LEU B 1 176 ? -16.641 -14.891 -3.875 1 97.25 176 LEU B C 1
ATOM 2883 O O . LEU B 1 176 ? -15.977 -13.867 -4.082 1 97.25 176 LEU B O 1
ATOM 2887 N N . TYR B 1 177 ? -17.359 -15.07 -2.754 1 98.38 177 TYR B N 1
ATOM 2888 C CA . TYR B 1 177 ? -17.312 -14.164 -1.612 1 98.38 177 TYR B CA 1
ATOM 2889 C C . TYR B 1 177 ? -16.359 -14.695 -0.541 1 98.38 177 TYR B C 1
ATOM 2891 O O . TYR B 1 177 ? -16.5 -15.828 -0.081 1 98.38 177 TYR B O 1
ATOM 2899 N N . ILE B 1 178 ? -15.43 -13.859 -0.172 1 98.5 178 ILE B N 1
ATOM 2900 C CA . ILE B 1 178 ? -14.391 -14.25 0.776 1 98.5 178 ILE B CA 1
ATOM 2901 C C . ILE B 1 178 ? -14.32 -13.234 1.913 1 98.5 178 ILE B C 1
ATOM 2903 O O . ILE B 1 178 ? -14.477 -12.031 1.691 1 98.5 178 ILE B O 1
ATOM 2907 N N . THR B 1 179 ? -14.086 -13.695 3.123 1 98.88 179 THR B N 1
ATOM 2908 C CA . THR B 1 179 ? -13.914 -12.828 4.285 1 98.88 179 THR B CA 1
ATOM 2909 C C . THR B 1 179 ? -12.555 -13.07 4.941 1 98.88 179 THR B C 1
ATOM 2911 O O . THR B 1 179 ? -11.938 -14.117 4.746 1 98.88 179 THR B O 1
ATOM 2914 N N . ALA B 1 180 ? -12.062 -12.078 5.641 1 98.88 180 ALA B N 1
ATOM 2915 C CA . ALA B 1 180 ? -10.82 -12.203 6.398 1 98.88 180 ALA B CA 1
ATOM 2916 C C . ALA B 1 180 ? -10.867 -11.375 7.676 1 98.88 180 ALA B C 1
ATOM 2918 O O . ALA B 1 180 ? -11.602 -10.383 7.75 1 98.88 180 ALA B O 1
ATOM 2919 N N . GLU B 1 181 ? -10.109 -11.797 8.617 1 98.94 181 GLU B N 1
ATOM 2920 C CA . GLU B 1 181 ? -9.898 -11.078 9.867 1 98.94 181 GLU B CA 1
ATOM 2921 C C . GLU B 1 181 ? -8.414 -10.906 10.172 1 98.94 181 GLU B C 1
ATOM 2923 O O . GLU B 1 181 ? -7.617 -11.82 9.922 1 98.94 181 GLU B O 1
ATOM 2928 N N . LEU B 1 182 ? -8.07 -9.758 10.656 1 98.94 182 LEU B N 1
ATOM 2929 C CA . LEU B 1 182 ? -6.777 -9.461 11.273 1 98.94 182 LEU B CA 1
ATOM 2930 C C . LEU B 1 182 ? -6.906 -9.352 12.789 1 98.94 182 LEU B C 1
ATOM 2932 O O . LEU B 1 182 ? -7.699 -8.547 13.289 1 98.94 182 LEU B O 1
ATOM 2936 N N . SER B 1 183 ? -6.133 -10.148 13.531 1 98.94 183 SER B N 1
ATOM 2937 C CA . SER B 1 183 ? -6.344 -10.188 14.977 1 98.94 183 SER B CA 1
ATOM 2938 C C . SER B 1 183 ? -5.02 -10.18 15.734 1 98.94 183 SER B C 1
ATOM 2940 O O . SER B 1 183 ? -3.982 -10.555 15.18 1 98.94 183 SER B O 1
ATOM 2942 N N . HIS B 1 184 ? -5.059 -9.711 16.891 1 98.81 184 HIS B N 1
ATOM 2943 C CA . HIS B 1 184 ? -3.98 -9.766 17.875 1 98.81 184 HIS B CA 1
ATOM 2944 C C . HIS B 1 184 ? -4.418 -10.508 19.125 1 98.81 184 HIS B C 1
ATOM 2946 O O . HIS B 1 184 ? -5.312 -10.055 19.844 1 98.81 184 HIS B O 1
ATOM 2952 N N . ASP B 1 185 ? -3.838 -11.664 19.422 1 97.38 185 ASP B N 1
ATOM 2953 C CA . ASP B 1 185 ? -4.164 -12.461 20.609 1 97.38 185 ASP B CA 1
ATOM 2954 C C . ASP B 1 185 ? -5.668 -12.711 20.703 1 97.38 185 ASP B C 1
ATOM 2956 O O . ASP B 1 185 ? -6.273 -12.5 21.75 1 97.38 185 ASP B O 1
ATOM 2960 N N . GLY B 1 186 ? -6.258 -12.977 19.562 1 97.81 186 GLY B N 1
ATOM 2961 C CA . GLY B 1 186 ? -7.656 -13.375 19.547 1 97.81 186 GLY B CA 1
ATOM 2962 C C . GLY B 1 186 ? -8.602 -12.195 19.375 1 97.81 186 GLY B C 1
ATOM 2963 O O . GLY B 1 186 ? -9.797 -12.391 19.141 1 97.81 186 GLY B O 1
ATOM 2964 N N . THR B 1 187 ? -8.109 -10.969 19.516 1 98.75 187 THR B N 1
ATOM 2965 C CA . THR B 1 187 ? -8.938 -9.781 19.359 1 98.75 187 THR B CA 1
ATOM 2966 C C . THR B 1 187 ? -8.906 -9.305 17.906 1 98.75 187 THR B C 1
ATOM 2968 O O . THR B 1 187 ? -7.836 -9.008 17.359 1 98.75 187 THR B O 1
ATOM 2971 N N . VAL B 1 188 ? -10.094 -9.18 17.281 1 98.94 188 VAL B N 1
ATOM 2972 C CA . VAL B 1 188 ? -10.172 -8.727 15.891 1 98.94 188 VAL B CA 1
ATOM 2973 C C . VAL B 1 188 ? -9.914 -7.223 15.828 1 98.94 188 VAL B C 1
ATOM 2975 O O . VAL B 1 188 ? -10.586 -6.441 16.516 1 98.94 188 VAL B O 1
ATOM 2978 N N . LEU B 1 189 ? -8.961 -6.832 15.062 1 98.94 189 LEU B N 1
ATOM 2979 C CA . LEU B 1 189 ? -8.594 -5.434 14.891 1 98.94 189 LEU B CA 1
ATOM 2980 C C . LEU B 1 189 ? -9.25 -4.844 13.648 1 98.94 189 LEU B C 1
ATOM 2982 O O . LEU B 1 189 ? -9.594 -3.658 13.625 1 98.94 189 LEU B O 1
ATOM 2986 N N . ALA B 1 190 ? -9.422 -5.625 12.633 1 98.94 190 ALA B N 1
ATOM 2987 C CA . ALA B 1 190 ? -10.078 -5.273 11.375 1 98.94 190 ALA B CA 1
ATOM 2988 C C . ALA B 1 190 ? -10.586 -6.516 10.656 1 98.94 190 ALA B C 1
ATOM 2990 O O . ALA B 1 190 ? -10.078 -7.621 10.875 1 98.94 190 ALA B O 1
ATOM 2991 N N . ASP B 1 191 ? -11.57 -6.355 9.828 1 98.94 191 ASP B N 1
ATOM 2992 C CA . ASP B 1 191 ? -12.062 -7.445 8.992 1 98.94 191 ASP B CA 1
ATOM 2993 C C . ASP B 1 191 ? -12.461 -6.938 7.605 1 98.94 191 ASP B C 1
ATOM 2995 O O . ASP B 1 191 ? -12.555 -5.727 7.387 1 98.94 191 ASP B O 1
ATOM 2999 N N . ALA B 1 192 ? -12.617 -7.891 6.688 1 98.94 192 ALA B N 1
ATOM 3000 C CA . ALA B 1 192 ? -12.883 -7.504 5.305 1 98.94 192 ALA B CA 1
ATOM 3001 C C . ALA B 1 192 ? -13.75 -8.547 4.602 1 98.94 192 ALA B C 1
ATOM 3003 O O . ALA B 1 192 ? -13.789 -9.711 5.008 1 98.94 192 ALA B O 1
ATOM 3004 N N . GLU B 1 193 ? -14.438 -8.086 3.65 1 98.94 193 GLU B N 1
ATOM 3005 C CA . GLU B 1 193 ? -15.141 -8.898 2.672 1 98.94 193 GLU B CA 1
ATOM 3006 C C . GLU B 1 193 ? -14.781 -8.492 1.245 1 98.94 193 GLU B C 1
ATOM 3008 O O . GLU B 1 193 ? -14.734 -7.305 0.926 1 98.94 193 GLU B O 1
ATOM 3013 N N . GLY B 1 194 ? -14.5 -9.453 0.461 1 98.88 194 GLY B N 1
ATOM 3014 C CA . GLY B 1 194 ? -14.227 -9.219 -0.948 1 98.88 194 GLY B CA 1
ATOM 3015 C C . GLY B 1 194 ? -15.078 -10.07 -1.87 1 98.88 194 GLY B C 1
ATOM 3016 O O . GLY B 1 194 ? -15.445 -11.195 -1.521 1 98.88 194 GLY B O 1
ATOM 3017 N N . LEU B 1 195 ? -15.438 -9.508 -2.961 1 98.88 195 LEU B N 1
ATOM 3018 C CA . LEU B 1 195 ? -16.062 -10.242 -4.055 1 98.88 195 LEU B CA 1
ATOM 3019 C C . LEU B 1 195 ? -15.086 -10.422 -5.215 1 98.88 195 LEU B C 1
ATOM 3021 O O . LEU B 1 195 ? -14.469 -9.453 -5.672 1 98.88 195 LEU B O 1
ATOM 3025 N N . PHE B 1 196 ? -14.953 -11.625 -5.66 1 97.94 196 PHE B N 1
ATOM 3026 C CA . PHE B 1 196 ? -14.102 -11.977 -6.789 1 97.94 196 PHE B CA 1
ATOM 3027 C C . PHE B 1 196 ? -14.922 -12.625 -7.902 1 97.94 196 PHE B C 1
ATOM 3029 O O . PHE B 1 196 ? -15.695 -13.547 -7.652 1 97.94 196 PHE B O 1
ATOM 3036 N N . VAL B 1 197 ? -14.719 -12.148 -9.086 1 97.38 197 VAL B N 1
ATOM 3037 C CA . VAL B 1 197 ? -15.5 -12.625 -10.227 1 97.38 197 VAL B CA 1
ATOM 3038 C C . VAL B 1 197 ? -14.57 -13.289 -11.242 1 97.38 197 VAL B C 1
ATOM 3040 O O . VAL B 1 197 ? -13.617 -12.672 -11.719 1 97.38 197 VAL B O 1
ATOM 3043 N N . ALA B 1 198 ? -14.875 -14.547 -11.539 1 95.31 198 ALA B N 1
ATOM 3044 C CA . ALA B 1 198 ? -14.102 -15.305 -12.516 1 95.31 198 ALA B CA 1
ATOM 3045 C C . ALA B 1 198 ? -14.148 -14.648 -13.891 1 95.31 198 ALA B C 1
ATOM 3047 O O . ALA B 1 198 ? -15.211 -14.195 -14.328 1 95.31 198 ALA B O 1
ATOM 3048 N N . VAL B 1 199 ? -12.969 -14.461 -14.508 1 90.19 199 VAL B N 1
ATOM 3049 C CA . VAL B 1 199 ? -12.875 -13.828 -15.82 1 90.19 199 VAL B CA 1
ATOM 3050 C C . VAL B 1 199 ? -13.156 -14.859 -16.906 1 90.19 199 VAL B C 1
ATOM 3052 O O . VAL B 1 199 ? -12.766 -16.031 -16.797 1 90.19 199 VAL B O 1
ATOM 3055 N N . SER B 1 200 ? -14.141 -14.547 -17.766 1 75.06 200 SER B N 1
ATOM 3056 C CA . SER B 1 200 ? -14.508 -15.461 -18.844 1 75.06 200 SER B CA 1
ATOM 3057 C C . SER B 1 200 ? -13.32 -15.766 -19.75 1 75.06 200 SER B C 1
ATOM 3059 O O . SER B 1 200 ? -12.469 -14.906 -19.969 1 75.06 200 SER B O 1
ATOM 3061 N N . ALA B 1 201 ? -13.016 -17.109 -19.828 1 61.19 201 ALA B N 1
ATOM 3062 C CA . ALA B 1 201 ? -12.016 -17.578 -20.781 1 61.19 201 ALA B CA 1
ATOM 3063 C C . ALA B 1 201 ? -12.25 -16.984 -22.172 1 61.19 201 ALA B C 1
ATOM 3065 O O . ALA B 1 201 ? -13.383 -16.938 -22.656 1 61.19 201 ALA B O 1
ATOM 3066 N N . GLN B 1 202 ? -11.656 -15.703 -22.484 1 43.28 202 GLN B N 1
ATOM 3067 C CA . GLN B 1 202 ? -11.852 -15.453 -23.906 1 43.28 202 GLN B CA 1
ATOM 3068 C C . GLN B 1 202 ? -11.586 -16.719 -24.734 1 43.28 202 GLN B C 1
ATOM 3070 O O . GLN B 1 202 ? -10.797 -17.578 -24.312 1 43.28 202 GLN B O 1
#

Nearest PDB structures (foldseek):
  2ov9-assembly2_D  TM=8.616E-01  e=2.269E-13  Rhodococcus jostii RHA1
  2ov9-assembly1_A  TM=7.768E-01  e=5.345E-13  Rhodococcus jostii RHA1
  4xy5-assembly1_A  TM=8.931E-01  e=1.331E-07  Streptococcus pneumoniae TIGR4
  4xy6-assembly1_A  TM=8.919E-01  e=1.922E-07  Streptococcus pneumoniae TIGR4
  1psu-assembly1_A  TM=9.157E-01  e=4.815E-07  Escherichia coli

InterPro domains:
  IPR006683 Thioesterase domain [PF03061] (116-187)
  IPR029069 HotDog domain superfamily [SSF54637] (13-197)
  IPR052365 THEM4/THEM5 acyl-CoA thioesterase [PTHR12418] (100-200)

pLDDT: mean 93.69, std 9.87, range [37.25, 98.94]